Protein AF-0000000074012102 (afdb_homodimer)

Sequence (642 aa):
MKAIRVHEWGGPEVLKLENVPIPIPKDTEVLIKVKASGVNPVDTYIRNGTYARKPNLPYIPGSDAAGIVEAVGEKVTKFKKGDRAYSVRSVSGAYSEYAVSDALFTGHLGDKLTFSQGAAVGVPYYTAYRSLVHTAKVKPAETVLIHGASGAVGLASVQIAKAMGLRVLGTAGTPEGLQLVKDNGAVEAFNHREEGYTEKILEATEGQGPDVILEMLSNVNLQRDLEIIKQKGRVVVIGCRGTIEINPRLTMAKESQILGMMLPGATEPEWQEMHAYVEAGMEIGWLQPHVGKEYPLEQAAQAQIDVINNSGTLGKLVLTFMKAIRVHEWGGPEVLKLENVPIPIPKDTEVLIKVKASGVNPVDTYIRNGTYARKPNLPYIPGSDAAGIVEAVGEKVTKFKKGDRAYSVRSVSGAYSEYAVSDALFTGHLGDKLTFSQGAAVGVPYYTAYRSLVHTAKVKPAETVLIHGASGAVGLASVQIAKAMGLRVLGTAGTPEGLQLVKDNGAVEAFNHREEGYTEKILEATEGQGPDVILEMLSNVNLQRDLEIIKQKGRVVVIGCRGTIEINPRLTMAKESQILGMMLPGATEPEWQEMHAYVEAGMEIGWLQPHVGKEYPLEQAAQAQIDVINNSGTLGKLVLTF

Structure (mmCIF, N/CA/C/O backbone):
data_AF-0000000074012102-model_v1
#
loop_
_entity.id
_entity.type
_entity.pdbx_description
1 polymer 'Enoyl reductase (ER) domain-containing protein'
#
loop_
_atom_site.group_PDB
_atom_site.id
_atom_site.type_symbol
_atom_site.label_atom_id
_atom_site.label_alt_id
_atom_site.label_comp_id
_atom_site.label_asym_id
_atom_site.label_entity_id
_atom_site.label_seq_id
_atom_site.pdbx_PDB_ins_code
_atom_site.Cartn_x
_atom_site.Cartn_y
_atom_site.Cartn_z
_atom_site.occupancy
_atom_site.B_iso_or_equiv
_atom_site.auth_seq_id
_atom_site.auth_comp_id
_atom_site.auth_asym_id
_atom_site.auth_atom_id
_atom_site.pdbx_PDB_model_num
ATOM 1 N N . MET A 1 1 ? -13.414 -41.25 -16.906 1 97.69 1 MET A N 1
ATOM 2 C CA . MET A 1 1 ? -12.031 -40.812 -16.75 1 97.69 1 MET A CA 1
ATOM 3 C C . MET A 1 1 ? -11.602 -40.906 -15.281 1 97.69 1 MET A C 1
ATOM 5 O O . MET A 1 1 ? -12.438 -40.812 -14.383 1 97.69 1 MET A O 1
ATOM 9 N N . LYS A 1 2 ? -10.32 -41.094 -15.117 1 98.44 2 LYS A N 1
ATOM 10 C CA . LYS A 1 2 ? -9.773 -41.031 -13.766 1 98.44 2 LYS A CA 1
ATOM 11 C C . LYS A 1 2 ? -9.664 -39.562 -13.289 1 98.44 2 LYS A C 1
ATOM 13 O O . LYS A 1 2 ? -9.273 -38.688 -14.047 1 98.44 2 LYS A O 1
ATOM 18 N N . ALA A 1 3 ? -10.07 -39.344 -12.016 1 98.75 3 ALA A N 1
ATOM 19 C CA . ALA A 1 3 ? -9.977 -38 -11.406 1 98.75 3 ALA A CA 1
ATOM 20 C C . ALA A 1 3 ? -9.891 -38.125 -9.883 1 98.75 3 ALA A C 1
ATOM 22 O O . ALA A 1 3 ? -10.305 -39.125 -9.297 1 98.75 3 ALA A O 1
ATOM 23 N N . ILE A 1 4 ? -9.281 -37.188 -9.297 1 98.88 4 ILE A N 1
ATOM 24 C CA . ILE A 1 4 ? -9.352 -37.031 -7.848 1 98.88 4 ILE A CA 1
ATOM 25 C C . ILE A 1 4 ? -10.648 -36.312 -7.469 1 98.88 4 ILE A C 1
ATOM 27 O O . ILE A 1 4 ? -10.969 -35.25 -8.023 1 98.88 4 ILE A O 1
ATOM 31 N N . ARG A 1 5 ? -11.398 -36.844 -6.586 1 98.44 5 ARG A N 1
ATOM 32 C CA . ARG A 1 5 ? -12.656 -36.25 -6.129 1 98.44 5 ARG A CA 1
ATOM 33 C C . ARG A 1 5 ? -12.609 -35.969 -4.637 1 98.44 5 ARG A C 1
ATOM 35 O O . ARG A 1 5 ? -12.039 -36.719 -3.859 1 98.44 5 ARG A O 1
ATOM 42 N N . VAL A 1 6 ? -13.062 -34.812 -4.273 1 98.38 6 VAL A N 1
ATOM 4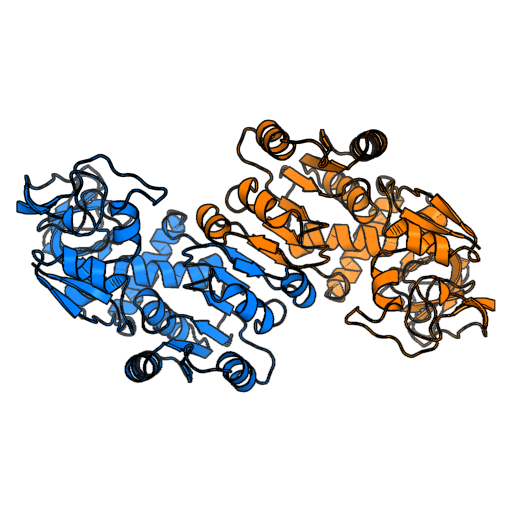3 C CA . VAL A 1 6 ? -13.234 -34.406 -2.885 1 98.38 6 VAL A CA 1
ATOM 44 C C . VAL A 1 6 ? -14.719 -34.344 -2.545 1 98.38 6 VAL A C 1
ATOM 46 O O . VAL A 1 6 ? -15.453 -33.5 -3.105 1 98.38 6 VAL A O 1
ATOM 49 N N . HIS A 1 7 ? -15.195 -35.156 -1.621 1 98.25 7 HIS A N 1
ATOM 50 C CA . HIS A 1 7 ? -16.609 -35.25 -1.282 1 98.25 7 HIS A CA 1
ATOM 51 C C . HIS A 1 7 ? -16.922 -34.469 -0.01 1 98.25 7 HIS A C 1
ATOM 53 O O . HIS A 1 7 ? -18.094 -34.156 0.275 1 98.25 7 HIS A O 1
ATOM 59 N N . GLU A 1 8 ? -15.93 -34.219 0.758 1 97.81 8 GLU A N 1
ATOM 60 C CA . GLU A 1 8 ? -16.047 -33.469 2.004 1 97.81 8 GLU A CA 1
ATOM 61 C C . GLU A 1 8 ? -14.766 -32.688 2.311 1 97.81 8 GLU A C 1
ATOM 63 O O . GLU A 1 8 ? -13.68 -33.094 1.863 1 97.81 8 GLU A O 1
ATOM 68 N N . TRP A 1 9 ? -14.977 -31.641 3.012 1 97.44 9 TRP A N 1
ATOM 69 C CA . TRP A 1 9 ? -13.812 -30.859 3.402 1 97.44 9 TRP A CA 1
ATOM 70 C C . TRP A 1 9 ? -12.922 -31.641 4.363 1 97.44 9 TRP A C 1
ATOM 72 O O . TRP A 1 9 ? -13.422 -32.438 5.168 1 97.44 9 TRP A O 1
ATOM 82 N N . GLY A 1 10 ? -11.625 -31.406 4.332 1 96.88 10 GLY A N 1
ATOM 83 C CA . GLY A 1 10 ? -10.727 -32.094 5.242 1 96.88 10 GLY A CA 1
ATOM 84 C C . GLY A 1 10 ? -9.281 -32.094 4.777 1 96.88 10 GLY A C 1
ATOM 85 O O . GLY A 1 10 ? -8.898 -31.281 3.936 1 96.88 10 GLY A O 1
ATOM 86 N N . GLY A 1 11 ? -8.477 -32.938 5.441 1 97.19 11 GLY A N 1
ATOM 87 C CA . GLY A 1 11 ? -7.074 -33.062 5.086 1 97.19 11 GLY A CA 1
ATOM 88 C C . GLY A 1 11 ? -6.852 -33.844 3.801 1 97.19 11 GLY A C 1
ATOM 89 O O . GLY A 1 11 ? -7.793 -34.062 3.035 1 97.19 11 GLY A O 1
ATOM 90 N N . PRO A 1 12 ? -5.59 -34.156 3.504 1 97.62 12 PRO A N 1
ATOM 91 C CA . PRO A 1 12 ? -5.262 -34.844 2.25 1 97.62 12 PRO A CA 1
ATOM 92 C C . PRO A 1 12 ? -6.004 -36.156 2.088 1 97.62 12 PRO A C 1
ATOM 94 O O . PRO A 1 12 ? -6.156 -36.656 0.967 1 97.62 12 PRO A O 1
ATOM 97 N N . GLU A 1 13 ? -6.492 -36.75 3.145 1 97.44 13 GLU A N 1
ATOM 98 C CA . GLU A 1 13 ? -7.152 -38.062 3.127 1 97.44 13 GLU A CA 1
ATOM 99 C C . GLU A 1 13 ? -8.469 -38 2.359 1 97.44 13 GLU A C 1
ATOM 101 O O . GLU A 1 13 ? -9.008 -39.031 1.963 1 97.44 13 GLU A O 1
ATOM 106 N N . VAL A 1 14 ? -8.984 -36.812 2.143 1 98.31 14 VAL A N 1
ATOM 107 C CA . VAL A 1 14 ? -10.289 -36.719 1.496 1 98.31 14 VAL A CA 1
ATOM 108 C C . VAL A 1 14 ? -10.125 -36.812 -0.019 1 98.31 14 VAL A C 1
ATOM 110 O O . VAL A 1 14 ? -11.109 -36.875 -0.753 1 98.31 14 VAL A O 1
ATOM 113 N N . LEU A 1 15 ? -8.906 -36.75 -0.525 1 98.69 15 LEU A N 1
ATOM 114 C CA . LEU A 1 15 ? -8.641 -36.906 -1.949 1 98.69 15 LEU A CA 1
ATOM 115 C C . LEU A 1 15 ? -8.797 -38.375 -2.365 1 98.69 15 LEU A C 1
ATOM 117 O O . LEU A 1 15 ? -8.023 -39.219 -1.938 1 98.69 15 LEU A O 1
ATOM 121 N N . LYS A 1 16 ? -9.773 -38.594 -3.236 1 98.44 16 LYS A N 1
ATOM 122 C CA . LYS A 1 16 ? -10.078 -39.969 -3.645 1 98.44 16 LYS A CA 1
ATOM 123 C C . LYS A 1 16 ? -9.992 -40.125 -5.16 1 98.44 16 LYS A C 1
ATOM 125 O O . LYS A 1 16 ? -10.57 -39.312 -5.902 1 98.44 16 LYS A O 1
ATOM 130 N N . LEU A 1 17 ? -9.289 -41.156 -5.605 1 98.5 17 LEU A N 1
ATOM 131 C CA . LEU A 1 17 ? -9.258 -41.469 -7.027 1 98.5 17 LEU A CA 1
ATOM 132 C C . LEU A 1 17 ? -10.547 -42.156 -7.453 1 98.5 17 LEU A C 1
ATOM 134 O O . LEU A 1 17 ? -10.922 -43.188 -6.883 1 98.5 17 LEU A O 1
ATOM 138 N N . GLU A 1 18 ? -11.203 -41.562 -8.406 1 98.5 18 GLU A N 1
ATOM 139 C CA . GLU A 1 18 ? -12.461 -42.125 -8.883 1 98.5 18 GLU A CA 1
ATOM 140 C C . GLU A 1 18 ? -12.547 -42.062 -10.406 1 98.5 18 GLU A C 1
ATOM 142 O O . GLU A 1 18 ? -11.773 -41.344 -11.047 1 98.5 18 GLU A O 1
ATOM 147 N N . ASN A 1 19 ? -13.43 -42.938 -10.906 1 98.44 19 ASN A N 1
ATOM 148 C CA . ASN A 1 19 ? -13.844 -42.781 -12.297 1 98.44 19 ASN A CA 1
ATOM 149 C C . ASN A 1 19 ? -15.07 -41.875 -12.422 1 98.44 19 ASN A C 1
ATOM 151 O O . ASN A 1 19 ? -16.094 -42.125 -11.781 1 98.44 19 ASN A O 1
ATOM 155 N N . VAL A 1 20 ? -14.945 -40.812 -13.18 1 98.19 20 VAL A N 1
ATOM 156 C CA . VAL A 1 20 ? -16.031 -39.844 -13.375 1 98.19 20 VAL A CA 1
ATOM 157 C C . VAL A 1 20 ? -16.234 -39.594 -14.859 1 98.19 20 VAL A C 1
ATOM 159 O O . VAL A 1 20 ? -15.359 -39.906 -15.68 1 98.19 20 VAL A O 1
ATOM 162 N N . PRO A 1 21 ? -17.375 -39.094 -15.258 1 98.19 21 PRO A N 1
ATOM 163 C CA . PRO A 1 21 ? -17.578 -38.781 -16.672 1 98.19 21 PRO A CA 1
ATOM 164 C C . PRO A 1 21 ? -16.641 -37.688 -17.188 1 98.19 21 PRO A C 1
ATOM 166 O O . PRO A 1 21 ? -16.25 -36.812 -16.422 1 98.19 21 PRO A O 1
ATOM 169 N N . ILE A 1 22 ? -16.281 -37.781 -18.406 1 98.56 22 ILE A N 1
ATOM 170 C CA . ILE A 1 22 ? -15.547 -36.719 -19.062 1 98.56 22 ILE A CA 1
ATOM 171 C C . ILE A 1 22 ? -16.438 -35.5 -19.219 1 98.56 22 ILE A C 1
ATOM 173 O O . ILE A 1 22 ? -17.562 -35.594 -19.719 1 98.56 22 ILE A O 1
ATOM 177 N N . PRO A 1 23 ? -16 -34.344 -18.766 1 98.12 23 PRO A N 1
ATOM 178 C CA . PRO A 1 23 ? -16.844 -33.156 -18.906 1 98.12 23 PRO A CA 1
ATOM 179 C C . PRO A 1 23 ? -16.953 -32.688 -20.359 1 98.12 23 PRO A C 1
ATOM 181 O O . PRO A 1 23 ? -16.047 -32.938 -21.156 1 98.12 23 PRO A O 1
ATOM 184 N N . ILE A 1 24 ? -18.047 -32.031 -20.672 1 97.69 24 ILE A N 1
ATOM 185 C CA . ILE A 1 24 ? -18.297 -31.453 -21.984 1 97.69 24 ILE A CA 1
ATOM 186 C C . ILE A 1 24 ? -18.094 -29.938 -21.938 1 97.69 24 ILE A C 1
ATOM 188 O O . ILE A 1 24 ? -18.719 -29.266 -21.125 1 97.69 24 ILE A O 1
ATOM 192 N N . PRO A 1 25 ? -17.188 -29.438 -22.75 1 98.44 25 PRO A N 1
ATOM 193 C CA . PRO A 1 25 ? -16.953 -28 -22.703 1 98.44 25 PRO A CA 1
ATOM 194 C C . PRO A 1 25 ? -18.156 -27.188 -23.188 1 98.44 25 PRO A C 1
ATOM 196 O O . PRO A 1 25 ? -18.844 -27.594 -24.141 1 98.44 25 PRO A O 1
ATOM 199 N N . LYS A 1 26 ? -18.469 -26.062 -22.484 1 98.38 26 LYS A N 1
ATOM 200 C CA . LYS A 1 26 ? -19.484 -25.109 -22.922 1 98.38 26 LYS A CA 1
ATOM 201 C C . LYS A 1 26 ? -18.938 -24.203 -24.031 1 98.38 26 LYS A C 1
ATOM 203 O O . LYS A 1 26 ? -17.844 -24.422 -24.547 1 98.38 26 LYS A O 1
ATOM 208 N N . ASP A 1 27 ? -19.688 -23.188 -24.438 1 98.06 27 ASP A N 1
ATOM 209 C CA . ASP A 1 27 ? -19.5 -22.406 -25.656 1 98.06 27 ASP A CA 1
ATOM 210 C C . ASP A 1 27 ? -18.125 -21.766 -25.703 1 98.06 27 ASP A C 1
ATOM 212 O O . ASP A 1 27 ? -17.484 -21.719 -26.766 1 98.06 27 ASP A O 1
ATOM 216 N N . THR A 1 28 ? -17.625 -21.312 -24.562 1 98.62 28 THR A N 1
ATOM 217 C CA . THR A 1 28 ? -16.375 -20.562 -24.562 1 98.62 28 THR A CA 1
ATOM 218 C C . THR A 1 28 ? -15.25 -21.391 -23.938 1 98.62 28 THR A C 1
ATOM 220 O O . THR A 1 28 ? -14.203 -20.844 -23.578 1 98.62 28 THR A O 1
ATOM 223 N N . GLU A 1 29 ? -15.43 -22.672 -23.812 1 98.81 29 GLU A N 1
ATOM 224 C CA . GLU A 1 29 ? -14.539 -23.516 -23.016 1 98.81 29 GLU A CA 1
ATOM 225 C C . GLU A 1 29 ? -13.75 -24.469 -23.891 1 98.81 29 GLU A C 1
ATOM 227 O O . GLU A 1 29 ? -14.109 -24.719 -25.047 1 98.81 29 GLU A O 1
ATOM 232 N N . VAL A 1 30 ? -12.633 -24.953 -23.391 1 98.88 30 VAL A N 1
ATOM 233 C CA . VAL A 1 30 ? -11.711 -25.875 -24.031 1 98.88 30 VAL A CA 1
ATOM 234 C C . VAL A 1 30 ? -11.562 -27.141 -23.172 1 98.88 30 VAL A C 1
ATOM 236 O O . VAL A 1 30 ? -11.375 -27.047 -21.953 1 98.88 30 VAL A O 1
ATOM 239 N N . LEU A 1 31 ? -11.75 -28.234 -23.766 1 98.94 31 LEU A N 1
ATOM 240 C CA . LEU A 1 31 ? -11.453 -29.5 -23.109 1 98.94 31 LEU A CA 1
ATOM 241 C C . LEU A 1 31 ? -10.016 -29.938 -23.391 1 98.94 31 LEU A C 1
ATOM 243 O O . LEU A 1 31 ? -9.617 -30.094 -24.547 1 98.94 31 LEU A O 1
ATOM 247 N N . ILE A 1 32 ? -9.281 -30.109 -22.375 1 98.94 32 ILE A N 1
ATOM 248 C CA . ILE A 1 32 ? -7.879 -30.484 -22.469 1 98.94 32 ILE A CA 1
ATOM 249 C C . ILE A 1 32 ? -7.703 -31.938 -22.016 1 98.94 32 ILE A C 1
ATOM 251 O O . ILE A 1 32 ? -8.156 -32.312 -20.938 1 98.94 32 ILE A O 1
ATOM 255 N N . LYS A 1 33 ? -7.184 -32.781 -22.859 1 98.94 33 LYS A N 1
ATOM 256 C CA . LYS A 1 33 ? -6.648 -34.031 -22.391 1 98.94 33 LYS A CA 1
ATOM 257 C C . LYS A 1 33 ? -5.363 -33.844 -21.594 1 98.94 33 LYS A C 1
ATOM 259 O O . LYS A 1 33 ? -4.301 -33.594 -22.172 1 98.94 33 LYS A O 1
ATOM 264 N N . VAL A 1 34 ? -5.469 -34 -20.312 1 98.88 34 VAL A N 1
ATOM 265 C CA . VAL A 1 34 ? -4.434 -33.531 -19.406 1 98.88 34 VAL A CA 1
ATOM 266 C C . VAL A 1 34 ? -3.275 -34.531 -19.375 1 98.88 34 VAL A C 1
ATOM 268 O O . VAL A 1 34 ? -3.484 -35.719 -19.234 1 98.88 34 VAL A O 1
ATOM 271 N N . LYS A 1 35 ? -2.084 -34 -19.594 1 98.88 35 LYS A N 1
ATOM 272 C CA . LYS A 1 35 ? -0.872 -34.781 -19.469 1 98.88 35 LYS A CA 1
ATOM 273 C C . LYS A 1 35 ? -0.177 -34.531 -18.141 1 98.88 35 LY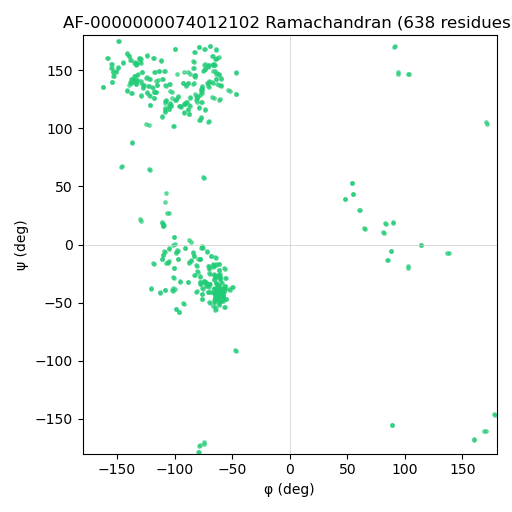S A C 1
ATOM 275 O O . LYS A 1 35 ? 0.526 -35.406 -17.609 1 98.88 35 LYS A O 1
ATOM 280 N N . ALA A 1 36 ? -0.348 -33.375 -17.609 1 98.88 36 ALA A N 1
ATOM 281 C CA . ALA A 1 36 ? 0.2 -33 -16.312 1 98.88 36 ALA A CA 1
ATOM 282 C C . ALA A 1 36 ? -0.644 -31.922 -15.656 1 98.88 36 ALA A C 1
ATOM 284 O O . ALA A 1 36 ? -1.26 -31.094 -16.344 1 98.88 36 ALA A O 1
ATOM 285 N N . SER A 1 37 ? -0.722 -31.891 -14.328 1 98.88 37 SER A N 1
ATOM 286 C CA . SER A 1 37 ? -1.396 -30.875 -13.539 1 98.88 37 SER A CA 1
ATOM 287 C C . SER A 1 37 ? -0.474 -30.312 -12.469 1 98.88 37 SER A C 1
ATOM 289 O O . SER A 1 37 ? 0.277 -31.047 -11.828 1 98.88 37 SER A O 1
ATOM 291 N N . GLY A 1 38 ? -0.464 -29 -12.328 1 98.81 38 GLY A N 1
ATOM 292 C CA . GLY A 1 38 ? 0.323 -28.375 -11.281 1 98.81 38 GLY A CA 1
ATOM 293 C C . GLY A 1 38 ? -0.375 -28.375 -9.93 1 98.81 38 GLY A C 1
ATOM 294 O O . GLY A 1 38 ? -1.598 -28.234 -9.859 1 98.81 38 GLY A O 1
ATOM 295 N N . VAL A 1 39 ? 0.385 -28.531 -8.875 1 98.5 39 VAL A N 1
ATOM 296 C CA . VAL A 1 39 ? -0.135 -28.5 -7.516 1 98.5 39 VAL A CA 1
ATOM 297 C C . VAL A 1 39 ? 0.194 -27.156 -6.875 1 98.5 39 VAL A C 1
ATOM 299 O O . VAL A 1 39 ? 1.363 -26.766 -6.785 1 98.5 39 VAL A O 1
ATOM 302 N N . ASN A 1 40 ? -0.808 -26.422 -6.488 1 97.06 40 ASN A N 1
ATOM 303 C CA . ASN A 1 40 ? -0.642 -25.125 -5.836 1 97.06 40 ASN A CA 1
ATOM 304 C C . ASN A 1 40 ? -1.01 -25.188 -4.355 1 97.06 40 ASN A C 1
ATOM 306 O O . ASN A 1 40 ? -1.913 -25.938 -3.969 1 97.06 40 ASN A O 1
ATOM 310 N N . PRO A 1 41 ? -0.349 -24.359 -3.535 1 94.5 41 PRO A N 1
ATOM 311 C CA . PRO A 1 41 ? -0.76 -24.281 -2.131 1 94.5 41 PRO A CA 1
ATOM 312 C C . PRO A 1 41 ? -2.254 -24.016 -1.967 1 94.5 41 PRO A C 1
ATOM 314 O O . PRO A 1 41 ? -2.896 -24.594 -1.09 1 94.5 41 PRO A O 1
ATOM 317 N N . VAL A 1 42 ? -2.828 -23.188 -2.783 1 94.69 42 VAL A N 1
ATOM 318 C CA . VAL A 1 42 ? -4.223 -22.766 -2.676 1 94.69 42 VAL A CA 1
ATOM 319 C C . VAL A 1 42 ? -5.137 -23.984 -2.803 1 94.69 42 VAL A C 1
ATOM 321 O O . VAL A 1 42 ? -6.227 -24.016 -2.23 1 94.69 42 VAL A O 1
ATOM 324 N N . ASP A 1 43 ? -4.711 -25.047 -3.521 1 96.5 43 ASP A N 1
ATOM 325 C CA . ASP A 1 43 ? -5.488 -26.266 -3.645 1 96.5 43 ASP A CA 1
ATOM 326 C C . ASP A 1 43 ? -5.746 -26.906 -2.275 1 96.5 43 ASP A C 1
ATOM 328 O O . ASP A 1 43 ? -6.801 -27.5 -2.049 1 96.5 43 ASP A O 1
ATOM 332 N N . THR A 1 44 ? -4.766 -26.719 -1.398 1 95.81 44 THR A N 1
ATOM 333 C CA . THR A 1 44 ? -4.883 -27.297 -0.064 1 95.81 44 THR A CA 1
ATOM 334 C C . THR A 1 44 ? -5.863 -26.5 0.788 1 95.81 44 THR A C 1
ATOM 336 O O . THR A 1 44 ? -6.629 -27.062 1.565 1 95.81 44 THR A O 1
ATOM 339 N N . TYR A 1 45 ? -5.809 -25.125 0.603 1 94.38 45 TYR A N 1
ATOM 340 C CA . TYR A 1 45 ? -6.723 -24.281 1.358 1 94.38 45 TYR A CA 1
ATOM 341 C C . TYR A 1 45 ? -8.172 -24.547 0.958 1 94.38 45 TYR A C 1
ATOM 343 O O . TYR A 1 45 ? -9.055 -24.609 1.813 1 94.38 45 TYR A O 1
ATOM 351 N N . ILE A 1 46 ? -8.383 -24.703 -0.306 1 95.06 46 ILE A N 1
ATOM 352 C CA . ILE A 1 46 ? -9.711 -24.969 -0.84 1 95.06 46 ILE A CA 1
ATOM 353 C C . ILE A 1 46 ? -10.211 -26.328 -0.332 1 95.06 46 ILE A C 1
ATOM 355 O O . ILE A 1 46 ? -11.336 -26.438 0.153 1 95.06 46 ILE A O 1
ATOM 359 N N . ARG A 1 47 ? -9.391 -27.219 -0.39 1 96.56 47 ARG A N 1
ATOM 360 C CA . ARG A 1 47 ? -9.742 -28.578 0.025 1 96.56 47 ARG A CA 1
ATOM 361 C C . ARG A 1 47 ? -10.117 -28.609 1.503 1 96.56 47 ARG A C 1
ATOM 363 O O . ARG A 1 47 ? -11.031 -29.344 1.898 1 96.56 47 ARG A O 1
ATOM 370 N N . ASN A 1 48 ? -9.453 -27.828 2.287 1 95.19 48 ASN A N 1
ATOM 371 C CA . ASN A 1 48 ? -9.695 -27.781 3.727 1 95.19 48 ASN A CA 1
ATOM 372 C C . ASN A 1 48 ? -10.945 -26.984 4.07 1 95.19 48 ASN A C 1
ATOM 374 O O . ASN A 1 48 ? -11.398 -27 5.215 1 95.19 48 ASN A O 1
ATOM 378 N N . GLY A 1 49 ? -11.492 -26.25 3.152 1 91.94 49 GLY A N 1
ATOM 379 C CA . GLY A 1 49 ? -12.695 -25.469 3.369 1 91.94 49 GLY A CA 1
ATOM 380 C C . GLY A 1 49 ? -12.422 -24.125 4.027 1 91.94 49 GLY A C 1
ATOM 381 O O . GLY A 1 49 ? -13.336 -23.5 4.582 1 91.94 49 GLY A O 1
ATOM 382 N N . THR A 1 50 ? -11.203 -23.656 3.992 1 84.38 50 THR A 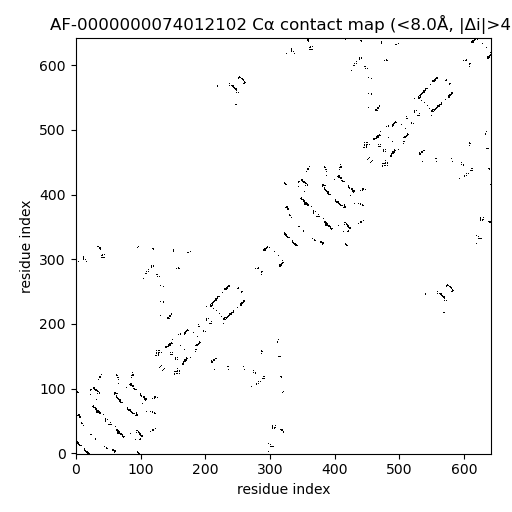N 1
ATOM 383 C CA . THR A 1 50 ? -10.844 -22.438 4.715 1 84.38 50 THR A CA 1
ATOM 384 C C . THR A 1 50 ? -10.586 -21.297 3.748 1 84.38 50 THR A C 1
ATOM 386 O O . THR A 1 50 ? -10.328 -20.172 4.172 1 84.38 50 THR A O 1
ATOM 389 N N . TYR A 1 51 ? -10.617 -21.625 2.549 1 86.88 51 TYR A N 1
ATOM 390 C CA . TYR A 1 51 ? -10.414 -20.594 1.535 1 86.88 51 TYR A CA 1
ATOM 391 C C . TYR A 1 51 ? -11.719 -19.859 1.243 1 86.88 51 TYR A C 1
ATOM 393 O O . TYR A 1 51 ? -12.805 -20.391 1.5 1 86.88 51 TYR A O 1
ATOM 401 N N . ALA A 1 52 ? -11.656 -18.688 0.732 1 80.06 52 ALA A N 1
ATOM 402 C CA . ALA A 1 52 ? -12.828 -17.875 0.435 1 80.06 52 ALA A CA 1
ATOM 403 C C . ALA A 1 52 ? -13.695 -18.531 -0.641 1 80.06 52 ALA A C 1
ATOM 405 O O . ALA A 1 52 ? -14.922 -18.484 -0.566 1 80.06 52 ALA A O 1
ATOM 406 N N . ARG A 1 53 ? -13.078 -19.047 -1.605 1 81.06 53 ARG A N 1
ATOM 407 C CA . ARG A 1 53 ? -13.781 -19.797 -2.648 1 81.06 53 ARG A CA 1
ATOM 408 C C . ARG A 1 53 ? -14.086 -21.219 -2.195 1 81.06 53 ARG A C 1
ATOM 410 O O . ARG A 1 53 ? -13.18 -21.984 -1.872 1 81.06 53 ARG A O 1
ATOM 417 N N . LYS A 1 54 ? -15.445 -21.672 -2.197 1 86.12 54 LYS A N 1
ATOM 418 C CA . LYS A 1 54 ? -15.883 -23.016 -1.854 1 86.12 54 LYS A CA 1
ATOM 419 C C . LYS A 1 54 ? -16.672 -23.656 -3.004 1 86.12 54 LYS A C 1
ATOM 421 O O . LYS A 1 54 ? -17.828 -23.297 -3.25 1 86.12 54 LYS A O 1
ATOM 426 N N . PRO A 1 55 ? -15.914 -24.5 -3.627 1 93.31 55 PRO A N 1
ATOM 427 C CA . PRO A 1 55 ? -16.625 -25.188 -4.703 1 93.31 55 PRO A CA 1
ATOM 428 C C . PRO A 1 55 ? -17.766 -26.062 -4.184 1 93.31 55 PRO A C 1
ATOM 430 O O . PRO A 1 55 ? -17.781 -26.422 -3 1 93.31 55 PRO A O 1
ATOM 433 N N . ASN A 1 56 ? -18.719 -26.391 -5.09 1 95.06 56 ASN A N 1
ATOM 434 C CA . ASN A 1 56 ? -19.734 -27.375 -4.746 1 95.06 56 ASN A CA 1
ATOM 435 C C . ASN A 1 56 ? -19.141 -28.781 -4.668 1 95.06 56 ASN A C 1
ATOM 437 O O . ASN A 1 56 ? -18.453 -29.219 -5.582 1 95.06 56 ASN A O 1
ATOM 441 N N . LEU A 1 57 ? -19.531 -29.484 -3.648 1 96 57 LEU A N 1
ATOM 442 C CA . LEU A 1 57 ? -19.078 -30.859 -3.469 1 96 57 LEU A CA 1
ATOM 443 C C . LEU A 1 57 ? -20 -31.828 -4.188 1 96 57 LEU A C 1
ATOM 445 O O . LEU A 1 57 ? -21.203 -31.625 -4.246 1 96 57 LEU A O 1
ATOM 449 N N . PRO A 1 58 ? -19.547 -32.906 -4.676 1 97.5 58 PRO A N 1
ATOM 450 C CA . PRO A 1 58 ? -18.125 -33.188 -4.816 1 97.5 58 PRO A CA 1
ATOM 451 C C . PRO A 1 58 ? -17.469 -32.406 -5.938 1 97.5 58 PRO A C 1
ATOM 453 O O . PRO A 1 58 ? -18.141 -31.938 -6.863 1 97.5 58 PRO A O 1
ATOM 456 N N . TYR A 1 59 ? -16.172 -32.188 -5.859 1 97.81 59 TYR A N 1
ATOM 457 C CA . TYR A 1 59 ? -15.469 -31.453 -6.91 1 97.81 59 TYR A CA 1
ATOM 458 C C . TYR A 1 59 ? -14.102 -32.062 -7.18 1 97.81 59 TYR A C 1
ATOM 460 O O . TYR A 1 59 ? -13.656 -32.969 -6.445 1 97.81 59 TYR A O 1
ATOM 468 N N . ILE A 1 60 ? -13.484 -31.719 -8.289 1 98.62 60 ILE A N 1
ATOM 469 C CA . ILE A 1 60 ? -12.117 -32.094 -8.648 1 98.62 60 ILE A CA 1
ATOM 470 C C . ILE A 1 60 ? -11.188 -30.891 -8.406 1 98.62 60 ILE A C 1
ATOM 472 O O . ILE A 1 60 ? -11.43 -29.797 -8.906 1 98.62 60 ILE A O 1
ATOM 476 N N . PRO A 1 61 ? -10.078 -31.078 -7.598 1 98.38 61 PRO A N 1
ATOM 477 C CA . PRO A 1 61 ? -9.156 -29.969 -7.312 1 98.38 61 PRO A CA 1
ATOM 478 C C . PRO A 1 61 ? -8.266 -29.625 -8.5 1 98.38 61 PRO A C 1
ATOM 480 O O . PRO A 1 61 ? -8.195 -30.375 -9.469 1 98.38 61 PRO A O 1
ATOM 483 N N . GLY A 1 62 ? -7.633 -28.484 -8.328 1 98.25 62 GLY A N 1
ATOM 484 C CA . GLY A 1 62 ? -6.57 -28.094 -9.25 1 98.25 62 GLY A CA 1
ATOM 485 C C . GLY A 1 62 ? -7 -27.062 -10.258 1 98.25 62 GLY A C 1
ATOM 486 O O . GLY A 1 62 ? -8.133 -27.078 -10.742 1 98.25 62 GLY A O 1
ATOM 487 N N . SER A 1 63 ? -6.047 -26.188 -10.641 1 98.12 63 SER A N 1
ATOM 488 C CA . SER A 1 63 ? -6.273 -25.109 -11.617 1 98.12 63 SER A CA 1
ATOM 489 C C . SER A 1 63 ? -5.344 -25.25 -12.82 1 98.12 63 SER A C 1
ATOM 491 O O . SER A 1 63 ? -5.762 -25.062 -13.961 1 98.12 63 SER A O 1
ATOM 493 N N . ASP A 1 64 ? -4.129 -25.656 -12.586 1 98.75 64 ASP A N 1
ATOM 494 C CA . ASP A 1 64 ? -3.096 -25.75 -13.617 1 98.75 64 ASP A CA 1
ATOM 495 C C . ASP A 1 64 ? -3.143 -27.109 -14.312 1 98.75 64 ASP A C 1
ATOM 497 O O . ASP A 1 64 ? -2.971 -28.156 -13.672 1 98.75 64 ASP A O 1
ATOM 501 N N . ALA A 1 65 ? -3.352 -27.078 -15.547 1 98.69 65 ALA A N 1
ATOM 502 C CA . ALA A 1 65 ? -3.305 -28.266 -16.391 1 98.69 65 ALA A CA 1
ATOM 503 C C . ALA A 1 65 ? -2.533 -28 -17.672 1 98.69 65 ALA A C 1
ATOM 505 O O . ALA A 1 65 ? -2.525 -26.875 -18.188 1 98.69 65 ALA A O 1
ATOM 506 N N . ALA A 1 66 ? -1.827 -28.969 -18.156 1 98.88 66 ALA A N 1
ATOM 507 C CA . ALA A 1 66 ? -1.198 -28.938 -19.469 1 98.88 66 ALA A CA 1
ATOM 508 C C . ALA A 1 66 ? -1.444 -30.234 -20.25 1 98.88 66 ALA A C 1
ATOM 510 O O . ALA A 1 66 ? -1.402 -31.312 -19.672 1 98.88 66 ALA A O 1
ATOM 511 N N . GLY A 1 67 ? -1.72 -30.062 -21.469 1 98.88 67 GLY A N 1
ATOM 512 C CA . GLY A 1 67 ? -1.993 -31.219 -22.312 1 98.88 67 GLY A CA 1
ATOM 513 C C . GLY A 1 67 ? -2.355 -30.844 -23.734 1 98.88 67 GLY A C 1
ATOM 514 O O . GLY A 1 67 ? -1.772 -29.922 -24.312 1 98.88 67 GLY A O 1
ATOM 515 N N . ILE A 1 68 ? -3.242 -31.703 -24.25 1 98.88 68 ILE A N 1
ATOM 516 C CA . ILE A 1 68 ? -3.65 -31.547 -25.656 1 98.88 68 ILE A CA 1
ATOM 517 C C . ILE A 1 68 ? -5.137 -31.219 -25.719 1 98.88 68 ILE A C 1
ATOM 519 O O . ILE A 1 68 ? -5.957 -31.875 -25.062 1 98.88 68 ILE A O 1
ATOM 523 N N . VAL A 1 69 ? -5.43 -30.172 -26.516 1 98.94 69 VAL A N 1
ATOM 524 C CA . VAL A 1 69 ? -6.836 -29.828 -26.703 1 98.94 69 VAL A CA 1
ATOM 525 C C . VAL A 1 69 ? -7.574 -30.984 -27.344 1 98.94 69 VAL A C 1
ATOM 527 O O . VAL A 1 69 ? -7.168 -31.484 -28.406 1 98.94 69 VAL A O 1
ATOM 530 N N . GLU A 1 70 ? -8.602 -31.422 -26.719 1 98.88 70 GLU A N 1
ATOM 531 C CA . GLU A 1 70 ? -9.398 -32.531 -27.203 1 98.88 70 GLU A CA 1
ATOM 532 C C . GLU A 1 70 ? -10.664 -32.062 -27.906 1 98.88 70 GLU A C 1
ATOM 534 O O . GLU A 1 70 ? -11.109 -32.688 -28.875 1 98.88 70 GLU A O 1
ATOM 539 N N . ALA A 1 71 ? -11.289 -31.031 -27.406 1 98.75 71 ALA A N 1
ATOM 540 C CA . ALA A 1 71 ? -12.508 -30.422 -27.953 1 98.75 71 ALA A CA 1
ATOM 541 C C . ALA A 1 71 ? -12.609 -28.953 -27.562 1 98.75 71 ALA A C 1
ATOM 543 O O . ALA A 1 71 ? -11.992 -28.516 -26.578 1 98.75 71 ALA A O 1
ATOM 544 N N . VAL A 1 72 ? -13.32 -28.188 -28.344 1 98.69 72 VAL A N 1
ATOM 545 C CA . VAL A 1 72 ? -13.539 -26.781 -28.047 1 98.69 72 VAL A CA 1
ATOM 546 C C . VAL A 1 72 ? -15.023 -26.438 -28.203 1 98.69 72 VAL A C 1
ATOM 548 O O . VAL A 1 72 ? -15.727 -27.062 -29 1 98.69 72 VAL A O 1
ATOM 551 N N . GLY A 1 73 ? -15.469 -25.5 -27.344 1 98.5 73 GLY A N 1
ATOM 552 C CA . GLY A 1 73 ? -16.812 -24.984 -27.516 1 98.5 73 GLY A CA 1
ATOM 553 C C . GLY A 1 73 ? -17.016 -24.234 -28.812 1 98.5 73 GLY A C 1
ATOM 554 O O . GLY A 1 73 ? -16.047 -23.844 -29.469 1 98.5 73 GLY A O 1
ATOM 555 N N . GLU A 1 74 ? -18.266 -23.969 -29.125 1 98.06 74 GLU A N 1
ATOM 556 C CA . GLU A 1 74 ? -18.656 -23.438 -30.422 1 98.06 74 GLU A CA 1
ATOM 557 C C . GLU A 1 74 ? -18.109 -22.031 -30.625 1 98.06 74 GLU A C 1
ATOM 559 O O . GLU A 1 74 ? -17.844 -21.625 -31.766 1 98.06 74 GLU A O 1
ATOM 564 N N . LYS A 1 75 ? -17.875 -21.312 -29.562 1 98.31 75 LYS A N 1
ATOM 565 C CA . LYS A 1 75 ? -17.484 -19.906 -29.703 1 98.31 75 LYS A CA 1
ATOM 566 C C . LYS A 1 75 ? -15.969 -19.75 -29.547 1 98.31 75 LYS A C 1
ATOM 568 O O . LYS A 1 75 ? -15.453 -18.625 -29.578 1 98.31 75 LYS A O 1
ATOM 573 N N . VAL A 1 76 ? -15.281 -20.859 -29.328 1 98.56 76 VAL A N 1
ATOM 574 C CA . VAL A 1 76 ? -13.836 -20.812 -29.172 1 98.56 76 VAL A CA 1
ATOM 575 C C . VAL A 1 76 ? -13.164 -20.734 -30.531 1 98.56 76 VAL A C 1
ATOM 577 O O . VAL A 1 76 ? -13.398 -21.594 -31.391 1 98.56 76 VAL A O 1
ATOM 580 N N . THR A 1 77 ? -12.297 -19.734 -30.766 1 97.56 77 THR A N 1
ATOM 581 C CA . THR A 1 77 ? -11.609 -19.578 -32.031 1 97.56 77 THR A CA 1
ATOM 582 C C . THR A 1 77 ? -10.094 -19.688 -31.844 1 97.56 77 THR A C 1
ATOM 584 O O . THR A 1 77 ? -9.359 -19.938 -32.812 1 97.56 77 THR A O 1
ATOM 587 N N . LYS A 1 78 ? -9.633 -19.562 -30.641 1 96.88 78 LYS A N 1
ATOM 588 C CA . LYS A 1 78 ? -8.203 -19.469 -30.344 1 96.88 78 LYS A CA 1
ATOM 589 C C . LYS A 1 78 ? -7.547 -20.844 -30.344 1 96.88 78 LYS A C 1
ATOM 591 O O . LYS A 1 78 ? -6.328 -20.953 -30.484 1 96.88 78 LYS A O 1
ATOM 596 N N . PHE A 1 79 ? -8.383 -21.859 -30.219 1 98.5 79 PHE A N 1
ATOM 597 C CA . PHE A 1 79 ? -7.844 -23.203 -30.062 1 98.5 79 PHE A CA 1
ATOM 598 C C . PHE A 1 79 ? -8.562 -24.188 -30.984 1 98.5 79 PHE A C 1
ATOM 600 O O . PHE A 1 79 ? -9.711 -23.953 -31.359 1 98.5 79 PHE A O 1
ATOM 607 N N . LYS A 1 80 ? -7.859 -25.281 -31.328 1 98.38 80 LYS A N 1
ATOM 608 C CA . LYS A 1 80 ? -8.438 -26.422 -32.031 1 98.38 80 LYS A CA 1
ATOM 609 C C . LYS A 1 80 ? -7.906 -27.75 -31.484 1 98.38 80 LYS A C 1
ATOM 611 O O . LYS A 1 80 ? -6.875 -27.766 -30.812 1 98.38 80 LYS A O 1
ATOM 616 N N . LYS A 1 81 ? -8.68 -28.766 -31.828 1 98.56 81 LYS A N 1
ATOM 617 C CA . LYS A 1 81 ? -8.242 -30.094 -31.406 1 98.56 81 LYS A CA 1
ATOM 618 C C . LYS A 1 81 ? -6.805 -30.359 -31.859 1 98.56 81 LYS A C 1
ATOM 620 O O . LYS A 1 81 ? -6.438 -30.078 -33 1 98.56 81 LYS A O 1
ATOM 625 N N . GLY A 1 82 ? -5.996 -30.859 -30.938 1 98.69 82 GLY A N 1
ATOM 626 C CA . GLY A 1 82 ? -4.617 -31.188 -31.266 1 98.69 82 GLY A CA 1
ATOM 627 C C . GLY A 1 82 ? -3.621 -30.156 -30.766 1 98.69 82 GLY A C 1
ATOM 628 O O . GLY A 1 82 ? -2.424 -30.438 -30.656 1 98.69 82 GLY A O 1
ATOM 629 N N . ASP A 1 83 ? -4.062 -28.953 -30.484 1 98.69 83 ASP A N 1
ATOM 630 C CA . ASP A 1 83 ? -3.182 -27.922 -29.969 1 98.69 83 ASP A CA 1
ATOM 631 C C . ASP A 1 83 ? -2.617 -28.297 -28.594 1 98.69 83 ASP A C 1
ATOM 633 O O . ASP A 1 83 ? -3.32 -28.891 -27.766 1 98.69 83 ASP A O 1
ATOM 637 N N . ARG A 1 84 ? -1.354 -27.969 -28.328 1 98.75 84 ARG A N 1
ATOM 638 C CA . ARG A 1 84 ? -0.82 -28 -26.984 1 98.75 84 ARG A CA 1
ATOM 639 C C . ARG A 1 84 ? -1.291 -26.797 -26.172 1 98.75 84 ARG A C 1
ATOM 641 O O . ARG A 1 84 ? -1.211 -25.656 -26.641 1 98.75 84 ARG A O 1
ATOM 648 N N . ALA A 1 85 ? -1.795 -27.016 -24.984 1 98.88 85 ALA A N 1
ATOM 649 C CA . ALA A 1 85 ? -2.373 -25.922 -24.219 1 98.88 85 ALA A CA 1
ATOM 650 C C . ALA A 1 85 ? -2.098 -26.109 -22.719 1 98.88 85 ALA A C 1
ATOM 652 O O . ALA A 1 85 ? -1.752 -27.203 -22.281 1 98.88 85 ALA A O 1
ATOM 653 N N . TYR A 1 86 ? -2.123 -25.125 -21.984 1 98.88 86 TYR A N 1
ATOM 654 C CA . TYR A 1 86 ? -2.133 -25.125 -20.531 1 98.88 86 TYR A CA 1
ATOM 655 C C . TYR A 1 86 ? -3.246 -24.234 -20 1 98.88 86 TYR A C 1
ATOM 657 O O . TYR A 1 86 ? -3.729 -23.328 -20.688 1 98.88 86 TYR A O 1
ATOM 665 N N . SER A 1 87 ? -3.705 -24.469 -18.766 1 98.81 87 SER A N 1
ATOM 666 C CA . SER A 1 87 ? -4.715 -23.641 -18.125 1 98.81 87 SER A CA 1
ATOM 667 C C . SER A 1 87 ? -4.129 -22.906 -16.922 1 98.81 87 SER A C 1
ATOM 669 O O . SER A 1 87 ? -3.199 -23.391 -16.281 1 98.81 87 SER A O 1
ATOM 671 N N . VAL A 1 88 ? -4.594 -21.766 -16.609 1 98.62 88 VAL A N 1
ATOM 672 C CA . VAL A 1 88 ? -4.305 -21.016 -15.391 1 98.62 88 VAL A CA 1
ATOM 673 C C . VAL A 1 88 ? -5.395 -21.281 -14.352 1 98.62 88 VAL A C 1
ATOM 675 O O . VAL A 1 88 ? -5.141 -21.219 -13.148 1 98.62 88 VAL A O 1
ATOM 678 N N . ARG A 1 89 ? -6.586 -21.5 -14.812 1 97.44 89 ARG A N 1
ATOM 679 C CA . ARG A 1 89 ? -7.793 -21.812 -14.047 1 97.44 89 ARG A CA 1
ATOM 680 C C . ARG A 1 89 ? -8.617 -22.875 -14.75 1 97.44 89 ARG A C 1
ATOM 682 O O . ARG A 1 89 ? -8.758 -22.859 -15.977 1 97.44 89 ARG A O 1
ATOM 689 N N . SER A 1 90 ? -9.078 -23.766 -13.953 1 97.38 90 SER A N 1
ATOM 690 C CA . SER A 1 90 ? -9.93 -24.828 -14.5 1 97.38 90 SER A CA 1
ATOM 691 C C . SER A 1 90 ? -11.352 -24.719 -13.953 1 97.38 90 SER A C 1
ATOM 693 O O . SER A 1 90 ? -11.555 -24.422 -12.781 1 97.38 90 SER A O 1
ATOM 695 N N . VAL A 1 91 ? -12.266 -24.984 -14.812 1 97.06 91 VAL A N 1
ATOM 696 C CA . VAL A 1 91 ? -13.672 -25 -14.438 1 97.06 91 VAL A CA 1
ATOM 697 C C . VAL A 1 91 ? -14.016 -26.344 -13.781 1 97.06 91 VAL A C 1
ATOM 699 O O . VAL A 1 91 ? -14.734 -26.375 -12.781 1 97.06 91 VAL A O 1
ATOM 702 N N . SER A 1 92 ? -13.5 -27.406 -14.305 1 97.81 92 SER A N 1
ATOM 703 C CA . SER A 1 92 ? -13.883 -28.75 -13.883 1 97.81 92 SER A CA 1
ATOM 704 C C . SER A 1 92 ? -12.883 -29.328 -12.898 1 97.81 92 SER A C 1
ATOM 706 O O . SER A 1 92 ? -13.125 -30.391 -12.305 1 97.81 92 SER A O 1
ATOM 708 N N . GLY A 1 93 ? -11.789 -28.656 -12.656 1 98.19 93 GLY A N 1
ATOM 709 C CA . GLY A 1 93 ? -10.688 -29.219 -11.898 1 98.19 93 GLY A CA 1
ATOM 710 C C . GLY A 1 93 ? -9.625 -29.859 -12.766 1 98.19 93 GLY A C 1
ATOM 711 O O . GLY A 1 93 ? -9.93 -30.422 -13.82 1 98.19 93 GLY A O 1
ATOM 712 N N . ALA A 1 94 ? -8.391 -29.812 -12.305 1 98.62 94 ALA A N 1
ATOM 713 C CA . ALA A 1 94 ? -7.27 -30.203 -13.156 1 98.62 94 ALA A CA 1
ATOM 714 C C . ALA A 1 94 ? -6.688 -31.531 -12.719 1 98.62 94 ALA A C 1
ATOM 716 O O . ALA A 1 94 ? -5.902 -32.156 -13.453 1 98.62 94 ALA A O 1
ATOM 717 N N . TYR A 1 95 ? -7.027 -31.953 -11.484 1 98.81 95 TYR A N 1
ATOM 718 C CA . TYR A 1 95 ? -6.559 -33.25 -11.031 1 98.81 95 TYR A CA 1
ATOM 719 C C . TYR A 1 95 ? -7.348 -34.375 -11.695 1 98.81 95 TYR A C 1
ATOM 721 O O . TYR A 1 95 ? -7.934 -35.219 -11.016 1 98.81 95 TYR A O 1
ATOM 729 N N . SER A 1 96 ? -7.352 -34.438 -13 1 98.75 96 SER A N 1
ATOM 730 C CA . SER A 1 96 ? -8.148 -35.375 -13.773 1 98.75 96 SER A CA 1
ATOM 731 C C . SER A 1 96 ? -7.559 -35.594 -15.172 1 98.75 96 SER A C 1
ATOM 733 O O . SER A 1 96 ? -6.785 -34.75 -15.648 1 98.75 96 SER A O 1
ATOM 735 N N . GLU A 1 97 ? -7.93 -36.688 -15.812 1 98.81 97 GLU A N 1
ATOM 736 C CA . GLU A 1 97 ? -7.41 -37.031 -17.141 1 98.81 97 GLU A CA 1
ATOM 737 C C . GLU A 1 97 ? -7.887 -36 -18.188 1 98.81 97 GLU A C 1
ATOM 739 O O . GLU A 1 97 ? -7.246 -35.844 -19.234 1 98.81 97 GLU A O 1
ATOM 744 N N . TYR A 1 98 ? -9.047 -35.438 -17.953 1 98.81 98 TYR A N 1
ATOM 745 C CA . TYR A 1 98 ? -9.586 -34.344 -18.781 1 98.81 98 TYR A CA 1
ATOM 746 C C . TYR A 1 98 ? -10.031 -33.188 -17.922 1 98.81 98 TYR A C 1
ATOM 748 O O . TYR A 1 98 ? -10.602 -33.375 -16.844 1 98.81 98 TYR A O 1
ATOM 756 N N . ALA A 1 99 ? -9.773 -32.031 -18.375 1 98.81 99 ALA A N 1
ATOM 757 C CA . ALA A 1 99 ? -10.156 -30.812 -17.641 1 98.81 99 ALA A CA 1
ATOM 758 C C . ALA A 1 99 ? -10.719 -29.766 -18.594 1 98.81 99 ALA A C 1
ATOM 760 O O . ALA A 1 99 ? -10.219 -29.594 -19.719 1 98.81 99 ALA A O 1
ATOM 761 N N . VAL A 1 100 ? -11.711 -29.062 -18.125 1 98.88 100 VAL A N 1
ATOM 762 C CA . VAL A 1 100 ? -12.305 -27.969 -18.891 1 98.88 100 VAL A CA 1
ATOM 763 C C . VAL A 1 100 ? -11.828 -26.641 -18.328 1 98.88 100 VAL A C 1
ATOM 765 O O . VAL A 1 100 ? -11.781 -26.453 -17.109 1 98.88 100 VAL A O 1
ATOM 768 N N . SER A 1 101 ? -11.398 -25.781 -19.188 1 98.75 101 SER A N 1
ATOM 769 C CA . SER A 1 101 ? -11.039 -24.406 -18.859 1 98.75 101 SER A CA 1
ATOM 770 C C . SER A 1 101 ? -11.648 -23.422 -19.844 1 98.75 101 SER A C 1
ATOM 772 O O . SER A 1 101 ? -11.773 -23.719 -21.031 1 98.75 101 SER A O 1
ATOM 774 N N . ASP A 1 102 ? -12.102 -22.234 -19.281 1 98.62 102 ASP A N 1
ATOM 775 C CA . ASP A 1 102 ? -12.492 -21.172 -20.203 1 98.62 102 ASP A CA 1
ATOM 776 C C . ASP A 1 102 ? -11.312 -20.75 -21.094 1 98.62 102 ASP A C 1
ATOM 778 O O . ASP A 1 102 ? -10.172 -20.688 -20.625 1 98.62 102 ASP A O 1
ATOM 782 N N . ALA A 1 103 ? -11.594 -20.438 -22.359 1 98.56 103 ALA A N 1
ATOM 783 C CA . ALA A 1 103 ? -10.555 -20.016 -23.297 1 98.56 103 ALA A CA 1
ATOM 784 C C . ALA A 1 103 ? -9.789 -18.812 -22.766 1 98.56 103 ALA A C 1
ATOM 786 O O . ALA A 1 103 ? -8.594 -18.656 -23.031 1 98.56 103 ALA A O 1
ATOM 787 N N . LEU A 1 104 ? -10.43 -17.969 -21.953 1 98.12 104 LEU A N 1
ATOM 788 C CA . LEU A 1 104 ? -9.812 -16.781 -21.375 1 98.12 104 LEU A CA 1
ATOM 789 C C . LEU A 1 104 ? -8.68 -17.172 -20.422 1 98.12 104 LEU A C 1
ATOM 791 O O . LEU A 1 104 ? -7.695 -16.453 -20.297 1 98.12 104 LEU A O 1
ATOM 795 N N . PHE A 1 105 ? -8.789 -18.344 -19.844 1 98.56 105 PHE A N 1
ATOM 796 C CA . PHE A 1 105 ? -7.809 -18.766 -18.844 1 98.56 105 PHE A CA 1
ATOM 797 C C . PHE A 1 105 ? -6.93 -19.891 -19.375 1 98.56 105 PHE A C 1
ATOM 799 O O . PHE A 1 105 ? -6.352 -20.656 -18.609 1 98.56 105 PHE A O 1
ATOM 806 N N . THR A 1 106 ? -6.93 -20.094 -20.641 1 98.75 106 THR A N 1
ATOM 807 C CA . THR A 1 106 ? -6.141 -21.109 -21.328 1 98.75 106 THR A CA 1
ATOM 808 C C . THR A 1 106 ? -5.117 -20.469 -22.25 1 98.75 106 THR A C 1
ATOM 810 O O . THR A 1 106 ? -5.414 -19.469 -22.922 1 98.75 106 THR A O 1
ATOM 813 N N . GLY A 1 107 ? -3.916 -20.953 -22.281 1 98.69 107 GLY A N 1
ATOM 814 C CA . GLY A 1 107 ? -2.877 -20.484 -23.188 1 98.69 107 GLY A CA 1
ATOM 815 C C . GLY A 1 107 ? -2.299 -21.594 -24.047 1 98.69 107 GLY A C 1
ATOM 816 O O . GLY A 1 107 ? -2.531 -22.766 -23.781 1 98.69 107 GLY A O 1
ATOM 817 N N . HIS A 1 108 ? -1.622 -21.141 -25.109 1 98.5 108 HIS A N 1
ATOM 818 C CA . HIS A 1 108 ? -0.899 -22.094 -25.938 1 98.5 108 HIS A CA 1
ATOM 819 C C . HIS A 1 108 ? 0.405 -22.516 -25.281 1 98.5 108 HIS A C 1
ATOM 821 O O . HIS A 1 108 ? 1.129 -21.688 -24.719 1 98.5 108 HIS A O 1
ATOM 827 N N . LEU A 1 109 ? 0.604 -23.75 -25.297 1 98.56 109 LEU A N 1
ATOM 828 C CA . LEU A 1 109 ? 1.865 -24.281 -24.797 1 98.56 109 LEU A CA 1
ATOM 829 C C . LEU A 1 109 ? 2.871 -24.469 -25.922 1 98.56 109 LEU A C 1
ATOM 831 O O . LEU A 1 109 ? 2.623 -25.234 -26.859 1 98.56 109 LEU A O 1
ATOM 835 N N . GLY A 1 110 ? 4.008 -23.75 -25.844 1 95.25 110 GLY A N 1
ATOM 836 C CA . GLY A 1 110 ? 5.043 -23.859 -26.859 1 95.25 110 GLY A CA 1
ATOM 837 C C . GLY A 1 110 ? 5.637 -25.25 -26.969 1 95.25 110 GLY A C 1
ATOM 838 O O . GLY A 1 110 ? 5.59 -26.031 -26.016 1 95.25 110 GLY A O 1
ATOM 839 N N . ASP A 1 111 ? 6.27 -25.562 -28.031 1 93.88 111 ASP A N 1
ATOM 840 C CA . ASP A 1 111 ? 6.781 -26.906 -28.344 1 93.88 111 ASP A CA 1
ATOM 841 C C . ASP A 1 111 ? 8.062 -27.188 -27.578 1 93.88 111 ASP A C 1
ATOM 843 O O . ASP A 1 111 ? 8.492 -28.344 -27.469 1 93.88 111 ASP A O 1
ATOM 847 N N . LYS A 1 112 ? 8.609 -26.125 -27 1 95.44 112 LYS A N 1
ATOM 848 C CA . LYS A 1 112 ? 9.898 -26.281 -26.328 1 95.44 112 LYS A CA 1
ATOM 849 C C . LYS A 1 112 ? 9.711 -26.766 -24.891 1 95.44 112 LYS A C 1
ATOM 851 O O . LYS A 1 112 ? 10.68 -27.172 -24.234 1 95.44 112 LYS A O 1
ATOM 856 N N . LEU A 1 113 ? 8.5 -26.703 -24.422 1 98.19 113 LEU A N 1
ATOM 857 C CA . LEU A 1 113 ? 8.25 -27.062 -23.031 1 98.19 113 LEU A CA 1
ATOM 858 C C . LEU A 1 113 ? 7.582 -28.438 -22.938 1 98.19 113 LEU A C 1
ATOM 860 O O . LEU A 1 113 ? 6.727 -28.766 -23.766 1 98.19 113 LEU A O 1
ATOM 864 N N . THR A 1 114 ? 8.055 -29.234 -21.938 1 98.5 114 THR A N 1
ATOM 865 C CA . THR A 1 114 ? 7.34 -30.469 -21.625 1 98.5 114 THR A CA 1
ATOM 866 C C . THR A 1 114 ? 5.969 -30.156 -21.031 1 98.5 114 THR A C 1
ATOM 868 O O . THR A 1 114 ? 5.691 -29.031 -20.641 1 98.5 114 THR A O 1
ATOM 871 N N . PHE A 1 115 ? 5.078 -31.125 -21.031 1 98.81 115 PHE A N 1
ATOM 872 C CA . PHE A 1 115 ? 3.768 -30.922 -20.422 1 98.81 115 PHE A CA 1
ATOM 873 C C . PHE A 1 115 ? 3.896 -30.672 -18.922 1 98.81 115 PHE A C 1
ATOM 875 O O . PHE A 1 115 ? 3.109 -29.906 -18.359 1 98.81 115 PHE A O 1
ATOM 882 N N . SER A 1 116 ? 4.902 -31.328 -18.25 1 98.81 116 SER A N 1
ATOM 883 C CA . SER A 1 116 ? 5.148 -31.031 -16.844 1 98.81 116 SER A CA 1
ATOM 884 C C . SER A 1 116 ? 5.543 -29.578 -16.641 1 98.81 116 SER A C 1
ATOM 886 O O . SER A 1 116 ? 5.051 -28.922 -15.727 1 98.81 116 SER A O 1
ATOM 888 N N . GLN A 1 117 ? 6.406 -29.094 -17.469 1 98.69 117 GLN A N 1
ATOM 889 C CA . GLN A 1 117 ? 6.738 -27.672 -17.422 1 98.69 117 GLN A CA 1
ATOM 890 C C . GLN A 1 117 ? 5.512 -26.812 -17.703 1 98.69 117 GLN A C 1
ATOM 892 O O . GLN A 1 117 ? 5.32 -25.766 -17.078 1 98.69 117 GLN A O 1
ATOM 897 N N . GLY A 1 118 ? 4.703 -27.25 -18.656 1 98.75 118 GLY A N 1
ATOM 898 C CA . GLY A 1 118 ? 3.477 -26.531 -18.984 1 98.75 118 GLY A CA 1
ATOM 899 C C . GLY A 1 118 ? 2.535 -26.406 -17.797 1 98.75 118 GLY A C 1
ATOM 900 O O . GLY A 1 118 ? 1.904 -25.359 -17.609 1 98.75 118 GLY A O 1
ATOM 901 N N . ALA A 1 119 ? 2.434 -27.484 -17 1 98.75 119 ALA A N 1
ATOM 902 C CA . ALA A 1 119 ? 1.571 -27.484 -15.828 1 98.75 119 ALA A CA 1
ATOM 903 C C . ALA A 1 119 ? 2.107 -26.547 -14.75 1 98.75 119 ALA A C 1
ATOM 905 O O . ALA A 1 119 ? 1.42 -26.266 -13.766 1 98.75 119 ALA A O 1
ATOM 906 N N . ALA A 1 120 ? 3.332 -26.078 -14.977 1 98.62 120 ALA A N 1
ATOM 907 C CA . ALA A 1 120 ? 3.975 -25.172 -14.023 1 98.62 120 ALA A CA 1
ATOM 908 C C . ALA A 1 120 ? 3.883 -23.719 -14.5 1 98.62 120 ALA A C 1
ATOM 910 O O . ALA A 1 120 ? 4.438 -22.812 -13.867 1 98.62 120 ALA A O 1
ATOM 911 N N . VAL A 1 121 ? 3.164 -23.406 -15.578 1 98.75 121 VAL A N 1
ATOM 912 C CA . VAL A 1 121 ? 3.139 -22.078 -16.172 1 98.75 121 VAL A CA 1
ATOM 913 C C . VAL A 1 121 ? 1.987 -21.266 -15.586 1 98.75 121 VAL A C 1
ATOM 915 O O . VAL A 1 121 ? 2.188 -20.141 -15.109 1 98.75 121 VAL A O 1
ATOM 918 N N . GLY A 1 122 ? 0.742 -21.766 -15.531 1 98.5 122 GLY A N 1
ATOM 919 C CA . GLY A 1 122 ? -0.483 -21.031 -15.234 1 98.5 122 GLY A CA 1
ATOM 920 C C . GLY A 1 122 ? -0.361 -20.141 -14.016 1 98.5 122 GLY A C 1
ATOM 921 O O . GLY A 1 122 ? 0.099 -19 -14.117 1 98.5 122 GLY A O 1
ATOM 922 N N . VAL A 1 123 ? -0.654 -20.594 -12.922 1 98.62 123 VAL A N 1
ATOM 923 C CA . VAL A 1 123 ? -0.748 -19.797 -11.711 1 98.62 123 VAL A CA 1
ATOM 924 C C . VAL A 1 123 ? 0.602 -19.141 -11.414 1 98.62 123 VAL A C 1
ATOM 926 O O . VAL A 1 123 ? 0.681 -17.938 -11.195 1 98.62 123 VAL A O 1
ATOM 929 N N . PRO A 1 124 ? 1.73 -19.844 -11.516 1 98.75 124 PRO A N 1
ATOM 930 C CA . PRO A 1 124 ? 2.998 -19.25 -11.102 1 98.75 124 PRO A CA 1
ATOM 931 C C . PRO A 1 124 ? 3.404 -18.062 -11.969 1 98.75 124 PRO A C 1
ATOM 933 O O . PRO A 1 124 ? 3.631 -16.953 -11.445 1 98.75 124 PRO A O 1
ATOM 936 N N . TYR A 1 125 ? 3.391 -18.156 -13.266 1 98.88 125 TYR A N 1
ATOM 937 C CA . TYR A 1 125 ? 3.916 -17.109 -14.125 1 98.88 125 TYR A CA 1
ATOM 938 C C . TYR A 1 125 ? 2.928 -15.945 -14.242 1 98.88 125 TYR A C 1
ATOM 940 O O . TYR A 1 125 ? 3.332 -14.789 -14.383 1 98.88 125 TYR A O 1
ATOM 948 N N . TYR A 1 126 ? 1.664 -16.266 -14.188 1 98.88 126 TYR A N 1
ATOM 949 C CA . TYR A 1 126 ? 0.659 -15.211 -14.242 1 98.88 126 TYR A CA 1
ATOM 950 C C . TYR A 1 126 ? 0.641 -14.398 -12.953 1 98.88 126 TYR A C 1
ATOM 952 O O . TYR A 1 126 ? 0.536 -13.172 -12.984 1 98.88 126 TYR A O 1
ATOM 960 N N . THR A 1 127 ? 0.767 -15.117 -11.836 1 98.75 127 THR A N 1
ATOM 961 C CA . THR A 1 127 ? 0.9 -14.43 -10.555 1 98.75 127 THR A CA 1
ATOM 962 C C . THR A 1 127 ? 2.141 -13.539 -10.547 1 98.75 127 THR A C 1
ATOM 964 O O . THR A 1 127 ? 2.074 -12.383 -10.125 1 98.75 127 THR A O 1
ATOM 967 N N . ALA A 1 128 ? 3.232 -14.07 -11 1 98.88 128 ALA A N 1
ATOM 968 C CA . ALA A 1 128 ? 4.492 -13.328 -11.031 1 98.88 128 ALA A CA 1
ATOM 969 C C . ALA A 1 128 ? 4.375 -12.078 -11.898 1 98.88 128 ALA A C 1
ATOM 971 O O . ALA A 1 128 ? 4.738 -10.984 -11.469 1 98.88 128 ALA A O 1
ATOM 972 N N . TYR A 1 129 ? 3.844 -12.258 -13.117 1 98.94 129 TYR A N 1
ATOM 973 C CA . TYR A 1 129 ? 3.719 -11.125 -14.039 1 98.94 129 TYR A CA 1
ATOM 974 C C . TYR A 1 129 ? 2.814 -10.047 -13.453 1 98.94 129 TYR A C 1
ATOM 976 O O . TYR A 1 129 ? 3.176 -8.867 -13.438 1 98.94 129 TYR A O 1
ATOM 984 N N . ARG A 1 130 ? 1.643 -10.445 -13.031 1 98.81 130 ARG A N 1
ATOM 985 C CA . ARG A 1 130 ? 0.687 -9.492 -12.484 1 98.81 130 ARG A CA 1
ATOM 986 C C . ARG A 1 130 ? 1.281 -8.734 -11.297 1 98.81 130 ARG A C 1
ATOM 988 O O . ARG A 1 130 ? 1.087 -7.527 -11.164 1 98.81 130 ARG A O 1
ATOM 995 N N . SER A 1 131 ? 2.031 -9.438 -10.414 1 98.88 131 SER A N 1
ATOM 996 C CA . SER A 1 131 ? 2.662 -8.82 -9.25 1 98.88 131 SER A CA 1
ATOM 997 C C . SER A 1 131 ? 3.686 -7.773 -9.664 1 98.88 131 SER A C 1
ATOM 999 O O . SER A 1 131 ? 3.693 -6.66 -9.141 1 98.88 131 SER A O 1
ATOM 1001 N N . LEU A 1 132 ? 4.52 -8.102 -10.641 1 98.94 132 LEU A N 1
ATOM 1002 C CA . LEU A 1 132 ? 5.625 -7.238 -11.055 1 98.94 132 LEU A CA 1
ATOM 1003 C C . LEU A 1 132 ? 5.117 -6.07 -11.891 1 98.94 132 LEU A C 1
ATOM 1005 O O . LEU A 1 132 ? 5.512 -4.922 -11.672 1 98.94 132 LEU A O 1
ATOM 1009 N N . VAL A 1 133 ? 4.188 -6.352 -12.805 1 98.81 133 VAL A N 1
ATOM 1010 C CA . VAL A 1 133 ? 3.869 -5.371 -13.836 1 98.81 133 VAL A CA 1
ATOM 1011 C C . VAL A 1 133 ? 2.605 -4.605 -13.445 1 98.81 133 VAL A C 1
ATOM 1013 O O . VAL A 1 133 ? 2.621 -3.375 -13.367 1 98.81 133 VAL A O 1
ATOM 1016 N N . HIS A 1 134 ? 1.533 -5.305 -13.195 1 98.69 134 HIS A N 1
ATOM 1017 C CA . HIS A 1 134 ? 0.262 -4.629 -12.961 1 98.69 134 HIS A CA 1
ATOM 1018 C C . HIS A 1 134 ? 0.205 -4.027 -11.562 1 98.69 134 HIS A C 1
ATOM 1020 O O . HIS A 1 134 ? -0.392 -2.965 -11.367 1 98.69 134 HIS A O 1
ATOM 1026 N N . THR A 1 135 ? 0.846 -4.699 -10.578 1 98.75 135 THR A N 1
ATOM 1027 C CA . THR A 1 135 ? 0.709 -4.27 -9.188 1 98.75 135 THR A CA 1
ATOM 1028 C C . THR A 1 135 ? 1.882 -3.383 -8.781 1 98.75 135 THR A C 1
ATOM 1030 O O . THR A 1 135 ? 1.694 -2.213 -8.445 1 98.75 135 THR A O 1
ATOM 1033 N N . ALA A 1 136 ? 3.102 -3.871 -8.875 1 98.81 136 ALA A N 1
ATOM 1034 C CA . ALA A 1 136 ? 4.281 -3.127 -8.438 1 98.81 136 ALA A CA 1
ATOM 1035 C C . ALA A 1 136 ? 4.703 -2.104 -9.484 1 98.81 136 ALA A C 1
ATOM 1037 O O . ALA A 1 136 ? 5.434 -1.157 -9.18 1 98.81 136 ALA A O 1
ATOM 1038 N N . LYS A 1 137 ? 4.328 -2.299 -10.812 1 98.69 137 LYS A N 1
ATOM 1039 C CA . LYS A 1 137 ? 4.672 -1.419 -11.922 1 98.69 137 LYS A CA 1
ATOM 1040 C C . LYS A 1 137 ? 6.18 -1.197 -12 1 98.69 137 LYS A C 1
ATOM 1042 O O . LYS A 1 137 ? 6.645 -0.057 -12.07 1 98.69 137 LYS A O 1
ATOM 1047 N N . VAL A 1 138 ? 6.918 -2.246 -12.023 1 98.81 138 VAL A N 1
ATOM 1048 C CA . VAL A 1 138 ? 8.375 -2.211 -11.977 1 98.81 138 VAL A CA 1
ATOM 1049 C C . VAL A 1 138 ? 8.922 -1.56 -13.242 1 98.81 138 VAL A C 1
ATOM 1051 O O . VAL A 1 138 ? 8.25 -1.537 -14.281 1 98.81 138 VAL A O 1
ATOM 1054 N N . LYS A 1 139 ? 10.125 -1.017 -13.125 1 98.56 139 LYS A N 1
ATOM 1055 C CA . LYS A 1 139 ? 10.914 -0.471 -14.227 1 98.56 139 LYS A CA 1
ATOM 1056 C C . LYS A 1 139 ? 12.289 -1.129 -14.297 1 98.56 139 LYS A C 1
ATOM 1058 O O . LYS A 1 139 ? 12.859 -1.498 -13.273 1 98.56 139 LYS A O 1
ATOM 1063 N N . PRO A 1 140 ? 12.75 -1.315 -15.578 1 98.44 140 PRO A N 1
ATOM 1064 C CA . PRO A 1 140 ? 14.109 -1.839 -15.68 1 98.44 140 PRO A CA 1
ATOM 1065 C C . PRO A 1 140 ? 15.094 -1.109 -14.766 1 98.44 140 PRO A C 1
ATOM 1067 O O . PRO A 1 140 ? 14.922 0.082 -14.492 1 98.44 140 PRO A O 1
ATOM 1070 N N . ALA A 1 141 ? 16.109 -1.794 -14.25 1 98.44 141 ALA A N 1
ATOM 1071 C CA . ALA A 1 141 ? 17.219 -1.285 -13.438 1 98.44 141 ALA A CA 1
ATOM 1072 C C . ALA A 1 141 ? 16.828 -1.224 -11.961 1 98.44 141 ALA A C 1
ATOM 1074 O O . ALA A 1 141 ? 17.688 -1.081 -11.094 1 98.44 141 ALA A O 1
ATOM 1075 N N . GLU A 1 142 ? 15.508 -1.35 -11.609 1 98.81 142 GLU A N 1
ATOM 1076 C CA . GLU A 1 142 ? 15.125 -1.46 -10.203 1 98.81 142 GLU A CA 1
ATOM 1077 C C . GLU A 1 142 ? 15.625 -2.77 -9.602 1 98.81 142 GLU A C 1
ATOM 1079 O O . GLU A 1 142 ? 15.844 -3.748 -10.32 1 98.81 142 GLU A O 1
ATOM 1084 N N . THR A 1 143 ? 15.805 -2.756 -8.305 1 98.94 143 THR A N 1
ATOM 1085 C CA . THR A 1 143 ? 16.141 -3.963 -7.566 1 98.94 143 THR A CA 1
ATOM 1086 C C . THR A 1 143 ? 14.906 -4.586 -6.941 1 98.94 143 THR A C 1
ATOM 1088 O O . THR A 1 143 ? 14.141 -3.906 -6.25 1 98.94 143 THR A O 1
ATOM 1091 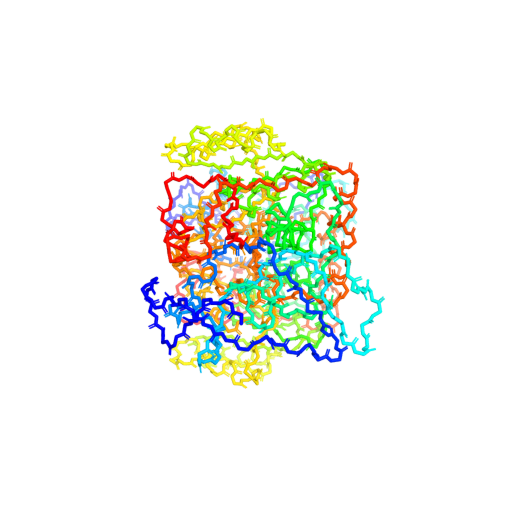N N . VAL A 1 144 ? 14.703 -5.875 -7.203 1 98.94 144 VAL A N 1
ATOM 1092 C CA . VAL A 1 144 ? 13.562 -6.586 -6.633 1 98.94 144 VAL A CA 1
ATOM 1093 C C . VAL A 1 144 ? 14.055 -7.715 -5.73 1 98.94 144 VAL A C 1
ATOM 1095 O O . VAL A 1 144 ? 15.016 -8.414 -6.07 1 98.94 144 VAL A O 1
ATOM 1098 N N . LEU A 1 145 ? 13.508 -7.793 -4.531 1 99 145 LEU A N 1
ATOM 1099 C CA . LEU A 1 145 ? 13.688 -8.938 -3.646 1 99 145 LEU A CA 1
ATOM 1100 C C . LEU A 1 145 ? 12.492 -9.883 -3.73 1 99 145 LEU A C 1
ATOM 1102 O O . LEU A 1 145 ? 11.352 -9.461 -3.512 1 99 145 LEU A O 1
ATOM 1106 N N . ILE A 1 146 ? 12.75 -11.102 -4.027 1 98.94 146 ILE A N 1
ATOM 1107 C CA . ILE A 1 146 ? 11.711 -12.125 -4.113 1 98.94 146 ILE A CA 1
ATOM 1108 C C . ILE A 1 146 ? 11.867 -13.117 -2.961 1 98.94 146 ILE A C 1
ATOM 1110 O O . ILE A 1 146 ? 12.82 -13.891 -2.93 1 98.94 146 ILE A O 1
ATOM 1114 N N . HIS A 1 147 ? 10.93 -13.062 -2.039 1 98.44 147 HIS A N 1
ATOM 1115 C CA . HIS A 1 147 ? 10.938 -14.062 -0.974 1 98.44 147 HIS A CA 1
ATOM 1116 C C . HIS A 1 147 ? 10.484 -15.422 -1.492 1 98.44 147 HIS A C 1
ATOM 1118 O O . HIS A 1 147 ? 9.625 -15.5 -2.375 1 98.44 147 HIS A O 1
ATOM 1124 N N . GLY A 1 148 ? 11.008 -16.516 -0.834 1 97.12 148 GLY A N 1
ATOM 1125 C CA . GLY A 1 148 ? 10.633 -17.844 -1.315 1 97.12 148 GLY A CA 1
ATOM 1126 C C . GLY A 1 148 ? 10.914 -18.047 -2.793 1 97.12 148 GLY A C 1
ATOM 1127 O O . GLY A 1 148 ? 10.094 -18.609 -3.518 1 97.12 148 GLY A O 1
ATOM 1128 N N . ALA A 1 149 ? 12.055 -17.609 -3.209 1 98.5 149 ALA A N 1
ATOM 1129 C CA . ALA A 1 149 ? 12.359 -17.484 -4.633 1 98.5 149 ALA A CA 1
ATOM 1130 C C . ALA A 1 149 ? 12.516 -18.859 -5.277 1 98.5 149 ALA A C 1
ATOM 1132 O O . ALA A 1 149 ? 12.438 -19 -6.5 1 98.5 149 ALA A O 1
ATOM 1133 N N . SER A 1 150 ? 12.734 -19.828 -4.473 1 98.25 150 SER A N 1
ATOM 1134 C CA . SER A 1 150 ? 12.961 -21.172 -5.027 1 98.25 150 SER A CA 1
ATOM 1135 C C . SER A 1 150 ? 11.641 -21.891 -5.305 1 98.25 150 SER A C 1
ATOM 1137 O O . SER A 1 150 ? 11.633 -22.969 -5.891 1 98.25 150 SER A O 1
ATOM 1139 N N . GLY A 1 151 ? 10.539 -21.281 -4.883 1 97.38 151 GLY A N 1
ATOM 1140 C CA . GLY A 1 151 ? 9.234 -21.859 -5.164 1 97.38 151 GLY A CA 1
ATOM 1141 C C . GLY A 1 151 ? 8.75 -21.594 -6.578 1 97.38 151 GLY A C 1
ATOM 1142 O O . GLY A 1 151 ? 9.453 -20.953 -7.367 1 97.38 151 GLY A O 1
ATOM 1143 N N . ALA A 1 152 ? 7.555 -22.062 -6.879 1 97.81 152 ALA A N 1
ATOM 1144 C CA . ALA A 1 152 ? 7.027 -21.969 -8.234 1 97.81 152 ALA A CA 1
ATOM 1145 C C . ALA A 1 152 ? 6.82 -20.516 -8.641 1 97.81 152 ALA A C 1
ATOM 1147 O O . ALA A 1 152 ? 7.375 -20.062 -9.648 1 97.81 152 ALA A O 1
ATOM 1148 N N . VAL A 1 153 ? 6.047 -19.781 -7.852 1 98.38 153 VAL A N 1
ATOM 1149 C CA . VAL A 1 153 ? 5.836 -18.359 -8.148 1 98.38 153 VAL A CA 1
ATOM 1150 C C . VAL A 1 153 ? 7.156 -17.609 -8.016 1 98.38 153 VAL A C 1
ATOM 1152 O O . VAL A 1 153 ? 7.43 -16.688 -8.781 1 98.38 153 VAL A O 1
ATOM 1155 N N . GLY A 1 154 ? 7.953 -17.984 -7.027 1 98.56 154 GLY A N 1
ATOM 1156 C CA . GLY A 1 154 ? 9.258 -17.375 -6.832 1 98.56 154 GLY A CA 1
ATOM 1157 C C . GLY A 1 154 ? 10.148 -17.469 -8.055 1 98.56 154 GLY A C 1
ATOM 1158 O O . GLY A 1 154 ? 10.641 -16.453 -8.547 1 98.56 154 GLY A O 1
ATOM 1159 N N . LEU A 1 155 ? 10.352 -18.656 -8.578 1 98.81 155 LEU A N 1
ATOM 1160 C CA . LEU A 1 155 ? 11.219 -18.844 -9.734 1 98.81 155 LEU A CA 1
ATOM 1161 C C . LEU A 1 155 ? 10.641 -18.156 -10.969 1 98.81 155 LEU A C 1
ATOM 1163 O O . LEU A 1 155 ? 11.383 -17.609 -11.789 1 98.81 155 LEU A O 1
ATOM 1167 N N . ALA A 1 156 ? 9.305 -18.219 -11.109 1 98.81 156 ALA A N 1
ATOM 1168 C CA . ALA A 1 156 ? 8.656 -17.484 -12.188 1 98.81 156 ALA A CA 1
ATOM 1169 C C . ALA A 1 156 ? 8.977 -15.984 -12.078 1 98.81 156 ALA A C 1
ATOM 1171 O O . ALA A 1 156 ? 9.297 -15.344 -13.086 1 98.81 156 ALA A O 1
ATOM 1172 N N . SER A 1 157 ? 8.906 -15.469 -10.875 1 98.94 157 SER A N 1
ATOM 1173 C CA . SER A 1 157 ? 9.203 -14.062 -10.625 1 98.94 157 SER A CA 1
ATOM 1174 C C . SER A 1 157 ? 10.656 -13.734 -10.961 1 98.94 157 SER A C 1
ATOM 1176 O O . SER A 1 157 ? 10.938 -12.688 -11.547 1 98.94 157 SER A O 1
ATOM 1178 N N . VAL A 1 158 ? 11.578 -14.633 -10.602 1 98.94 158 VAL A N 1
ATOM 1179 C CA . VAL A 1 158 ? 12.992 -14.438 -10.891 1 98.94 158 VAL A CA 1
ATOM 1180 C C . VAL A 1 158 ? 13.203 -14.336 -12.398 1 98.94 158 VAL A C 1
ATOM 1182 O O . VAL A 1 158 ? 13.844 -13.398 -12.883 1 98.94 158 VAL A O 1
ATOM 1185 N N . GLN A 1 159 ? 12.641 -15.227 -13.125 1 98.88 159 GLN A N 1
ATOM 1186 C CA . GLN A 1 159 ? 12.828 -15.266 -14.57 1 98.88 159 GLN A CA 1
ATOM 1187 C C . GLN A 1 159 ? 12.227 -14.031 -15.242 1 98.88 159 GLN A C 1
ATOM 1189 O O . GLN A 1 159 ? 12.859 -13.406 -16.094 1 98.88 159 GLN A O 1
ATOM 1194 N N . ILE A 1 160 ? 11 -13.68 -14.875 1 98.88 160 ILE A N 1
ATOM 1195 C CA . ILE A 1 160 ? 10.328 -12.531 -15.477 1 98.88 160 ILE A CA 1
ATOM 1196 C C . ILE A 1 160 ? 11.086 -11.25 -15.133 1 98.88 160 ILE A C 1
ATOM 1198 O O . ILE A 1 160 ? 11.328 -10.414 -16 1 98.88 160 ILE A O 1
ATOM 1202 N N . ALA A 1 161 ? 11.461 -11.102 -13.844 1 98.94 161 ALA A N 1
ATOM 1203 C CA . ALA A 1 161 ? 12.188 -9.906 -13.422 1 98.94 161 ALA A CA 1
ATOM 1204 C C . ALA A 1 161 ? 13.5 -9.758 -14.18 1 98.94 161 ALA A C 1
ATOM 1206 O O . ALA A 1 161 ? 13.844 -8.664 -14.633 1 98.94 161 ALA A O 1
ATOM 1207 N N . LYS A 1 162 ? 14.211 -10.875 -14.297 1 98.75 162 LYS A N 1
ATOM 1208 C CA . LYS A 1 162 ? 15.453 -10.852 -15.062 1 98.75 162 LYS A CA 1
ATOM 1209 C C . LYS A 1 162 ? 15.195 -10.43 -16.516 1 98.75 162 LYS A C 1
ATOM 1211 O O . LYS A 1 162 ? 15.906 -9.578 -17.047 1 98.75 162 LYS A O 1
ATOM 1216 N N . ALA A 1 163 ? 14.219 -11.023 -17.109 1 98.5 163 ALA A N 1
ATOM 1217 C CA . ALA A 1 163 ? 13.891 -10.727 -18.516 1 98.5 163 ALA A CA 1
ATOM 1218 C C . ALA A 1 163 ? 13.508 -9.266 -18.688 1 98.5 163 ALA A C 1
ATOM 1220 O O . ALA A 1 163 ? 13.68 -8.695 -19.766 1 98.5 163 ALA A O 1
ATOM 1221 N N . MET A 1 164 ? 13.023 -8.617 -17.625 1 98.44 164 MET A N 1
ATOM 1222 C CA . MET A 1 164 ? 12.562 -7.23 -17.703 1 98.44 164 MET A CA 1
ATOM 1223 C C . MET A 1 164 ? 13.703 -6.27 -17.391 1 98.44 164 MET A C 1
ATOM 1225 O O . MET A 1 164 ? 13.516 -5.051 -17.406 1 98.44 164 MET A O 1
ATOM 1229 N N . GLY A 1 165 ? 14.898 -6.777 -17.047 1 98.62 165 GLY A N 1
ATOM 1230 C CA . GLY A 1 165 ? 16.062 -5.934 -16.812 1 98.62 165 GLY A CA 1
ATOM 1231 C C . GLY A 1 165 ? 16.188 -5.473 -15.367 1 98.62 165 GLY A C 1
ATOM 1232 O O . GLY A 1 165 ? 16.859 -4.48 -15.086 1 98.62 165 GLY A O 1
ATOM 1233 N N . LEU A 1 166 ? 15.523 -6.148 -14.461 1 98.81 166 LEU A N 1
ATOM 1234 C CA . LEU A 1 166 ? 15.656 -5.816 -13.047 1 98.81 166 LEU A CA 1
ATOM 1235 C C . LEU A 1 166 ? 16.891 -6.477 -12.445 1 98.81 166 LEU A C 1
ATOM 1237 O O . LEU A 1 166 ? 17.375 -7.48 -12.969 1 98.81 166 LEU A O 1
ATOM 1241 N N . ARG A 1 167 ? 17.469 -5.875 -11.414 1 98.81 167 ARG A N 1
ATOM 1242 C CA . ARG A 1 167 ? 18.406 -6.562 -10.539 1 98.81 167 ARG A CA 1
ATOM 1243 C C . ARG A 1 167 ? 17.672 -7.445 -9.531 1 98.81 167 ARG A C 1
ATOM 1245 O O . ARG A 1 167 ? 16.938 -6.945 -8.68 1 98.81 167 ARG A O 1
ATOM 1252 N N . VAL A 1 168 ? 17.891 -8.789 -9.57 1 98.94 168 VAL A N 1
ATOM 1253 C CA . VAL A 1 168 ? 17.031 -9.719 -8.852 1 98.94 168 VAL A CA 1
ATOM 1254 C C . VAL A 1 168 ? 17.781 -10.281 -7.641 1 98.94 168 VAL A C 1
ATOM 1256 O O . VAL A 1 168 ? 18.891 -10.805 -7.77 1 98.94 168 VAL A O 1
ATOM 1259 N N . LEU A 1 169 ? 17.219 -10.125 -6.477 1 98.94 169 LEU A N 1
ATOM 1260 C CA . LEU A 1 169 ? 17.609 -10.797 -5.238 1 98.94 169 LEU A CA 1
ATOM 1261 C C . LEU A 1 169 ? 16.547 -11.797 -4.809 1 98.94 169 LEU A C 1
ATOM 1263 O O . LEU A 1 169 ? 15.352 -11.578 -5.023 1 98.94 169 LEU A O 1
ATOM 1267 N N . GLY A 1 170 ? 16.984 -12.938 -4.273 1 98.81 170 GLY A N 1
ATOM 1268 C CA . GLY A 1 170 ? 16.016 -13.93 -3.826 1 98.81 170 GLY A CA 1
ATOM 1269 C C . GLY A 1 170 ? 16.344 -14.508 -2.461 1 98.81 170 GLY A C 1
ATOM 1270 O O . GLY A 1 170 ? 17.469 -14.367 -1.979 1 98.81 170 GLY A O 1
ATOM 1271 N N . THR A 1 171 ? 15.344 -15.016 -1.806 1 98.56 171 THR A N 1
ATOM 1272 C CA . THR A 1 171 ? 15.594 -15.789 -0.598 1 98.56 171 THR A CA 1
ATOM 1273 C C . THR A 1 171 ? 15.117 -17.234 -0.778 1 98.56 171 THR A C 1
ATOM 1275 O O . THR A 1 171 ? 14.18 -17.5 -1.534 1 98.56 171 THR A O 1
ATOM 1278 N N . ALA A 1 172 ? 15.773 -18.141 -0.156 1 97.94 172 ALA A N 1
ATOM 1279 C CA . ALA A 1 172 ? 15.414 -19.547 -0.039 1 97.94 172 ALA A CA 1
ATOM 1280 C C . ALA A 1 172 ? 15.891 -20.125 1.286 1 97.94 172 ALA A C 1
ATOM 1282 O O . ALA A 1 172 ? 16.547 -19.438 2.074 1 97.94 172 ALA A O 1
ATOM 1283 N N . GLY A 1 173 ? 15.523 -21.391 1.532 1 96.31 173 GLY A N 1
ATOM 1284 C CA . GLY A 1 173 ? 15.805 -21.938 2.852 1 96.31 173 GLY A CA 1
ATOM 1285 C C . GLY A 1 173 ? 16.891 -23 2.842 1 96.31 173 GLY A C 1
ATOM 1286 O O . GLY A 1 173 ? 17.297 -23.484 3.898 1 96.31 173 GLY A O 1
ATOM 1287 N N . THR A 1 174 ? 17.344 -23.453 1.63 1 96.69 174 THR A N 1
ATOM 1288 C CA . THR A 1 174 ? 18.359 -24.5 1.507 1 96.69 174 THR A CA 1
ATOM 1289 C C . THR A 1 174 ? 19.422 -24.094 0.493 1 96.69 174 THR A C 1
ATOM 1291 O O . THR A 1 174 ? 19.188 -23.266 -0.379 1 96.69 174 THR A O 1
ATOM 1294 N N . PRO A 1 175 ? 20.609 -24.703 0.655 1 96.94 175 PRO A N 1
ATOM 1295 C CA . PRO A 1 175 ? 21.656 -24.438 -0.34 1 96.94 175 PRO A CA 1
ATOM 1296 C C . PRO A 1 175 ? 21.203 -24.766 -1.763 1 96.94 175 PRO A C 1
ATOM 1298 O O . PRO A 1 175 ? 21.531 -24.031 -2.701 1 96.94 175 PRO A O 1
ATOM 1301 N N . GLU A 1 176 ? 20.484 -25.812 -1.896 1 97.19 176 GLU A N 1
ATOM 1302 C CA . GLU A 1 176 ? 19.969 -26.203 -3.207 1 97.19 176 GLU A CA 1
ATOM 1303 C C . GLU A 1 176 ? 19.016 -25.156 -3.762 1 97.19 176 GLU A C 1
ATOM 1305 O O . GLU A 1 176 ? 19.062 -24.828 -4.949 1 97.19 176 GLU A O 1
ATOM 1310 N N . GLY A 1 177 ? 18.188 -24.688 -2.852 1 97.94 177 GLY A N 1
ATOM 1311 C CA . GLY A 1 177 ? 17.281 -23.625 -3.26 1 97.94 177 GLY A CA 1
ATOM 1312 C C . GLY A 1 177 ? 18 -22.359 -3.672 1 97.94 177 GLY A C 1
ATOM 1313 O O . GLY A 1 177 ? 17.609 -21.719 -4.652 1 97.94 177 GLY A O 1
ATOM 1314 N N . LEU A 1 178 ? 19.016 -22 -2.922 1 98.38 178 LEU A N 1
ATOM 1315 C CA . LEU A 1 178 ? 19.781 -20.797 -3.236 1 98.38 178 LEU A CA 1
ATOM 1316 C C . LEU A 1 178 ? 20.438 -20.922 -4.609 1 98.38 178 LEU A C 1
ATOM 1318 O O . LEU A 1 178 ? 20.406 -19.984 -5.402 1 98.38 178 LEU A O 1
ATOM 1322 N N . GLN A 1 179 ? 20.969 -22.031 -4.887 1 98.5 179 GLN A N 1
ATOM 1323 C CA . GLN A 1 179 ? 21.625 -22.266 -6.176 1 98.5 179 GLN A CA 1
ATOM 1324 C C . GLN A 1 179 ? 20.609 -22.219 -7.312 1 98.5 179 GLN A C 1
ATOM 1326 O O . GLN A 1 179 ? 20.875 -21.641 -8.367 1 98.5 179 GLN A O 1
ATOM 1331 N N . LEU A 1 180 ? 19.453 -22.828 -7.039 1 98.5 180 LEU A N 1
ATOM 1332 C CA . LEU A 1 180 ? 18.391 -22.828 -8.039 1 98.5 180 LEU A CA 1
ATOM 1333 C C . LEU A 1 180 ? 17.953 -21.406 -8.367 1 98.5 180 LEU A C 1
ATOM 1335 O O . LEU A 1 180 ? 17.75 -21.078 -9.539 1 98.5 180 LEU A O 1
ATOM 1339 N N . VAL A 1 181 ? 17.797 -20.578 -7.367 1 98.75 181 VAL A N 1
ATOM 1340 C CA . VAL A 1 181 ? 17.406 -19.188 -7.527 1 98.75 181 VAL A CA 1
ATOM 1341 C C . VAL A 1 181 ? 18.438 -18.453 -8.383 1 98.75 181 VAL A C 1
ATOM 1343 O O . VAL A 1 181 ? 18.078 -17.734 -9.32 1 98.75 181 VAL A O 1
ATOM 1346 N N . LYS A 1 182 ? 19.688 -18.672 -8.164 1 98.75 182 LYS A N 1
ATOM 1347 C CA . LYS A 1 182 ? 20.766 -18.031 -8.93 1 98.75 182 LYS A CA 1
ATOM 1348 C C . LYS A 1 182 ? 20.797 -18.562 -10.359 1 98.75 182 LYS A C 1
ATOM 1350 O O . LYS A 1 182 ? 20.969 -17.781 -11.305 1 98.75 182 LYS A O 1
ATOM 1355 N N . ASP A 1 183 ? 20.609 -19.859 -10.484 1 98.44 183 ASP A N 1
ATOM 1356 C CA . ASP A 1 183 ? 20.609 -20.484 -11.805 1 98.44 183 ASP A CA 1
ATOM 1357 C C . ASP A 1 183 ? 19.484 -19.922 -12.672 1 98.44 183 ASP A C 1
ATOM 1359 O O . ASP A 1 183 ? 19.547 -20 -13.906 1 98.44 183 ASP A O 1
ATOM 1363 N N . ASN A 1 184 ? 18.484 -19.375 -12.008 1 98.31 184 ASN A N 1
ATOM 1364 C CA . ASN A 1 184 ? 17.344 -18.875 -12.758 1 98.31 184 ASN A CA 1
ATOM 1365 C C . ASN A 1 184 ? 17.438 -17.375 -13 1 98.31 184 ASN A C 1
ATOM 1367 O O . ASN A 1 184 ? 16.547 -16.781 -13.625 1 98.31 184 ASN A O 1
ATOM 1371 N N . GLY A 1 185 ? 18.422 -16.688 -12.438 1 98.31 185 GLY A N 1
ATOM 1372 C CA . GLY A 1 185 ? 18.609 -15.32 -12.906 1 98.31 185 GLY A CA 1
ATOM 1373 C C . GLY A 1 185 ? 18.891 -14.344 -11.773 1 98.31 185 GLY A C 1
ATOM 1374 O O . GLY A 1 185 ? 19.219 -13.18 -12.023 1 98.31 185 GLY A O 1
ATOM 1375 N N . ALA A 1 186 ? 18.797 -14.758 -10.531 1 98.81 186 ALA A N 1
ATOM 1376 C CA . ALA A 1 186 ? 19.078 -13.852 -9.422 1 98.81 186 ALA A CA 1
ATOM 1377 C C . ALA A 1 186 ? 20.578 -13.555 -9.328 1 98.81 186 ALA A C 1
ATOM 1379 O O . ALA A 1 186 ? 21.406 -14.453 -9.5 1 98.81 186 ALA A O 1
ATOM 1380 N N . VAL A 1 187 ? 20.938 -12.352 -9.07 1 98.69 187 VAL A N 1
ATOM 1381 C CA . VAL A 1 187 ? 22.328 -11.984 -8.938 1 98.69 187 VAL A CA 1
ATOM 1382 C C . VAL A 1 187 ? 22.859 -12.414 -7.566 1 98.69 187 VAL A C 1
ATOM 1384 O O . VAL A 1 187 ? 24.062 -12.641 -7.395 1 98.69 187 VAL A O 1
ATOM 1387 N N . GLU A 1 188 ? 21.938 -12.477 -6.609 1 98.56 188 GLU A N 1
ATOM 1388 C CA . GLU A 1 188 ? 22.281 -12.938 -5.266 1 98.56 188 GLU A CA 1
ATOM 1389 C C . GLU A 1 188 ? 21.078 -13.602 -4.594 1 98.56 188 GLU A C 1
ATOM 1391 O O . GLU A 1 188 ? 19.922 -13.266 -4.902 1 98.56 188 GLU A O 1
ATOM 1396 N N . ALA A 1 189 ? 21.328 -14.555 -3.748 1 98.69 189 ALA A N 1
ATOM 1397 C CA . ALA A 1 189 ? 20.297 -15.258 -2.975 1 98.69 189 ALA A CA 1
ATOM 1398 C C . ALA A 1 189 ? 20.734 -15.414 -1.519 1 98.69 189 ALA A C 1
ATOM 1400 O O . ALA A 1 189 ? 21.906 -15.664 -1.231 1 98.69 189 ALA A O 1
ATOM 1401 N N . PHE A 1 190 ? 19.797 -15.273 -0.599 1 98.75 190 PHE A N 1
ATOM 1402 C CA . PHE A 1 190 ? 20.062 -15.266 0.834 1 98.75 190 PHE A CA 1
ATOM 1403 C C . PHE A 1 190 ? 19.25 -16.344 1.542 1 98.75 190 PHE A C 1
ATOM 1405 O O . PHE A 1 190 ? 18.078 -16.562 1.225 1 98.75 190 PHE A O 1
ATOM 1412 N N . ASN A 1 191 ? 19.875 -17.062 2.461 1 98.06 191 ASN A N 1
ATOM 1413 C CA . ASN A 1 191 ? 19.188 -18.062 3.264 1 98.06 191 ASN A CA 1
ATOM 1414 C C . ASN A 1 191 ? 18.359 -17.422 4.379 1 98.06 191 ASN A C 1
ATOM 1416 O O . ASN A 1 191 ? 18.922 -16.922 5.359 1 98.06 191 ASN A O 1
ATOM 1420 N N . HIS A 1 192 ? 17.047 -17.469 4.262 1 96.19 192 HIS A N 1
ATOM 1421 C CA . HIS A 1 192 ? 16.203 -16.734 5.203 1 96.19 192 HIS A CA 1
ATOM 1422 C C . HIS A 1 192 ? 16.125 -17.469 6.539 1 96.19 192 HIS A C 1
ATOM 1424 O O . HIS A 1 192 ? 15.445 -17 7.461 1 96.19 192 HIS A O 1
ATOM 1430 N N . ARG A 1 193 ? 16.734 -18.609 6.625 1 95.44 193 ARG A N 1
ATOM 1431 C CA . ARG A 1 193 ? 16.828 -19.328 7.891 1 95.44 193 ARG A CA 1
ATOM 1432 C C . ARG A 1 193 ? 18.047 -18.875 8.688 1 95.44 193 ARG A C 1
ATOM 1434 O O . ARG A 1 193 ? 18.172 -19.188 9.875 1 95.44 193 ARG A O 1
ATOM 1441 N N . GLU A 1 194 ? 18.922 -18.219 8.031 1 95.38 194 GLU A N 1
ATOM 1442 C CA . GLU A 1 194 ? 20.125 -17.719 8.695 1 95.38 194 GLU A CA 1
ATOM 1443 C C . GLU A 1 194 ? 19.844 -16.391 9.398 1 95.38 194 GLU A C 1
ATOM 1445 O O . GLU A 1 194 ? 19.172 -15.516 8.844 1 95.38 194 GLU A O 1
ATOM 1450 N N . GLU A 1 195 ? 20.391 -16.266 10.555 1 94.94 195 GLU A N 1
ATOM 1451 C CA . GLU A 1 195 ? 20.281 -15 11.273 1 94.94 195 GLU A CA 1
ATOM 1452 C C . GLU A 1 195 ? 20.969 -13.875 10.508 1 94.94 195 GLU A C 1
ATOM 1454 O O . GLU A 1 195 ? 22.047 -14.062 9.961 1 94.94 195 GLU A O 1
ATOM 1459 N N . GLY A 1 196 ? 20.359 -12.781 10.477 1 96.12 196 GLY A N 1
ATOM 1460 C CA . GLY A 1 196 ? 20.969 -11.594 9.898 1 96.12 196 GLY A CA 1
ATOM 1461 C C . GLY A 1 196 ? 20.859 -11.539 8.391 1 96.12 196 GLY A C 1
ATOM 1462 O O . GLY A 1 196 ? 21.516 -10.734 7.738 1 96.12 196 GLY A O 1
ATOM 1463 N N . TYR A 1 197 ? 20.078 -12.43 7.789 1 97 197 TYR A N 1
ATOM 1464 C CA . TYR A 1 197 ? 20.016 -12.469 6.332 1 97 197 TYR A CA 1
ATOM 1465 C C . TYR A 1 197 ? 19.484 -11.148 5.77 1 97 197 TYR A C 1
ATOM 1467 O O . TYR A 1 197 ? 19.828 -10.766 4.652 1 97 197 TYR A O 1
ATOM 1475 N N . THR A 1 198 ? 18.641 -10.383 6.543 1 97.88 198 THR A N 1
ATOM 1476 C CA . THR A 1 198 ? 18.125 -9.109 6.051 1 97.88 198 THR A CA 1
ATOM 1477 C C . THR A 1 198 ? 19.234 -8.055 6.02 1 97.88 198 THR A C 1
ATOM 1479 O O . THR A 1 198 ? 19.234 -7.176 5.152 1 97.88 198 THR A O 1
ATOM 1482 N N . GLU A 1 199 ? 20.141 -8.078 6.977 1 98.06 199 GLU A N 1
ATOM 1483 C CA . GLU A 1 199 ? 21.297 -7.195 6.949 1 98.06 199 GLU A CA 1
ATOM 1484 C C . GLU A 1 199 ? 22.156 -7.43 5.699 1 98.06 199 GLU A C 1
ATOM 1486 O O . GLU A 1 199 ? 22.688 -6.484 5.121 1 98.06 199 GLU A O 1
ATOM 1491 N N . LYS A 1 200 ? 22.297 -8.695 5.328 1 98.25 200 LYS A N 1
ATOM 1492 C CA . LYS A 1 200 ? 23.031 -9.039 4.113 1 98.25 200 LYS A CA 1
ATOM 1493 C C . LYS A 1 200 ? 22.344 -8.469 2.877 1 98.25 200 LYS A C 1
ATOM 1495 O O . LYS A 1 200 ? 23.016 -8.055 1.927 1 98.25 200 LYS A O 1
ATOM 1500 N N . ILE A 1 201 ? 21.031 -8.453 2.867 1 98.69 201 ILE A N 1
ATOM 1501 C CA . ILE A 1 201 ? 20.266 -7.859 1.769 1 98.69 201 ILE A CA 1
ATOM 1502 C C . ILE A 1 201 ? 20.531 -6.359 1.702 1 98.69 201 ILE A C 1
ATOM 1504 O O . ILE A 1 201 ? 20.75 -5.809 0.621 1 98.69 201 ILE A O 1
ATOM 1508 N N . LEU A 1 202 ? 20.5 -5.684 2.859 1 98.62 202 LEU A N 1
ATOM 1509 C CA . LEU A 1 202 ? 20.781 -4.254 2.914 1 98.62 202 LEU A CA 1
ATOM 1510 C C . LEU A 1 202 ? 22.188 -3.957 2.414 1 98.62 202 LEU A C 1
ATOM 1512 O O . LEU A 1 202 ? 22.406 -3.004 1.66 1 98.62 202 LEU A O 1
ATOM 1516 N N . GLU A 1 203 ? 23.109 -4.816 2.834 1 98.25 203 GLU A N 1
ATOM 1517 C CA . GLU A 1 203 ? 24.484 -4.656 2.365 1 98.25 203 GLU A CA 1
ATOM 1518 C C . GLU A 1 203 ? 24.578 -4.801 0.849 1 98.25 203 GLU A C 1
ATOM 1520 O O . GLU A 1 203 ? 25.234 -4.008 0.183 1 98.25 203 GLU A O 1
ATOM 1525 N N . ALA A 1 204 ? 23.859 -5.762 0.335 1 98.31 204 ALA A N 1
ATOM 1526 C CA . ALA A 1 204 ? 23.875 -6.031 -1.1 1 98.31 204 ALA A CA 1
ATOM 1527 C C . ALA A 1 204 ? 23.25 -4.883 -1.882 1 98.31 204 ALA A C 1
ATOM 1529 O O . ALA A 1 204 ? 23.406 -4.793 -3.102 1 98.31 204 ALA A O 1
ATOM 1530 N N . THR A 1 205 ? 22.469 -4.047 -1.229 1 98.31 205 THR A N 1
ATOM 1531 C CA . THR A 1 205 ? 21.812 -2.918 -1.866 1 98.31 205 THR A CA 1
ATOM 1532 C C . THR A 1 205 ? 22.406 -1.598 -1.391 1 98.31 205 THR A C 1
ATOM 1534 O O . THR A 1 205 ? 21.734 -0.565 -1.401 1 98.31 205 THR A O 1
ATOM 1537 N N . GLU A 1 206 ? 23.609 -1.646 -0.838 1 97.81 206 GLU A N 1
ATOM 1538 C CA . GLU A 1 206 ? 24.375 -0.48 -0.407 1 97.81 206 GLU A CA 1
ATOM 1539 C C . GLU A 1 206 ? 23.625 0.312 0.658 1 97.81 206 GLU A C 1
ATOM 1541 O O . GLU A 1 206 ? 23.641 1.544 0.656 1 97.81 206 GLU A O 1
ATOM 1546 N N . GLY A 1 207 ? 22.875 -0.406 1.372 1 97.81 207 GLY A N 1
ATOM 1547 C CA . GLY A 1 207 ? 22.203 0.189 2.516 1 97.81 207 GLY A CA 1
ATOM 1548 C C . GLY A 1 207 ? 20.859 0.806 2.164 1 97.81 207 GLY A C 1
ATOM 1549 O O . GLY A 1 207 ? 20.094 1.205 3.051 1 97.81 207 GLY A O 1
ATOM 1550 N N . GLN A 1 208 ? 20.438 0.881 0.925 1 97.81 208 GLN A N 1
ATOM 1551 C CA . GLN A 1 208 ? 19.219 1.568 0.494 1 97.81 208 GLN A CA 1
ATOM 1552 C C . GLN A 1 208 ? 18.016 0.639 0.552 1 97.81 208 GLN A C 1
ATOM 1554 O O . GLN A 1 208 ? 16.891 1.093 0.743 1 97.81 208 GLN A O 1
ATOM 1559 N N . GLY A 1 209 ? 18.25 -0.702 0.296 1 98.69 209 GLY A N 1
ATOM 1560 C CA . GLY A 1 209 ? 17.188 -1.684 0.241 1 98.69 209 GLY A CA 1
ATOM 1561 C C . GLY A 1 209 ? 16.625 -1.875 -1.153 1 98.69 209 GLY A C 1
ATOM 1562 O O . GLY A 1 209 ? 16.984 -1.154 -2.082 1 98.69 209 GLY A O 1
ATOM 1563 N N . PRO A 1 210 ? 15.805 -2.875 -1.269 1 98.94 210 PRO A N 1
ATOM 1564 C CA . PRO A 1 210 ? 15.195 -3.131 -2.574 1 98.94 210 PRO A CA 1
ATOM 1565 C C . PRO A 1 210 ? 14.078 -2.146 -2.904 1 98.94 210 PRO A C 1
ATOM 1567 O O . PRO A 1 210 ? 13.375 -1.682 -2.004 1 98.94 210 PRO A O 1
ATOM 1570 N N . ASP A 1 211 ? 13.867 -1.843 -4.238 1 98.94 211 ASP A N 1
ATOM 1571 C CA . ASP A 1 211 ? 12.766 -1.001 -4.703 1 98.94 211 ASP A CA 1
ATOM 1572 C C . ASP A 1 211 ? 11.43 -1.713 -4.551 1 98.94 211 ASP A C 1
ATOM 1574 O O . ASP A 1 211 ? 10.398 -1.069 -4.336 1 98.94 211 ASP A O 1
ATOM 1578 N N . VAL A 1 212 ? 11.492 -3.014 -4.734 1 98.94 212 VAL A N 1
ATOM 1579 C CA . VAL A 1 212 ? 10.281 -3.832 -4.715 1 98.94 212 VAL A CA 1
ATOM 1580 C C . VAL A 1 212 ? 10.547 -5.125 -3.945 1 98.94 212 VAL A C 1
ATOM 1582 O O . VAL A 1 212 ? 11.625 -5.711 -4.059 1 98.94 212 VAL A O 1
ATOM 1585 N N . ILE A 1 213 ? 9.625 -5.539 -3.156 1 99 213 ILE A N 1
ATOM 1586 C CA . ILE A 1 213 ? 9.648 -6.844 -2.502 1 99 213 ILE A CA 1
ATOM 1587 C C . ILE A 1 213 ? 8.406 -7.641 -2.893 1 99 213 ILE A C 1
ATOM 1589 O O . ILE A 1 213 ? 7.277 -7.164 -2.732 1 99 213 ILE A O 1
ATOM 1593 N N . LEU A 1 214 ? 8.57 -8.773 -3.49 1 98.94 214 LEU A N 1
ATOM 1594 C CA . LEU A 1 214 ? 7.488 -9.742 -3.643 1 98.94 214 LEU A CA 1
ATOM 1595 C C . LEU A 1 214 ? 7.426 -10.68 -2.443 1 98.94 214 LEU A C 1
ATOM 1597 O O . LEU A 1 214 ? 8.352 -11.461 -2.211 1 98.94 214 LEU A O 1
ATOM 1601 N N . GLU A 1 215 ? 6.348 -10.609 -1.739 1 98.75 215 GLU A N 1
ATOM 1602 C CA . GLU A 1 215 ? 6.242 -11.234 -0.426 1 98.75 215 GLU A CA 1
ATOM 1603 C C . GLU A 1 215 ? 5.324 -12.453 -0.47 1 98.75 215 GLU A C 1
ATOM 1605 O O . GLU A 1 215 ? 4.113 -12.32 -0.669 1 98.75 215 GLU A O 1
ATOM 1610 N N . MET A 1 216 ? 5.926 -13.672 -0.225 1 97.25 216 MET A N 1
ATOM 1611 C CA . MET A 1 216 ? 5.207 -14.938 -0.347 1 97.25 216 MET A CA 1
ATOM 1612 C C . MET A 1 216 ? 4.711 -15.414 1.014 1 97.25 216 MET A C 1
ATOM 1614 O O . MET A 1 216 ? 3.945 -16.375 1.097 1 97.25 216 MET A O 1
ATOM 1618 N N . LEU A 1 217 ? 5.152 -14.844 2.031 1 97 217 LEU A N 1
ATOM 1619 C CA . LEU A 1 217 ? 4.816 -15.25 3.393 1 97 217 LEU A CA 1
ATOM 1620 C C . LEU A 1 217 ? 4.77 -14.039 4.32 1 97 217 LEU A C 1
ATOM 1622 O O . LEU A 1 217 ? 5.551 -13.953 5.27 1 97 217 LEU A O 1
ATOM 1626 N N . SER A 1 218 ? 3.824 -13.195 4.102 1 98.5 218 SER A N 1
ATOM 1627 C CA . SER A 1 218 ? 3.773 -11.867 4.703 1 98.5 218 SER A CA 1
ATOM 1628 C C . SER A 1 218 ? 3.506 -11.945 6.203 1 98.5 218 SER A C 1
ATOM 1630 O O . SER A 1 218 ? 3.896 -11.055 6.957 1 98.5 218 SER A O 1
ATOM 1632 N N . ASN A 1 219 ? 2.877 -13 6.691 1 98.25 219 ASN A N 1
ATOM 1633 C CA . ASN A 1 219 ? 2.602 -13.141 8.117 1 98.25 219 ASN A CA 1
ATOM 1634 C C . ASN A 1 219 ? 3.873 -13.43 8.906 1 98.25 219 ASN A C 1
ATOM 1636 O O . ASN A 1 219 ? 3.854 -13.438 10.141 1 98.25 219 ASN A O 1
ATOM 1640 N N . VAL A 1 220 ? 4.934 -13.617 8.18 1 97.69 220 VAL A N 1
ATOM 1641 C CA . VAL A 1 220 ? 6.223 -13.852 8.82 1 97.69 220 VAL A CA 1
ATOM 1642 C C . VAL A 1 220 ? 7.156 -12.672 8.547 1 97.69 220 VAL A C 1
ATOM 1644 O O . VAL A 1 220 ? 7.848 -12.195 9.453 1 97.69 220 VAL A O 1
ATOM 1647 N N . ASN A 1 221 ? 7.145 -12.164 7.328 1 98.38 221 ASN A N 1
ATOM 1648 C CA . ASN A 1 221 ? 8.258 -11.344 6.863 1 98.38 221 ASN A CA 1
ATOM 1649 C C . ASN A 1 221 ? 7.891 -9.867 6.832 1 98.38 221 ASN A C 1
ATOM 1651 O O . ASN A 1 221 ? 8.766 -9.008 6.719 1 98.38 221 ASN A O 1
ATOM 1655 N N . LEU A 1 222 ? 6.66 -9.469 6.914 1 98.81 222 LEU A N 1
ATOM 1656 C CA . LEU A 1 222 ? 6.219 -8.141 6.492 1 98.81 222 LEU A CA 1
ATOM 1657 C C . LEU A 1 222 ? 6.887 -7.055 7.324 1 98.81 222 LEU A C 1
ATOM 1659 O O . LEU A 1 222 ? 7.273 -6.008 6.797 1 98.81 222 LEU A O 1
ATOM 1663 N N . GLN A 1 223 ? 7.004 -7.254 8.672 1 98.69 223 GLN A N 1
ATOM 1664 C CA . GLN A 1 223 ? 7.68 -6.273 9.516 1 98.69 223 GLN A CA 1
ATOM 1665 C C . GLN A 1 223 ? 9.117 -6.055 9.055 1 98.69 223 GLN A C 1
ATOM 1667 O O . GLN A 1 223 ? 9.57 -4.914 8.914 1 98.69 223 GLN A O 1
ATOM 1672 N N . ARG A 1 224 ? 9.859 -7.121 8.789 1 98.31 224 ARG A N 1
ATOM 1673 C CA . ARG A 1 224 ? 11.234 -7.027 8.32 1 98.31 224 ARG A CA 1
ATOM 1674 C C . ARG A 1 224 ? 11.305 -6.371 6.941 1 98.31 224 ARG A C 1
ATOM 1676 O O . ARG A 1 224 ? 12.242 -5.633 6.645 1 98.31 224 ARG A O 1
ATOM 1683 N N . ASP A 1 225 ? 10.32 -6.699 6.082 1 98.81 225 ASP A N 1
ATOM 1684 C CA . ASP A 1 225 ? 10.25 -6.062 4.77 1 98.81 225 ASP A CA 1
ATOM 1685 C C . ASP A 1 225 ? 10.203 -4.543 4.898 1 98.81 225 ASP A C 1
ATOM 1687 O O . ASP A 1 225 ? 10.914 -3.83 4.188 1 98.81 225 ASP A O 1
ATOM 1691 N N . LEU A 1 226 ? 9.352 -4.051 5.793 1 98.69 226 LEU A N 1
ATOM 1692 C CA . LEU A 1 226 ? 9.172 -2.617 5.977 1 98.69 226 LEU A CA 1
ATOM 1693 C C . LEU A 1 226 ? 10.453 -1.974 6.512 1 98.69 226 LEU A C 1
ATOM 1695 O O . LEU A 1 226 ? 10.711 -0.797 6.25 1 98.69 226 LEU A O 1
ATOM 1699 N N . GLU A 1 227 ? 11.234 -2.711 7.195 1 98.5 227 GLU A N 1
ATOM 1700 C CA . GLU A 1 227 ? 12.508 -2.219 7.73 1 98.5 227 GLU A CA 1
ATOM 1701 C C . GLU A 1 227 ? 13.555 -2.078 6.633 1 98.5 227 GLU A C 1
ATOM 1703 O O . GLU A 1 227 ? 14.398 -1.183 6.684 1 98.5 227 GLU A O 1
ATOM 1708 N N . ILE A 1 228 ? 13.5 -2.924 5.598 1 98.69 228 ILE A N 1
ATOM 1709 C CA . ILE A 1 228 ? 14.625 -2.969 4.68 1 98.69 228 ILE A CA 1
ATOM 1710 C C . ILE A 1 228 ? 14.219 -2.395 3.326 1 98.69 228 ILE A C 1
ATOM 1712 O O . ILE A 1 228 ? 15.07 -2.139 2.469 1 98.69 228 ILE A O 1
ATOM 1716 N N . ILE A 1 229 ? 12.891 -2.186 3.084 1 98.81 229 ILE A N 1
ATOM 1717 C CA . ILE A 1 229 ? 12.422 -1.669 1.803 1 98.81 229 ILE A CA 1
ATOM 1718 C C . ILE A 1 229 ? 13 -0.276 1.563 1 98.81 229 ILE A C 1
ATOM 1720 O O . ILE A 1 229 ? 13.195 0.492 2.508 1 98.81 229 ILE A O 1
ATOM 1724 N N . LYS A 1 230 ? 13.281 0.053 0.328 1 98.69 230 LYS A N 1
ATOM 1725 C CA . LYS A 1 230 ? 13.828 1.349 -0.069 1 98.69 230 LYS A CA 1
ATOM 1726 C C . LYS A 1 230 ? 12.781 2.453 0.084 1 98.69 230 LYS A C 1
ATOM 1728 O O . LYS A 1 230 ? 11.578 2.18 0.107 1 98.69 230 LYS A O 1
ATOM 1733 N N . GLN A 1 231 ? 13.242 3.713 0.271 1 98 231 GLN A N 1
ATOM 1734 C CA . GLN A 1 231 ? 12.352 4.863 0.217 1 98 231 GLN A CA 1
ATOM 1735 C C . GLN A 1 231 ? 11.438 4.789 -1.004 1 98 231 GLN A C 1
ATOM 1737 O O . GLN A 1 231 ? 11.898 4.543 -2.119 1 98 231 GLN A O 1
ATOM 1742 N N . LYS A 1 232 ? 10.125 4.969 -0.76 1 98.12 232 LYS A N 1
ATOM 1743 C CA . LYS A 1 232 ? 9.094 4.941 -1.793 1 98.12 232 LYS A CA 1
ATOM 1744 C C . LYS A 1 232 ? 8.984 3.561 -2.428 1 98.12 232 LYS A C 1
ATOM 1746 O O . LYS A 1 232 ? 8.438 3.414 -3.523 1 98.12 232 LYS A O 1
ATOM 1751 N N . GLY A 1 233 ? 9.617 2.521 -1.74 1 98.75 233 GLY A N 1
ATOM 1752 C CA . GLY A 1 233 ? 9.539 1.156 -2.236 1 98.75 233 GLY A CA 1
ATOM 1753 C C . GLY A 1 233 ? 8.148 0.559 -2.105 1 98.75 233 GLY A C 1
ATOM 1754 O O . GLY A 1 233 ? 7.277 1.137 -1.452 1 98.75 233 GLY A O 1
ATOM 1755 N N . ARG A 1 234 ? 7.945 -0.623 -2.707 1 98.81 234 ARG A N 1
ATOM 1756 C CA . ARG A 1 234 ? 6.656 -1.306 -2.738 1 98.81 234 ARG A CA 1
ATOM 1757 C C . ARG A 1 234 ? 6.797 -2.758 -2.293 1 98.81 234 ARG A C 1
ATOM 1759 O O . ARG A 1 234 ? 7.645 -3.492 -2.805 1 98.81 234 ARG A O 1
ATOM 1766 N N . VAL A 1 235 ? 6.004 -3.168 -1.37 1 98.94 235 VAL A N 1
ATOM 1767 C CA . VAL A 1 235 ? 5.895 -4.566 -0.966 1 98.94 235 VAL A CA 1
ATOM 1768 C C . VAL A 1 235 ? 4.598 -5.16 -1.51 1 98.94 235 VAL A C 1
ATOM 1770 O O . VAL A 1 235 ? 3.504 -4.715 -1.152 1 98.94 235 VAL A O 1
ATOM 1773 N N . VAL A 1 236 ? 4.684 -6.113 -2.352 1 98.94 236 VAL A N 1
ATOM 1774 C CA . VAL A 1 236 ? 3.51 -6.785 -2.9 1 98.94 236 VAL A CA 1
ATOM 1775 C C . VAL A 1 236 ? 3.217 -8.055 -2.1 1 98.94 236 VAL A C 1
ATOM 1777 O O . VAL A 1 236 ? 4.027 -8.977 -2.076 1 98.94 236 VAL A O 1
ATOM 1780 N N . VAL A 1 237 ? 2.072 -8.125 -1.497 1 98.94 237 VAL A N 1
ATOM 1781 C CA . VAL A 1 237 ? 1.664 -9.281 -0.711 1 98.94 237 VAL A CA 1
ATOM 1782 C C . VAL A 1 237 ? 0.996 -10.312 -1.619 1 98.94 237 VAL A C 1
ATOM 1784 O O . VAL A 1 237 ? -0.129 -10.102 -2.08 1 98.94 237 VAL A O 1
ATOM 1787 N N . ILE A 1 238 ? 1.656 -11.406 -1.768 1 98.38 238 ILE A N 1
ATOM 1788 C CA . ILE A 1 238 ? 1.186 -12.477 -2.643 1 98.38 238 ILE A CA 1
ATOM 1789 C C . ILE A 1 238 ? 0.703 -13.656 -1.803 1 98.38 238 ILE A C 1
ATOM 1791 O O . ILE A 1 238 ? -0.255 -14.336 -2.172 1 98.38 238 ILE A O 1
ATOM 1795 N N . GLY A 1 239 ? 1.426 -13.922 -0.73 1 96.75 239 GLY A N 1
ATOM 1796 C CA . GLY A 1 239 ? 1.06 -15.016 0.153 1 96.75 239 GLY A CA 1
ATOM 1797 C C . GLY A 1 239 ? 0.975 -14.609 1.61 1 96.75 239 GLY A C 1
ATOM 1798 O O . GLY A 1 239 ? 1.74 -13.75 2.066 1 96.75 239 GLY A O 1
ATOM 1799 N N . CYS A 1 240 ? 0.116 -15.25 2.277 1 96.75 240 CYS A N 1
ATOM 1800 C CA . CYS A 1 240 ? -0.109 -14.984 3.691 1 96.75 240 CYS A CA 1
ATOM 1801 C C . CYS A 1 240 ? -0.845 -16.141 4.355 1 96.75 240 CYS A C 1
ATOM 1803 O O . CYS A 1 240 ? -1.831 -16.641 3.818 1 96.75 240 CYS A O 1
ATOM 1805 N N . ARG A 1 241 ? -0.397 -16.531 5.531 1 93.69 241 ARG A N 1
ATOM 1806 C CA . ARG A 1 241 ? -1.019 -17.672 6.207 1 93.69 241 ARG A CA 1
ATOM 1807 C C . ARG A 1 241 ? -1.359 -17.328 7.652 1 93.69 241 ARG A C 1
ATOM 1809 O O . ARG A 1 241 ? -1.382 -18.203 8.516 1 93.69 241 ARG A O 1
ATOM 1816 N N . GLY A 1 242 ? -1.501 -16.031 7.969 1 96.06 242 GLY A N 1
ATOM 1817 C CA . GLY A 1 242 ? -1.845 -15.625 9.32 1 96.06 242 GLY A CA 1
ATOM 1818 C C . GLY A 1 242 ? -1.705 -14.133 9.547 1 96.06 242 GLY A C 1
ATOM 1819 O O . GLY A 1 242 ? -1.812 -13.344 8.609 1 96.06 242 GLY A O 1
ATOM 1820 N N . THR A 1 243 ? -1.599 -13.773 10.867 1 98.5 243 THR A N 1
ATOM 1821 C CA . THR A 1 243 ? -1.474 -12.367 11.258 1 98.5 243 THR A CA 1
ATOM 1822 C C . THR A 1 243 ? -0.017 -12.016 11.539 1 98.5 243 THR A C 1
ATOM 1824 O O . THR A 1 243 ? 0.832 -12.898 11.664 1 98.5 243 THR A O 1
ATOM 1827 N N . ILE A 1 244 ? 0.239 -10.797 11.656 1 98.81 244 ILE A N 1
ATOM 1828 C CA . ILE A 1 244 ? 1.577 -10.32 11.992 1 98.81 244 ILE A CA 1
ATOM 1829 C C . ILE A 1 244 ? 1.484 -8.969 12.703 1 98.81 244 ILE A C 1
ATOM 1831 O O . ILE A 1 244 ? 0.599 -8.172 12.398 1 98.81 244 ILE A O 1
ATOM 1835 N N . GLU A 1 245 ? 2.344 -8.75 13.617 1 98.81 245 GLU A N 1
ATOM 1836 C CA . GLU A 1 245 ? 2.508 -7.43 14.211 1 98.81 245 GLU A CA 1
ATOM 1837 C C . GLU A 1 245 ? 3.469 -6.57 13.398 1 98.81 245 GLU A C 1
ATOM 1839 O O . GLU A 1 245 ? 4.582 -7 13.086 1 98.81 245 GLU A O 1
ATOM 1844 N N . ILE A 1 246 ? 3.049 -5.383 13.008 1 98.81 246 ILE A N 1
ATOM 1845 C CA . ILE A 1 246 ? 3.92 -4.453 12.297 1 98.81 246 ILE A CA 1
ATOM 1846 C C . ILE A 1 246 ? 3.861 -3.078 12.961 1 98.81 246 ILE A C 1
ATOM 1848 O O . ILE A 1 246 ? 2.963 -2.807 13.758 1 98.81 246 ILE A O 1
ATOM 1852 N N . ASN A 1 247 ? 4.844 -2.238 12.719 1 98.56 247 ASN A N 1
ATOM 1853 C CA . ASN A 1 247 ? 4.836 -0.815 13.039 1 98.56 247 ASN A CA 1
ATOM 1854 C C . ASN A 1 247 ? 4.531 0.036 11.805 1 98.56 247 ASN A C 1
ATOM 1856 O O . ASN A 1 247 ? 5.422 0.301 11 1 98.56 247 ASN A O 1
ATOM 1860 N N . PRO A 1 248 ? 3.307 0.533 11.664 1 98.44 248 PRO A N 1
ATOM 1861 C CA . PRO A 1 248 ? 2.932 1.272 10.461 1 98.44 248 PRO A CA 1
ATOM 1862 C C . PRO A 1 248 ? 3.771 2.531 10.258 1 98.44 248 PRO A C 1
ATOM 1864 O O . PRO A 1 248 ? 3.799 3.088 9.156 1 98.44 248 PRO A O 1
ATOM 1867 N N . ARG A 1 249 ? 4.453 3.006 11.25 1 96.81 249 ARG A N 1
ATOM 1868 C CA . ARG A 1 249 ? 5.309 4.184 11.141 1 96.81 249 ARG A CA 1
ATOM 1869 C C . ARG A 1 249 ? 6.41 3.967 10.109 1 96.81 249 ARG A C 1
ATOM 1871 O O . ARG A 1 249 ? 6.875 4.918 9.477 1 96.81 249 ARG A O 1
ATOM 1878 N N . LEU A 1 250 ? 6.809 2.68 9.961 1 97.56 250 LEU A N 1
ATOM 1879 C CA . LEU A 1 250 ? 7.859 2.352 9 1 97.56 250 LEU A CA 1
ATOM 1880 C C . LEU A 1 250 ? 7.41 2.658 7.578 1 97.56 250 LEU A C 1
ATOM 1882 O O . LEU A 1 250 ? 8.219 3.047 6.734 1 97.56 250 LEU A O 1
ATOM 1886 N N . THR A 1 251 ? 6.094 2.51 7.262 1 98.25 251 THR A N 1
ATOM 1887 C CA . THR A 1 251 ? 5.566 2.852 5.945 1 98.25 251 THR A CA 1
ATOM 1888 C C . THR A 1 251 ? 5.559 4.363 5.742 1 98.25 251 THR A C 1
ATOM 1890 O O . THR A 1 251 ? 5.801 4.848 4.633 1 98.25 251 THR A O 1
ATOM 1893 N N . MET A 1 252 ? 5.309 5.125 6.781 1 97.44 252 MET A N 1
ATOM 1894 C CA . MET A 1 252 ? 5.281 6.582 6.711 1 97.44 252 MET A CA 1
ATOM 1895 C C . MET A 1 252 ? 6.668 7.141 6.414 1 97.44 252 MET A C 1
ATOM 1897 O O . MET A 1 252 ? 6.852 7.867 5.434 1 97.44 252 MET A O 1
ATOM 1901 N N . ALA A 1 253 ? 7.656 6.711 7.254 1 94.62 253 ALA A N 1
ATOM 1902 C CA . ALA A 1 253 ? 9.008 7.266 7.219 1 94.62 253 ALA A CA 1
ATOM 1903 C C . ALA A 1 253 ? 9.609 7.145 5.824 1 94.62 253 ALA A C 1
ATOM 1905 O O . ALA A 1 253 ? 10.312 8.055 5.363 1 94.62 253 ALA A O 1
ATOM 1906 N N . LYS A 1 254 ? 9.273 6.043 5.141 1 96.5 254 LYS A N 1
ATOM 1907 C CA . LYS A 1 254 ? 9.859 5.781 3.828 1 96.5 254 LYS A CA 1
ATOM 1908 C C . LYS A 1 254 ? 8.859 6.059 2.713 1 96.5 254 LYS A C 1
ATOM 1910 O O . LYS A 1 254 ? 9.188 5.922 1.531 1 96.5 254 LYS A O 1
ATOM 1915 N N . GLU A 1 255 ? 7.668 6.395 3.141 1 98.38 255 GLU A N 1
ATOM 1916 C CA . GLU A 1 255 ? 6.559 6.504 2.195 1 98.38 255 GLU A CA 1
ATOM 1917 C C . GLU A 1 255 ? 6.492 5.285 1.282 1 98.38 255 GLU A C 1
ATOM 1919 O O . GLU A 1 255 ? 6.352 5.422 0.065 1 98.38 255 GLU A O 1
ATOM 1924 N N . SER A 1 256 ? 6.742 4.152 1.88 1 98.69 256 SER A N 1
ATOM 1925 C CA . SER A 1 256 ? 6.617 2.887 1.163 1 98.69 256 SER A CA 1
ATOM 1926 C C . SER A 1 256 ? 5.16 2.451 1.054 1 98.69 256 SER A C 1
ATOM 1928 O O . SER A 1 256 ? 4.273 3.088 1.625 1 98.69 256 SER A O 1
ATOM 1930 N N . GLN A 1 257 ? 4.918 1.429 0.247 1 98.81 257 GLN A N 1
ATOM 1931 C CA . GLN A 1 257 ? 3.572 0.929 -0.021 1 98.81 257 GLN A CA 1
ATOM 1932 C C . GLN A 1 257 ? 3.48 -0.571 0.241 1 98.81 257 GLN A C 1
ATOM 1934 O O . GLN A 1 257 ? 4.414 -1.318 -0.064 1 98.81 257 GLN A O 1
ATOM 1939 N N . ILE A 1 258 ? 2.432 -0.99 0.855 1 98.94 258 ILE A N 1
ATOM 1940 C CA . ILE A 1 258 ? 2.033 -2.393 0.917 1 98.94 258 ILE A CA 1
ATOM 1941 C C . ILE A 1 258 ? 0.853 -2.635 -0.021 1 98.94 258 ILE A C 1
ATOM 1943 O O . ILE A 1 258 ? -0.213 -2.037 0.143 1 98.94 258 ILE A O 1
ATOM 1947 N N . LEU A 1 259 ? 1.031 -3.494 -0.995 1 98.88 259 LEU A N 1
ATOM 1948 C CA . LEU A 1 259 ? 0.061 -3.719 -2.061 1 98.88 259 LEU A CA 1
ATOM 1949 C C . LEU A 1 259 ? -0.448 -5.156 -2.039 1 98.88 259 LEU A C 1
ATOM 1951 O O . LEU A 1 259 ? 0.344 -6.102 -2.074 1 98.88 259 LEU A O 1
ATOM 1955 N N . GLY A 1 260 ? -1.766 -5.285 -1.993 1 98.81 260 GLY A N 1
ATOM 1956 C CA . GLY A 1 260 ? -2.34 -6.617 -2.109 1 98.81 260 GLY A CA 1
ATOM 1957 C C . GLY A 1 260 ? -2.471 -7.086 -3.547 1 98.81 260 GLY A C 1
ATOM 1958 O O . GLY A 1 260 ? -2.801 -6.297 -4.434 1 98.81 260 GLY A O 1
ATOM 1959 N N . MET A 1 261 ? -2.291 -8.383 -3.705 1 98.38 261 MET A N 1
ATOM 1960 C CA . MET A 1 261 ? -2.406 -8.922 -5.059 1 98.38 261 MET A CA 1
ATOM 1961 C C . MET A 1 261 ? -3.098 -10.281 -5.047 1 98.38 261 MET A C 1
ATOM 1963 O O . MET A 1 261 ? -2.789 -11.133 -4.215 1 98.38 261 MET A O 1
ATOM 1967 N N . MET A 1 262 ? -4.031 -10.414 -5.91 1 96.94 262 MET A N 1
ATOM 1968 C CA . MET A 1 262 ? -4.695 -11.688 -6.184 1 96.94 262 MET A CA 1
ATOM 1969 C C . MET A 1 262 ? -4.879 -11.891 -7.684 1 96.94 262 MET A C 1
ATOM 1971 O O . MET A 1 262 ? -5.418 -11.023 -8.367 1 96.94 262 MET A O 1
ATOM 1975 N N . LEU A 1 263 ? -4.48 -13.016 -8.109 1 97.31 263 LEU A N 1
ATOM 1976 C CA . LEU A 1 263 ? -4.504 -13.297 -9.539 1 97.31 263 LEU A CA 1
ATOM 1977 C C . LEU A 1 263 ? -5.918 -13.18 -10.094 1 97.31 263 LEU A C 1
ATOM 1979 O O . LEU A 1 263 ? -6.121 -12.578 -11.156 1 97.31 263 LEU A O 1
ATOM 1983 N N . PRO A 1 264 ? -6.973 -13.695 -9.414 1 94.81 264 PRO A N 1
ATOM 1984 C CA . PRO A 1 264 ? -8.32 -13.625 -9.984 1 94.81 264 PRO A CA 1
ATOM 1985 C C . PRO A 1 264 ? -8.828 -12.195 -10.141 1 94.81 264 PRO A C 1
ATOM 1987 O O . PRO A 1 264 ? -9.859 -11.961 -10.773 1 94.81 264 PRO A O 1
ATOM 1990 N N . GLY A 1 265 ? -8.141 -11.258 -9.562 1 95.94 265 GLY A N 1
ATOM 1991 C CA . GLY A 1 265 ? -8.531 -9.859 -9.688 1 95.94 265 GLY A CA 1
ATOM 1992 C C . GLY A 1 265 ? -8.18 -9.266 -11.039 1 95.94 265 GLY A C 1
ATOM 1993 O O . GLY A 1 265 ? -8.562 -8.133 -11.336 1 95.94 265 GLY A O 1
ATOM 1994 N N . ALA A 1 266 ? -7.566 -9.984 -11.938 1 97.69 266 ALA A N 1
ATOM 1995 C CA . ALA A 1 266 ? -7.137 -9.492 -13.242 1 97.69 266 ALA A CA 1
ATOM 1996 C C . ALA A 1 266 ? -8.336 -9.219 -14.141 1 97.69 266 ALA A C 1
ATOM 1998 O O . ALA A 1 266 ? -9.297 -9.992 -14.156 1 97.69 266 ALA A O 1
ATOM 1999 N N . THR A 1 267 ? -8.281 -8.156 -14.891 1 97.38 267 THR A N 1
ATOM 2000 C CA . THR A 1 267 ? -9.297 -7.82 -15.891 1 97.38 267 THR A CA 1
ATOM 2001 C C . THR A 1 267 ? -9.039 -8.57 -17.188 1 97.38 267 THR A C 1
ATOM 2003 O O . THR A 1 267 ? -7.961 -9.141 -17.391 1 97.38 267 THR A O 1
ATOM 2006 N N . GLU A 1 268 ? -9.977 -8.594 -18.031 1 97.38 268 GLU A N 1
ATOM 2007 C CA . GLU A 1 268 ? -9.828 -9.297 -19.297 1 97.38 268 GLU A CA 1
ATOM 2008 C C . GLU A 1 268 ? -8.648 -8.758 -20.094 1 97.38 268 GLU A C 1
ATOM 2010 O O . GLU A 1 268 ? -7.836 -9.531 -20.609 1 97.38 268 GLU A O 1
ATOM 2015 N N . PRO A 1 269 ? -8.492 -7.383 -20.172 1 98.06 269 PRO A N 1
ATOM 2016 C CA . PRO A 1 269 ? -7.301 -6.891 -20.875 1 98.06 269 PRO A CA 1
ATOM 2017 C C . PRO A 1 269 ? -6 -7.332 -20.219 1 98.06 269 PRO A C 1
ATOM 2019 O O . PRO A 1 269 ? -5.012 -7.602 -20.906 1 98.06 269 PRO A O 1
ATOM 2022 N N . GLU A 1 270 ? -6.02 -7.391 -18.953 1 98.12 270 GLU A N 1
ATOM 2023 C CA . GLU A 1 270 ? -4.832 -7.859 -18.234 1 98.12 270 GLU A CA 1
ATOM 2024 C C . GLU A 1 270 ? -4.539 -9.32 -18.562 1 98.12 270 GLU A C 1
ATOM 2026 O O . GLU A 1 270 ? -3.377 -9.703 -18.734 1 98.12 270 GLU A O 1
ATOM 2031 N N . TRP A 1 271 ? -5.57 -10.164 -18.625 1 98.31 271 TRP A N 1
ATOM 2032 C CA . TRP A 1 271 ? -5.391 -11.562 -19 1 98.31 271 TRP A CA 1
ATOM 2033 C C . TRP A 1 271 ? -4.766 -11.68 -20.391 1 98.31 271 TRP A C 1
ATOM 2035 O O . TRP A 1 271 ? -3.85 -12.477 -20.594 1 98.31 271 TRP A O 1
ATOM 2045 N N . GLN A 1 272 ? -5.254 -10.891 -21.281 1 98 272 GLN A N 1
ATOM 2046 C CA . GLN A 1 272 ? -4.715 -10.906 -22.641 1 98 272 GLN A CA 1
ATOM 2047 C C . GLN A 1 272 ? -3.24 -10.508 -22.656 1 98 272 GLN A C 1
ATOM 2049 O O . GLN A 1 272 ? -2.428 -11.125 -23.344 1 98 272 GLN A O 1
ATOM 2054 N N . GLU A 1 273 ? -2.971 -9.469 -21.875 1 98.38 273 GLU A N 1
ATOM 2055 C CA . GLU A 1 273 ? -1.591 -9.008 -21.75 1 98.38 273 GLU A CA 1
ATOM 2056 C C . GLU A 1 273 ? -0.693 -10.109 -21.188 1 98.38 273 GLU A C 1
ATOM 2058 O O . GLU A 1 273 ? 0.394 -10.359 -21.719 1 98.38 273 GLU A O 1
ATOM 2063 N N . MET A 1 274 ? -1.189 -10.742 -20.188 1 98.69 274 MET A N 1
ATOM 2064 C CA . MET A 1 274 ? -0.404 -11.797 -19.547 1 98.69 274 MET A CA 1
ATOM 2065 C C . MET A 1 274 ? -0.19 -12.969 -20.5 1 98.69 274 MET A C 1
ATOM 2067 O O . MET A 1 274 ? 0.917 -13.5 -20.594 1 98.69 274 MET A O 1
ATOM 2071 N N . HIS A 1 275 ? -1.215 -13.352 -21.234 1 98.5 275 HIS A N 1
ATOM 2072 C CA . HIS A 1 275 ? -1.063 -14.414 -22.219 1 98.5 275 HIS A CA 1
ATOM 2073 C C . HIS A 1 275 ? 0.013 -14.07 -23.234 1 98.5 275 HIS A C 1
ATOM 2075 O O . HIS A 1 275 ? 0.886 -14.891 -23.531 1 98.5 275 HIS A O 1
ATOM 2081 N N . ALA A 1 276 ? -0.069 -12.852 -23.781 1 98.5 276 ALA A N 1
ATOM 2082 C CA . ALA A 1 276 ? 0.877 -12.43 -24.812 1 98.5 276 ALA A CA 1
ATOM 2083 C C . ALA A 1 276 ? 2.312 -12.484 -24.297 1 98.5 276 ALA A C 1
ATOM 2085 O O . ALA A 1 276 ? 3.205 -12.992 -24.984 1 98.5 276 ALA A O 1
ATOM 2086 N N . TYR A 1 277 ? 2.5 -12.055 -23.141 1 98.69 277 TYR A N 1
ATOM 2087 C CA . TYR A 1 277 ? 3.842 -12 -22.578 1 98.69 277 TYR A CA 1
ATOM 2088 C C . TYR A 1 277 ? 4.383 -13.398 -22.297 1 98.69 277 TYR A C 1
ATOM 2090 O O . TYR A 1 277 ? 5.523 -13.703 -22.656 1 98.69 277 TYR A O 1
ATOM 2098 N N . VAL A 1 278 ? 3.582 -14.188 -21.625 1 98.44 278 VAL A N 1
ATOM 2099 C CA . VAL A 1 278 ? 3.996 -15.523 -21.234 1 98.44 278 VAL A CA 1
ATOM 2100 C C . VAL A 1 278 ? 4.27 -16.375 -22.469 1 98.44 278 VAL A C 1
ATOM 2102 O O . VAL A 1 278 ? 5.293 -17.062 -22.531 1 98.44 278 VAL A O 1
ATOM 2105 N N . GLU A 1 279 ? 3.41 -16.312 -23.438 1 97.5 279 GLU A N 1
ATOM 2106 C CA . GLU A 1 279 ? 3.594 -17.094 -24.656 1 97.5 279 GLU A CA 1
ATOM 2107 C C . GLU A 1 279 ? 4.836 -16.625 -25.422 1 97.5 279 GLU A C 1
ATOM 2109 O O . GLU A 1 279 ? 5.578 -17.453 -25.953 1 97.5 279 GLU A O 1
ATOM 2114 N N . ALA A 1 280 ? 5.086 -15.32 -25.453 1 97.62 280 ALA A N 1
ATOM 2115 C CA . ALA A 1 280 ? 6.301 -14.805 -26.078 1 97.62 280 ALA A CA 1
ATOM 2116 C C . ALA A 1 280 ? 7.547 -15.32 -25.375 1 97.62 280 ALA A C 1
ATOM 2118 O O . ALA A 1 280 ? 8.547 -15.656 -26.016 1 97.62 280 ALA A O 1
ATOM 2119 N N . GLY A 1 281 ? 7.453 -15.32 -24.094 1 97.69 281 GLY A N 1
ATOM 2120 C CA . GLY A 1 281 ? 8.57 -15.828 -23.312 1 97.69 281 GLY A CA 1
ATOM 2121 C C . GLY A 1 281 ? 8.883 -17.281 -23.594 1 97.69 281 GLY A C 1
ATOM 2122 O O . GLY A 1 281 ? 10.047 -17.688 -23.656 1 97.69 281 GLY A O 1
ATOM 2123 N N . MET A 1 282 ? 7.848 -18.047 -23.766 1 96.88 282 MET A N 1
ATOM 2124 C CA . MET A 1 282 ? 8.016 -19.453 -24.125 1 96.88 282 MET A CA 1
ATOM 2125 C C . MET A 1 282 ? 8.664 -19.594 -25.5 1 96.88 282 MET A C 1
ATOM 2127 O O . MET A 1 282 ? 9.578 -20.406 -25.672 1 96.88 282 MET A O 1
ATOM 2131 N N . GLU A 1 283 ? 8.211 -18.844 -26.375 1 95.19 283 GLU A N 1
ATOM 2132 C CA . GLU A 1 283 ? 8.688 -18.906 -27.75 1 95.19 283 GLU A CA 1
ATOM 2133 C C . GLU A 1 283 ? 10.156 -18.516 -27.844 1 95.19 283 GLU A C 1
ATOM 2135 O O . GLU A 1 283 ? 10.945 -19.188 -28.516 1 95.19 283 GLU A O 1
ATOM 2140 N N . ILE A 1 284 ? 10.531 -17.438 -27.188 1 94.88 284 ILE A N 1
ATOM 2141 C CA . ILE A 1 284 ? 11.898 -16.938 -27.234 1 94.88 284 ILE A CA 1
ATOM 2142 C C . ILE A 1 284 ? 12.82 -17.844 -26.422 1 94.88 284 ILE A C 1
ATOM 2144 O O . ILE A 1 284 ? 14.008 -17.953 -26.703 1 94.88 284 ILE A O 1
ATOM 2148 N N . GLY A 1 285 ? 12.258 -18.406 -25.328 1 95.38 285 GLY A N 1
ATOM 2149 C CA . GLY A 1 285 ? 13 -19.453 -24.672 1 95.38 285 GLY A CA 1
ATOM 2150 C C . GLY A 1 285 ? 13.469 -19.078 -23.281 1 95.38 285 GLY A C 1
ATOM 2151 O O . GLY A 1 285 ? 14.047 -19.891 -22.562 1 95.38 285 GLY A O 1
ATOM 2152 N N . TRP A 1 286 ? 13.18 -17.891 -22.812 1 94.88 286 TRP A N 1
ATOM 2153 C CA . TRP A 1 286 ? 13.648 -17.516 -21.484 1 94.88 286 TRP A CA 1
ATOM 2154 C C . TRP A 1 286 ? 12.719 -18.047 -20.391 1 94.88 286 TRP A C 1
ATOM 2156 O O . TRP A 1 286 ? 13.109 -18.141 -19.234 1 94.88 286 TRP A O 1
ATOM 2166 N N . LEU A 1 287 ? 11.445 -18.266 -20.719 1 97.88 287 LEU A N 1
ATOM 2167 C CA . LEU A 1 287 ? 10.484 -18.828 -19.766 1 97.88 287 LEU A CA 1
ATOM 2168 C C . LEU A 1 287 ? 10.664 -20.328 -19.641 1 97.88 287 LEU A C 1
ATOM 2170 O O . LEU A 1 287 ? 10.352 -21.078 -20.578 1 97.88 287 LEU A O 1
ATOM 2174 N N . GLN A 1 288 ? 11.211 -20.781 -18.531 1 97.12 288 GLN A N 1
ATOM 2175 C CA . GLN A 1 288 ? 11.547 -22.188 -18.297 1 97.12 288 GLN A CA 1
ATOM 2176 C C . GLN A 1 288 ? 11.141 -22.609 -16.875 1 97.12 288 GLN A C 1
ATOM 2178 O O . GLN A 1 288 ? 11.961 -22.578 -15.961 1 97.12 288 GLN A O 1
ATOM 2183 N N . PRO A 1 289 ? 9.898 -23.047 -16.75 1 98.38 289 PRO A N 1
ATOM 2184 C CA . PRO A 1 289 ? 9.469 -23.484 -15.422 1 98.38 289 PRO A CA 1
ATOM 2185 C C . PRO A 1 289 ? 10.305 -24.641 -14.883 1 98.38 289 PRO A C 1
ATOM 2187 O O . PRO A 1 289 ? 10.68 -25.547 -15.641 1 98.38 289 PRO A O 1
ATOM 2190 N N . HIS A 1 290 ? 10.648 -24.562 -13.672 1 98.25 290 HIS A N 1
ATOM 2191 C CA . HIS A 1 290 ? 11.359 -25.656 -13.016 1 98.25 290 HIS A CA 1
ATOM 2192 C C . HIS A 1 290 ? 10.391 -26.609 -12.336 1 98.25 290 HIS A C 1
ATOM 2194 O O . HIS A 1 290 ? 9.633 -26.203 -11.453 1 98.25 290 HIS A O 1
ATOM 2200 N N . VAL A 1 291 ? 10.461 -27.828 -12.758 1 98.56 291 VAL A N 1
ATOM 2201 C CA . VAL A 1 291 ? 9.641 -28.875 -12.141 1 98.56 291 VAL A CA 1
ATOM 2202 C C . VAL A 1 291 ? 10.422 -29.547 -11.008 1 98.56 291 VAL A C 1
ATOM 2204 O O . VAL A 1 291 ? 11.445 -30.188 -11.258 1 98.56 291 VAL A O 1
ATOM 2207 N N . GLY A 1 292 ? 9.961 -29.359 -9.844 1 97.38 292 GLY A N 1
ATOM 2208 C CA . GLY A 1 292 ? 10.664 -29.891 -8.688 1 97.38 292 GLY A CA 1
ATOM 2209 C C . GLY A 1 292 ? 10.477 -31.391 -8.508 1 97.38 292 GLY A C 1
ATOM 2210 O O . GLY A 1 292 ? 11.43 -32.094 -8.195 1 97.38 292 GLY A O 1
ATOM 2211 N N . LYS A 1 293 ? 9.25 -31.812 -8.609 1 97.44 293 LYS A N 1
ATOM 2212 C CA . LYS A 1 293 ? 8.898 -33.219 -8.414 1 97.44 293 LYS A CA 1
ATOM 2213 C C . LYS A 1 293 ? 7.621 -33.594 -9.156 1 97.44 293 LYS A C 1
ATOM 2215 O O . LYS A 1 293 ? 6.703 -32.75 -9.258 1 97.44 293 LYS A O 1
ATOM 2220 N N . GLU A 1 294 ? 7.629 -34.781 -9.734 1 98.5 294 GLU A N 1
ATOM 2221 C CA . GLU A 1 294 ? 6.445 -35.312 -10.391 1 98.5 294 GLU A CA 1
ATOM 2222 C C . GLU A 1 294 ? 5.84 -36.469 -9.578 1 98.5 294 GLU A C 1
ATOM 2224 O O . GLU A 1 294 ? 6.566 -37.281 -8.992 1 98.5 294 GLU A O 1
ATOM 2229 N N . TYR A 1 295 ? 4.559 -36.469 -9.477 1 98.56 295 TYR A N 1
ATOM 2230 C CA . TYR A 1 295 ? 3.773 -37.531 -8.836 1 98.56 295 TYR A CA 1
ATOM 2231 C C . TYR A 1 295 ? 2.762 -38.125 -9.805 1 98.56 295 TYR A C 1
ATOM 2233 O O . TYR A 1 295 ? 2.16 -37.406 -10.602 1 98.56 295 TYR A O 1
ATOM 2241 N N . PRO A 1 296 ? 2.551 -39.469 -9.711 1 98.5 296 PRO A N 1
ATOM 2242 C CA . PRO A 1 296 ? 1.351 -39.938 -10.398 1 98.5 296 PRO A CA 1
ATOM 2243 C C . PRO A 1 296 ? 0.062 -39.406 -9.781 1 98.5 296 PRO A C 1
ATOM 2245 O O . PRO A 1 296 ? 0.042 -39.031 -8.602 1 98.5 296 PRO A O 1
ATOM 2248 N N . LEU A 1 297 ? -1.002 -39.312 -10.539 1 98.56 297 LEU A N 1
ATOM 2249 C CA . LEU A 1 297 ? -2.283 -38.781 -10.109 1 98.56 297 LEU A CA 1
ATOM 2250 C C . LEU A 1 297 ? -2.732 -39.406 -8.797 1 98.56 297 LEU A C 1
ATOM 2252 O O . LEU A 1 297 ? -3.277 -38.719 -7.926 1 98.56 297 LEU A O 1
ATOM 2256 N N . GLU A 1 298 ? -2.461 -40.656 -8.617 1 98 298 GLU A N 1
ATOM 2257 C CA . GLU A 1 298 ? -2.885 -41.438 -7.445 1 98 298 GLU A CA 1
ATOM 2258 C C . GLU A 1 298 ? -2.232 -40.906 -6.172 1 98 298 GLU A C 1
ATOM 2260 O O . GLU A 1 298 ? -2.703 -41.156 -5.066 1 98 298 GLU A O 1
ATOM 2265 N N . GLN A 1 299 ? -1.188 -40.125 -6.367 1 98.5 299 GLN A N 1
ATOM 2266 C CA . GLN A 1 299 ? -0.457 -39.625 -5.219 1 98.5 299 GLN A CA 1
ATOM 2267 C C . GLN A 1 299 ? -0.757 -38.125 -5.004 1 98.5 299 GLN A C 1
ATOM 2269 O O . GLN A 1 299 ? 0.075 -37.406 -4.469 1 98.5 299 GLN A O 1
ATOM 2274 N N . ALA A 1 300 ? -1.9 -37.719 -5.438 1 98.69 300 ALA A N 1
ATOM 2275 C CA . ALA A 1 300 ? -2.305 -36.344 -5.285 1 98.69 300 ALA A CA 1
ATOM 2276 C C . ALA A 1 300 ? -2.277 -35.906 -3.818 1 98.69 300 ALA A C 1
ATOM 2278 O O . ALA A 1 300 ? -1.9 -34.781 -3.498 1 98.69 300 ALA A O 1
ATOM 2279 N N . ALA A 1 301 ? -2.641 -36.781 -2.945 1 98.38 301 ALA A N 1
ATOM 2280 C CA . ALA A 1 301 ? -2.633 -36.469 -1.518 1 98.38 301 ALA A CA 1
ATOM 2281 C C . ALA A 1 301 ? -1.221 -36.156 -1.035 1 98.38 301 ALA A C 1
ATOM 2283 O O . ALA A 1 301 ? -1.009 -35.156 -0.333 1 98.38 301 ALA A O 1
ATOM 2284 N N . GLN A 1 302 ? -0.332 -36.969 -1.411 1 97.94 302 GLN A N 1
ATOM 2285 C CA . GLN A 1 302 ? 1.055 -36.75 -1.017 1 97.94 302 GLN A CA 1
ATOM 2286 C C . GLN A 1 302 ? 1.593 -35.469 -1.609 1 97.94 302 GLN A C 1
ATOM 2288 O O . GLN A 1 302 ? 2.328 -34.719 -0.945 1 97.94 302 GLN A O 1
ATOM 2293 N N . ALA A 1 303 ? 1.26 -35.156 -2.84 1 98.12 303 ALA A N 1
A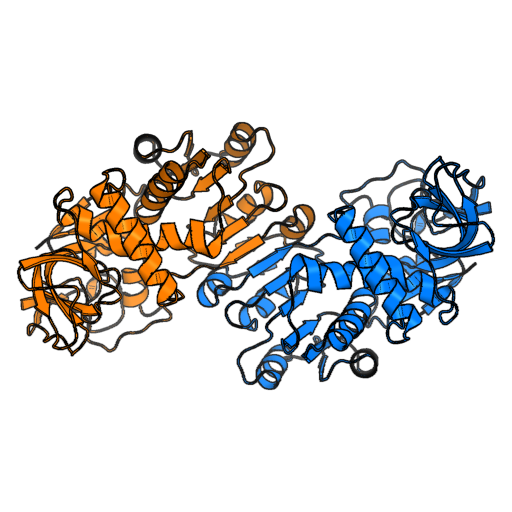TOM 2294 C CA . ALA A 1 303 ? 1.697 -33.938 -3.477 1 98.12 303 ALA A CA 1
ATOM 2295 C C . ALA A 1 303 ? 1.201 -32.719 -2.705 1 98.12 303 ALA A C 1
ATOM 2297 O O . ALA A 1 303 ? 1.939 -31.734 -2.523 1 98.12 303 ALA A O 1
ATOM 2298 N N . GLN A 1 304 ? -0.042 -32.719 -2.225 1 97.88 304 GLN A N 1
ATOM 2299 C CA . GLN A 1 304 ? -0.59 -31.594 -1.468 1 97.88 304 GLN A CA 1
ATOM 2300 C C . GLN A 1 304 ? 0.077 -31.484 -0.1 1 97.88 304 GLN A C 1
ATOM 2302 O O . GLN A 1 304 ? 0.244 -30.375 0.422 1 97.88 304 GLN A O 1
ATOM 2307 N N . ILE A 1 305 ? 0.455 -32.625 0.511 1 97.44 305 ILE A N 1
ATOM 2308 C CA . ILE A 1 305 ? 1.209 -32.562 1.759 1 97.44 305 ILE A CA 1
ATOM 2309 C C . ILE A 1 305 ? 2.549 -31.875 1.529 1 97.44 305 ILE A C 1
ATOM 2311 O O . ILE A 1 305 ? 2.93 -30.984 2.289 1 97.44 305 ILE A O 1
ATOM 2315 N N . ASP A 1 306 ? 3.15 -32.219 0.417 1 96.69 306 ASP A N 1
ATOM 2316 C CA . ASP A 1 306 ? 4.508 -31.75 0.152 1 96.69 306 ASP A CA 1
ATOM 2317 C C . ASP A 1 306 ? 4.516 -30.281 -0.213 1 96.69 306 ASP A C 1
ATOM 2319 O O . ASP A 1 306 ? 5.469 -29.562 0.098 1 96.69 306 ASP A O 1
ATOM 2323 N N . VAL A 1 307 ? 3.471 -29.797 -0.864 1 95.81 307 VAL A N 1
ATOM 2324 C CA . VAL A 1 307 ? 3.488 -28.422 -1.362 1 95.81 307 VAL A CA 1
ATOM 2325 C C . VAL A 1 307 ? 3.414 -27.453 -0.191 1 95.81 307 VAL A C 1
ATOM 2327 O O . VAL A 1 307 ? 3.875 -26.312 -0.295 1 95.81 307 VAL A O 1
ATOM 2330 N N . ILE A 1 308 ? 2.936 -27.891 0.963 1 91.75 308 ILE A N 1
ATOM 2331 C CA . ILE A 1 308 ? 2.766 -27.047 2.143 1 91.75 308 ILE A CA 1
ATOM 2332 C C . ILE A 1 308 ? 3.908 -27.297 3.123 1 91.75 308 ILE A C 1
ATOM 2334 O O . ILE A 1 308 ? 4.41 -26.359 3.752 1 91.75 308 ILE A O 1
ATOM 2338 N N . ASN A 1 309 ? 4.34 -28.531 3.309 1 86.81 309 ASN A N 1
ATOM 2339 C CA . ASN A 1 309 ? 5.242 -28.922 4.383 1 86.81 309 ASN A CA 1
ATOM 2340 C C . ASN A 1 309 ? 6.641 -29.234 3.857 1 86.81 309 ASN A C 1
ATOM 2342 O O . ASN A 1 309 ? 7.336 -30.094 4.391 1 86.81 309 ASN A O 1
ATOM 2346 N N . ASN A 1 310 ? 7.105 -28.469 3.053 1 80.5 310 ASN A N 1
ATOM 2347 C CA . ASN A 1 310 ? 8.43 -28.797 2.535 1 80.5 310 ASN A CA 1
ATOM 2348 C C . ASN A 1 310 ? 9.523 -28.016 3.264 1 80.5 310 ASN A C 1
ATOM 2350 O O . ASN A 1 310 ? 9.242 -27 3.902 1 80.5 310 ASN A O 1
ATOM 2354 N N . SER A 1 311 ? 10.703 -28.625 3.42 1 78.31 311 SER A N 1
ATOM 2355 C CA . SER A 1 311 ? 11.836 -27.984 4.078 1 78.31 311 SER A CA 1
ATOM 2356 C C . SER A 1 311 ? 12.648 -27.141 3.09 1 78.31 311 SER A C 1
ATOM 2358 O O . SER A 1 311 ? 13.68 -26.562 3.451 1 78.31 311 SER A O 1
ATOM 2360 N N . GLY A 1 312 ? 12.18 -27.109 1.875 1 83.06 312 GLY A N 1
ATOM 2361 C CA . GLY A 1 312 ? 12.852 -26.391 0.807 1 83.06 312 GLY A CA 1
ATOM 2362 C C . GLY A 1 312 ? 12.258 -26.656 -0.562 1 83.06 312 GLY A C 1
ATOM 2363 O O . GLY A 1 312 ? 12.492 -27.719 -1.151 1 83.06 312 GLY A O 1
ATOM 2364 N N . THR A 1 313 ? 11.539 -25.672 -0.968 1 88.69 313 THR A N 1
ATOM 2365 C CA . THR A 1 313 ? 10.828 -25.844 -2.23 1 88.69 313 THR A CA 1
ATOM 2366 C C . THR A 1 313 ? 11.781 -25.688 -3.412 1 88.69 313 THR A C 1
ATOM 2368 O O . THR A 1 313 ? 12.664 -24.844 -3.398 1 88.69 313 THR A O 1
ATOM 2371 N N . LEU A 1 314 ? 11.719 -26.609 -4.379 1 95.88 314 LEU A N 1
ATOM 2372 C CA . LEU A 1 314 ? 12.523 -26.562 -5.594 1 95.88 314 LEU A CA 1
ATOM 2373 C C . LEU A 1 314 ? 11.641 -26.531 -6.832 1 95.88 314 LEU A C 1
ATOM 2375 O O . LEU A 1 314 ? 11.695 -27.453 -7.656 1 95.88 314 LEU A O 1
ATOM 2379 N N . GLY A 1 315 ? 10.875 -25.469 -6.984 1 97.31 315 GLY A N 1
ATOM 2380 C CA . GLY A 1 315 ? 10.031 -25.312 -8.156 1 97.31 315 GLY A CA 1
ATOM 2381 C C . GLY A 1 315 ? 8.648 -25.922 -7.98 1 97.31 315 GLY A C 1
ATOM 2382 O O . GLY A 1 315 ? 8.125 -25.953 -6.871 1 97.31 315 GLY A O 1
ATOM 2383 N N . LYS A 1 316 ? 8.031 -26.266 -8.992 1 98.38 316 LYS A N 1
ATOM 2384 C CA . LYS A 1 316 ? 6.625 -26.672 -9.031 1 98.38 316 LYS A CA 1
ATOM 2385 C C . LYS A 1 316 ? 6.484 -28.172 -8.789 1 98.38 316 LYS A C 1
ATOM 2387 O O . LYS A 1 316 ? 7.262 -28.969 -9.328 1 98.38 316 LYS A O 1
ATOM 2392 N N . LEU A 1 317 ? 5.516 -28.562 -8.031 1 98.44 317 LEU A N 1
ATOM 2393 C CA . LEU A 1 317 ? 5.082 -29.953 -7.945 1 98.44 317 LEU A CA 1
ATOM 2394 C C . LEU A 1 317 ? 3.992 -30.25 -8.969 1 98.44 317 LEU A C 1
ATOM 2396 O O . LEU A 1 317 ? 3.084 -29.438 -9.164 1 98.44 317 LEU A O 1
ATOM 2400 N N . VAL A 1 318 ? 4.141 -31.406 -9.617 1 98.75 318 VAL A N 1
ATOM 2401 C CA . VAL A 1 318 ? 3.258 -31.703 -10.742 1 98.75 318 VAL A CA 1
ATOM 2402 C C . VAL A 1 318 ? 2.715 -33.125 -10.617 1 98.75 318 VAL A C 1
ATOM 2404 O O . VAL A 1 318 ? 3.422 -34.031 -10.164 1 98.75 318 VAL A O 1
ATOM 2407 N N . LEU A 1 319 ? 1.436 -33.25 -10.953 1 98.81 319 LEU A N 1
ATOM 2408 C CA . LEU A 1 319 ? 0.826 -34.562 -11.133 1 98.81 319 LEU A CA 1
ATOM 2409 C C . LEU A 1 319 ? 0.902 -35 -12.586 1 98.81 319 LEU A C 1
ATOM 2411 O O . LEU A 1 319 ? 0.694 -34.188 -13.5 1 98.81 319 LEU A O 1
ATOM 2415 N N . THR A 1 320 ? 1.202 -36.25 -12.789 1 98.31 320 THR A N 1
ATOM 2416 C CA . THR A 1 320 ? 1.257 -36.781 -14.148 1 98.31 320 THR A CA 1
ATOM 2417 C C . THR A 1 320 ? 0.232 -37.906 -14.32 1 98.31 320 THR A C 1
ATOM 2419 O O . THR A 1 320 ? -0.307 -38.406 -13.344 1 98.31 320 THR A O 1
ATOM 2422 N N . PHE A 1 321 ? -0.047 -38.125 -15.648 1 94.88 321 PHE A N 1
ATOM 2423 C CA . PHE A 1 321 ? -1.139 -39 -16.016 1 94.88 321 PHE A CA 1
ATOM 2424 C C . PHE A 1 321 ? -0.637 -40.125 -16.906 1 94.88 321 PHE A C 1
ATOM 2426 O O . PHE A 1 321 ? 0.339 -39.969 -17.641 1 94.88 321 PHE A O 1
ATOM 2433 N N . MET B 1 1 ? 13.984 38.656 22.078 1 97.69 1 MET B N 1
ATOM 2434 C CA . MET B 1 1 ? 12.602 38.25 21.875 1 97.69 1 MET B CA 1
ATOM 2435 C C . MET B 1 1 ? 12.227 37.125 22.828 1 97.69 1 MET B C 1
ATOM 2437 O O . MET B 1 1 ? 13.094 36.375 23.281 1 97.69 1 MET B O 1
ATOM 2441 N N . LYS B 1 2 ? 10.938 37.094 23.109 1 98.44 2 LYS B N 1
ATOM 2442 C CA . LYS B 1 2 ? 10.445 35.969 23.891 1 98.44 2 LYS B CA 1
ATOM 2443 C C . LYS B 1 2 ? 10.328 34.688 23.047 1 98.44 2 LYS B C 1
ATOM 2445 O O . LYS B 1 2 ? 9.891 34.75 21.891 1 98.44 2 LYS B O 1
ATOM 2450 N N . ALA B 1 3 ? 10.781 33.562 23.609 1 98.75 3 ALA B N 1
ATOM 2451 C CA . ALA B 1 3 ? 10.68 32.25 22.938 1 98.75 3 ALA B CA 1
ATOM 2452 C C . ALA B 1 3 ? 10.656 31.109 23.953 1 98.75 3 ALA B C 1
ATOM 2454 O O . ALA B 1 3 ? 11.109 31.266 25.078 1 98.75 3 ALA B O 1
ATOM 2455 N N . ILE B 1 4 ? 10.039 30.062 23.562 1 98.88 4 ILE B N 1
ATOM 2456 C CA . ILE B 1 4 ? 10.172 28.828 24.328 1 98.88 4 ILE B CA 1
ATOM 2457 C C . ILE B 1 4 ? 11.461 28.125 23.938 1 98.88 4 ILE B C 1
ATOM 2459 O O . ILE B 1 4 ? 11.75 27.938 22.75 1 98.88 4 ILE B O 1
ATOM 2463 N N . ARG B 1 5 ? 12.258 27.75 24.875 1 98.44 5 ARG B N 1
ATOM 2464 C CA . ARG B 1 5 ? 13.516 27.047 24.641 1 98.44 5 ARG B CA 1
ATOM 2465 C C . ARG B 1 5 ? 13.516 25.672 25.297 1 98.44 5 ARG B C 1
ATOM 2467 O O . ARG B 1 5 ? 12.992 25.516 26.406 1 98.44 5 ARG B O 1
ATOM 2474 N N . VAL B 1 6 ? 13.953 24.703 24.594 1 98.38 6 VAL B N 1
ATOM 2475 C CA . VAL B 1 6 ? 14.172 23.359 25.094 1 98.38 6 VAL B CA 1
ATOM 2476 C C . VAL B 1 6 ? 15.664 23.078 25.203 1 98.38 6 VAL B C 1
ATOM 2478 O O . VAL B 1 6 ? 16.359 23.031 24.188 1 98.38 6 VAL B O 1
ATOM 2481 N N . HIS B 1 7 ? 16.188 22.844 26.406 1 98.25 7 HIS B N 1
ATOM 2482 C CA . HIS B 1 7 ? 17.609 22.656 26.625 1 98.25 7 HIS B CA 1
ATOM 2483 C C . HIS B 1 7 ? 17.969 21.188 26.766 1 98.25 7 HIS B C 1
ATOM 2485 O O . HIS B 1 7 ? 19.141 20.812 26.672 1 98.25 7 HIS B O 1
ATOM 2491 N N . GLU B 1 8 ? 17 20.406 27.078 1 97.81 8 GLU B N 1
ATOM 2492 C CA . GLU B 1 8 ? 17.156 18.953 27.234 1 97.81 8 GL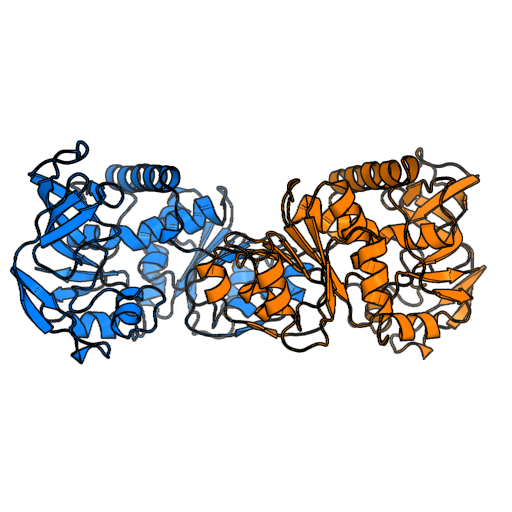U B CA 1
ATOM 2493 C C . GLU B 1 8 ? 15.867 18.219 26.859 1 97.81 8 GLU B C 1
ATOM 2495 O O . GLU B 1 8 ? 14.781 18.797 26.922 1 97.81 8 GLU B O 1
ATOM 2500 N N . TRP B 1 9 ? 16.078 17.031 26.422 1 97.44 9 TRP B N 1
ATOM 2501 C CA . TRP B 1 9 ? 14.914 16.219 26.078 1 97.44 9 TRP B CA 1
ATOM 2502 C C . TRP B 1 9 ? 14.078 15.922 27.328 1 97.44 9 TRP B C 1
ATOM 2504 O O . TRP B 1 9 ? 14.625 15.766 28.422 1 97.44 9 TRP B O 1
ATOM 2514 N N . GLY B 1 10 ? 12.781 15.781 27.156 1 96.81 10 GLY B N 1
ATOM 2515 C CA . GLY B 1 10 ? 11.93 15.477 28.297 1 96.81 10 GLY B CA 1
ATOM 2516 C C . GLY B 1 10 ? 10.469 15.805 28.062 1 96.81 10 GLY B C 1
ATOM 2517 O O . GLY B 1 10 ? 10.047 15.961 26.906 1 96.81 10 GLY B O 1
ATOM 2518 N N . GLY B 1 11 ? 9.703 15.773 29.172 1 97.12 11 GLY B N 1
ATOM 2519 C CA . GLY B 1 11 ? 8.289 16.109 29.094 1 97.12 11 GLY B CA 1
ATOM 2520 C C . GLY B 1 11 ? 8.039 17.594 28.938 1 97.12 11 GLY B C 1
ATOM 2521 O O . GLY B 1 11 ? 8.953 18.359 28.641 1 97.12 11 GLY B O 1
ATOM 2522 N N . PRO B 1 12 ? 6.762 18.016 29.062 1 97.56 12 PRO B N 1
ATOM 2523 C CA . PRO B 1 12 ? 6.402 19.422 28.859 1 97.56 12 PRO B CA 1
ATOM 2524 C C . PRO B 1 12 ? 7.164 20.359 29.781 1 97.56 12 PRO B C 1
ATOM 2526 O O . PRO B 1 12 ? 7.289 21.547 29.484 1 97.56 12 PRO B O 1
ATOM 2529 N N . GLU B 1 13 ? 7.707 19.891 30.875 1 97.38 13 GLU B N 1
ATOM 2530 C CA . GLU B 1 13 ? 8.391 20.703 31.875 1 97.38 13 GLU B CA 1
ATOM 2531 C C . GLU B 1 13 ? 9.68 21.297 31.312 1 97.38 13 GLU B C 1
ATOM 2533 O O . GLU B 1 13 ? 10.219 22.25 31.875 1 97.38 13 GLU B O 1
ATOM 2538 N N . VAL B 1 14 ? 10.164 20.75 30.219 1 98.31 14 VAL B N 1
ATOM 2539 C CA . VAL B 1 14 ? 11.438 21.234 29.703 1 98.31 14 VAL B CA 1
ATOM 2540 C C . VAL B 1 14 ? 11.227 22.484 28.859 1 98.31 14 VAL B C 1
ATOM 2542 O O . VAL B 1 14 ? 12.188 23.141 28.438 1 98.31 14 VAL B O 1
ATOM 2545 N N . LEU B 1 15 ? 9.977 22.828 28.547 1 98.69 15 LEU B N 1
ATOM 2546 C CA . LEU B 1 15 ? 9.664 24.047 27.828 1 98.69 15 LEU B CA 1
ATOM 2547 C C . LEU B 1 15 ? 9.828 25.266 28.734 1 98.69 15 LEU B C 1
ATOM 2549 O O . LEU B 1 15 ? 9.078 25.438 29.688 1 98.69 15 LEU B O 1
ATOM 2553 N N . LYS B 1 16 ? 10.789 26.125 28.359 1 98.44 16 LYS B N 1
ATOM 2554 C CA . LYS B 1 16 ? 11.102 27.281 29.188 1 98.44 16 LYS B CA 1
ATOM 2555 C C . LYS B 1 16 ? 10.969 28.578 28.391 1 98.44 16 LYS B C 1
ATOM 2557 O O . LYS B 1 16 ? 11.5 28.688 27.281 1 98.44 16 LYS B O 1
ATOM 2562 N N . LEU B 1 17 ? 10.258 29.547 28.953 1 98.5 17 LEU B N 1
ATOM 2563 C CA . LEU B 1 17 ? 10.18 30.875 28.344 1 98.5 17 LEU B CA 1
ATOM 2564 C C . LEU B 1 17 ? 11.469 31.656 28.594 1 98.5 17 LEU B C 1
ATOM 2566 O O . LEU B 1 17 ? 11.883 31.828 29.75 1 98.5 17 LEU B O 1
ATOM 2570 N N . GLU B 1 18 ? 12.078 32.062 27.531 1 98.5 18 GLU B N 1
ATOM 2571 C CA . GLU B 1 18 ? 13.336 32.812 27.641 1 98.5 18 GLU B CA 1
ATOM 2572 C C . GLU B 1 18 ? 13.367 33.969 26.656 1 98.5 18 GLU B C 1
ATOM 2574 O O . GLU B 1 18 ? 12.555 34.031 25.734 1 98.5 18 GLU B O 1
ATOM 2579 N N . ASN B 1 19 ? 14.234 34.906 27 1 98.44 19 ASN B N 1
ATOM 2580 C CA . ASN B 1 19 ? 14.594 35.938 26.031 1 98.44 19 ASN B CA 1
ATOM 2581 C C . ASN B 1 19 ? 15.797 35.5 25.188 1 98.44 19 ASN B C 1
ATOM 2583 O O . ASN B 1 19 ? 16.859 35.156 25.734 1 98.44 19 ASN B O 1
ATOM 2587 N N . VAL B 1 20 ? 15.633 35.469 23.906 1 98.19 20 VAL B N 1
ATOM 2588 C CA . VAL B 1 20 ? 16.688 35.062 22.984 1 98.19 20 VAL B CA 1
ATOM 2589 C C . VAL B 1 20 ? 16.828 36.094 21.859 1 98.19 20 VAL B C 1
ATOM 2591 O O . VAL B 1 20 ? 15.938 36.906 21.656 1 98.19 20 VAL B O 1
ATOM 2594 N N . PRO B 1 21 ? 17.953 36.125 21.172 1 98.19 21 PRO B N 1
ATOM 2595 C CA . PRO B 1 21 ? 18.109 37.062 20.062 1 98.19 21 PRO B CA 1
ATOM 2596 C C . PRO B 1 21 ? 17.125 36.781 18.922 1 98.19 21 PRO B C 1
ATOM 2598 O O . PRO B 1 21 ? 16.75 35.625 18.688 1 98.19 21 PRO B O 1
ATOM 2601 N N . ILE B 1 22 ? 16.719 37.812 18.281 1 98.56 22 ILE B N 1
ATOM 2602 C CA . ILE B 1 22 ? 15.938 37.688 17.047 1 98.56 22 ILE B CA 1
ATOM 2603 C C . ILE B 1 22 ? 16.812 37.062 15.953 1 98.56 22 ILE B C 1
ATOM 2605 O O . ILE B 1 22 ? 17.906 37.562 15.695 1 98.56 22 ILE B O 1
ATOM 2609 N N . PRO B 1 23 ? 16.359 36 15.336 1 98.12 23 PRO B N 1
ATOM 2610 C CA . PRO B 1 23 ? 17.188 35.406 14.281 1 98.12 23 PRO B CA 1
ATOM 2611 C C . PRO B 1 23 ? 17.234 36.281 13.016 1 98.12 23 PRO B C 1
ATOM 2613 O O . PRO B 1 23 ? 16.297 37.031 12.75 1 98.12 23 PRO B O 1
ATOM 2616 N N . ILE B 1 24 ? 18.297 36.156 12.281 1 97.75 24 ILE B N 1
ATOM 2617 C CA . ILE B 1 24 ? 18.484 36.844 11.016 1 97.75 24 ILE B CA 1
ATOM 2618 C C . ILE B 1 24 ? 18.266 35.875 9.852 1 97.75 24 ILE B C 1
ATOM 2620 O O . ILE B 1 24 ? 18.922 34.844 9.773 1 97.75 24 ILE B O 1
ATOM 2624 N N . PRO B 1 25 ? 17.312 36.219 8.992 1 98.44 25 PRO B N 1
ATOM 2625 C CA . PRO B 1 25 ? 17.062 35.281 7.875 1 98.44 25 PRO B CA 1
ATOM 2626 C C . PRO B 1 25 ? 18.234 35.219 6.898 1 98.44 25 PRO B C 1
ATOM 2628 O O . PRO B 1 25 ? 18.891 36.219 6.629 1 98.44 25 PRO B O 1
ATOM 2631 N N . LYS B 1 26 ? 18.531 33.969 6.43 1 98.38 26 LYS B N 1
ATOM 2632 C CA . LYS B 1 26 ? 19.516 33.75 5.367 1 98.38 26 LYS B CA 1
ATOM 2633 C C . LYS B 1 26 ? 18.922 34.062 4 1 98.38 26 LYS B C 1
ATOM 2635 O O . LYS B 1 26 ? 17.812 34.594 3.908 1 98.38 26 LYS B O 1
ATOM 2640 N N . ASP B 1 27 ? 19.641 33.781 2.914 1 98.06 27 ASP B N 1
ATOM 2641 C CA . ASP B 1 27 ? 19.406 34.281 1.563 1 98.06 27 ASP B CA 1
ATOM 2642 C C . ASP B 1 27 ? 18 33.906 1.078 1 98.06 27 ASP B C 1
ATOM 2644 O O . ASP B 1 27 ? 17.344 34.719 0.423 1 98.06 27 ASP B O 1
ATOM 2648 N N . THR B 1 28 ? 17.531 32.719 1.425 1 98.62 28 THR B N 1
ATOM 2649 C CA . THR B 1 28 ? 16.266 32.25 0.876 1 98.62 28 THR B CA 1
ATOM 2650 C C . THR B 1 28 ? 15.188 32.219 1.951 1 98.62 28 THR B C 1
ATOM 2652 O O . THR B 1 28 ? 14.141 31.609 1.775 1 98.62 28 THR B O 1
ATOM 2655 N N . GLU B 1 29 ? 15.391 32.906 3.037 1 98.81 29 GLU B N 1
ATOM 2656 C CA . GLU B 1 29 ? 14.547 32.781 4.219 1 98.81 29 GLU B CA 1
ATOM 2657 C C . GLU B 1 29 ? 13.742 34.031 4.48 1 98.81 29 GLU B C 1
ATOM 2659 O O . GLU B 1 29 ? 14.078 35.125 3.965 1 98.81 29 GLU B O 1
ATOM 2664 N N . VAL B 1 30 ? 12.664 33.906 5.211 1 98.88 30 VAL B N 1
ATOM 2665 C CA . VAL B 1 30 ? 11.734 34.969 5.598 1 98.88 30 VAL B CA 1
ATOM 2666 C C . VAL B 1 30 ? 11.641 35.031 7.117 1 98.88 30 VAL B C 1
ATOM 2668 O O . VAL B 1 30 ? 11.492 34.031 7.793 1 98.88 30 VAL B O 1
ATOM 2671 N N . LEU B 1 31 ? 11.828 36.188 7.617 1 98.94 31 LEU B N 1
ATOM 2672 C CA . LEU B 1 31 ? 11.578 36.438 9.031 1 98.94 31 LEU B CA 1
ATOM 2673 C C . LEU B 1 31 ? 10.141 36.906 9.258 1 98.94 31 LEU B C 1
ATOM 2675 O O . LEU B 1 31 ? 9.703 37.906 8.703 1 98.94 31 LEU B O 1
ATOM 2679 N N . ILE B 1 32 ? 9.445 36.156 10.039 1 98.94 32 ILE B N 1
ATOM 2680 C CA . ILE B 1 32 ? 8.047 36.469 10.328 1 98.94 32 ILE B CA 1
ATOM 2681 C C . ILE B 1 32 ? 7.914 36.969 11.766 1 98.94 32 ILE B C 1
ATOM 2683 O O . ILE B 1 32 ? 8.414 36.344 12.703 1 98.94 32 ILE B O 1
ATOM 2687 N N . LYS B 1 33 ? 7.379 38.125 11.93 1 98.94 33 LYS B N 1
ATOM 2688 C CA . LYS B 1 33 ? 6.883 38.531 13.25 1 98.94 33 LYS B CA 1
ATOM 2689 C C . LYS B 1 33 ? 5.621 37.75 13.617 1 98.94 33 LYS B C 1
ATOM 2691 O O . LYS B 1 33 ? 4.535 38.031 13.109 1 98.94 33 LYS B O 1
ATOM 2696 N N . VAL B 1 34 ? 5.781 36.812 14.508 1 98.88 34 VAL B N 1
ATOM 2697 C CA . VAL B 1 34 ? 4.77 35.781 14.734 1 98.88 34 VAL B CA 1
ATOM 2698 C C . VAL B 1 34 ? 3.633 36.375 15.578 1 98.88 34 VAL B C 1
ATOM 2700 O O . VAL B 1 34 ? 3.871 36.969 16.625 1 98.88 34 VAL B O 1
ATOM 2703 N N . LYS B 1 35 ? 2.428 36.188 15.07 1 98.88 35 LYS B N 1
ATOM 2704 C CA . LYS B 1 35 ? 1.235 36.562 15.828 1 98.88 35 LYS B CA 1
ATOM 2705 C C . LYS B 1 35 ? 0.583 35.344 16.453 1 98.88 35 LYS B C 1
ATOM 2707 O O . LYS B 1 35 ? -0.092 35.438 17.484 1 98.88 35 LYS B O 1
ATOM 2712 N N . ALA B 1 36 ? 0.753 34.219 15.844 1 98.88 36 ALA B N 1
ATOM 2713 C CA . ALA B 1 36 ? 0.245 32.938 16.359 1 98.88 36 ALA B CA 1
ATOM 2714 C C . ALA B 1 36 ? 1.093 31.766 15.852 1 98.88 36 ALA B C 1
ATOM 2716 O O . ALA B 1 36 ? 1.671 31.828 14.766 1 98.88 36 ALA B O 1
ATOM 2717 N N . SER B 1 37 ? 1.217 30.703 16.641 1 98.88 37 SER B N 1
ATOM 2718 C CA . SER B 1 37 ? 1.901 29.469 16.281 1 98.88 37 SER B CA 1
ATOM 2719 C C . SER B 1 37 ? 1.009 28.266 16.516 1 98.88 37 SER B C 1
ATOM 2721 O O . SER B 1 37 ? 0.3 28.188 17.531 1 98.88 37 SER B O 1
ATOM 2723 N N . GLY B 1 38 ? 0.981 27.359 15.562 1 98.75 38 GLY B N 1
ATOM 2724 C CA . GLY B 1 38 ? 0.221 26.141 15.734 1 98.75 38 GLY B CA 1
ATOM 2725 C C . GLY B 1 38 ? 0.968 25.078 16.516 1 98.75 38 GLY B C 1
ATOM 2726 O O . GLY B 1 38 ? 2.189 24.953 16.406 1 98.75 38 GLY B O 1
ATOM 2727 N N . VAL B 1 39 ? 0.242 24.312 17.312 1 98.5 39 VAL B N 1
ATOM 2728 C CA . VAL B 1 39 ? 0.811 23.219 18.078 1 98.5 39 VAL B CA 1
ATOM 2729 C C . VAL B 1 39 ? 0.481 21.875 17.406 1 98.5 39 VAL B C 1
ATOM 2731 O O . VAL B 1 39 ? -0.691 21.562 17.203 1 98.5 39 VAL B O 1
ATOM 2734 N N . ASN B 1 40 ? 1.482 21.156 17.031 1 97 40 ASN B N 1
ATOM 2735 C CA . ASN B 1 40 ? 1.315 19.844 16.406 1 97 40 ASN B CA 1
ATOM 2736 C C . ASN B 1 40 ? 1.743 18.719 17.328 1 97 40 ASN B C 1
ATOM 2738 O O . ASN B 1 40 ? 2.674 18.875 18.125 1 97 40 ASN B O 1
ATOM 2742 N N . PRO B 1 41 ? 1.101 17.547 17.188 1 94.5 41 PRO B N 1
ATOM 2743 C CA . PRO B 1 41 ? 1.562 16.406 17.969 1 94.5 41 PRO B CA 1
ATOM 2744 C C . PRO B 1 41 ? 3.057 16.141 17.797 1 94.5 41 PRO B C 1
ATOM 2746 O O . PRO B 1 41 ? 3.74 15.797 18.766 1 94.5 41 PRO B O 1
ATOM 2749 N N . VAL B 1 42 ? 3.582 16.297 16.625 1 94.56 42 VAL B N 1
ATOM 2750 C CA . VAL B 1 42 ? 4.973 15.984 16.312 1 94.56 42 VAL B CA 1
ATOM 2751 C C . VAL B 1 42 ? 5.898 16.844 17.172 1 94.56 42 VAL B C 1
ATOM 2753 O O . VAL B 1 42 ? 7.012 16.422 17.5 1 94.56 42 VAL B O 1
ATOM 2756 N N . ASP B 1 43 ? 5.469 18.047 17.594 1 96.38 43 ASP B N 1
ATOM 2757 C CA . ASP B 1 43 ? 6.258 18.906 18.469 1 96.38 43 ASP B CA 1
ATOM 2758 C C . ASP B 1 43 ? 6.578 18.203 19.781 1 96.38 43 ASP B C 1
ATOM 2760 O O . ASP B 1 43 ? 7.648 18.406 20.359 1 96.38 43 ASP B O 1
ATOM 2764 N N . THR B 1 44 ? 5.633 17.359 20.203 1 95.75 44 THR B N 1
ATOM 2765 C CA . THR B 1 44 ? 5.809 16.656 21.469 1 95.75 44 THR B CA 1
ATOM 2766 C C . THR B 1 44 ? 6.805 15.508 21.312 1 95.75 44 THR B C 1
ATOM 2768 O O . THR B 1 44 ? 7.605 15.25 22.219 1 95.75 44 THR B O 1
ATOM 2771 N N . TYR B 1 45 ? 6.719 14.828 20.109 1 94.31 45 TYR B N 1
ATOM 2772 C CA . TYR B 1 45 ? 7.645 13.727 19.859 1 94.31 45 TYR B CA 1
ATOM 2773 C C . TYR B 1 45 ? 9.078 14.234 19.781 1 94.31 45 TYR B C 1
ATOM 2775 O O . TYR B 1 45 ? 9.992 13.609 20.312 1 94.31 45 TYR B O 1
ATOM 2783 N N . ILE B 1 46 ? 9.25 15.328 19.125 1 95.06 46 ILE B N 1
ATOM 2784 C CA . ILE B 1 46 ? 10.562 15.938 18.969 1 95.06 46 ILE B CA 1
ATOM 2785 C C . ILE B 1 46 ? 11.109 16.359 20.344 1 95.06 46 ILE B C 1
ATOM 2787 O O . ILE B 1 46 ? 12.25 16.062 20.672 1 95.06 46 ILE B O 1
ATOM 2791 N N . ARG B 1 47 ? 10.297 16.953 21.047 1 96.38 47 ARG B N 1
ATOM 2792 C CA . ARG B 1 47 ? 10.695 17.453 22.359 1 96.38 47 ARG B CA 1
ATOM 2793 C C . ARG B 1 47 ? 11.117 16.312 23.281 1 96.38 47 ARG B C 1
ATOM 2795 O O . ARG B 1 47 ? 12.062 16.453 24.062 1 96.38 47 ARG B O 1
ATOM 2802 N N . ASN B 1 48 ? 10.477 15.195 23.156 1 95.12 48 ASN B N 1
ATOM 2803 C CA . ASN B 1 48 ? 10.766 14.039 24 1 95.12 48 ASN B CA 1
ATOM 2804 C C . ASN B 1 48 ? 12.016 13.297 23.516 1 95.12 48 ASN B C 1
ATOM 2806 O O . ASN B 1 48 ? 12.516 12.406 24.203 1 95.12 48 ASN B O 1
ATOM 2810 N N . GLY B 1 49 ? 12.508 13.578 22.359 1 91.81 49 GLY B N 1
ATOM 2811 C CA . GLY B 1 49 ? 13.711 12.953 21.828 1 91.81 49 GLY B CA 1
ATOM 2812 C C . GLY B 1 49 ? 13.438 11.609 21.172 1 91.81 49 GLY B C 1
ATOM 2813 O O . GLY B 1 49 ? 14.352 10.812 20.984 1 91.81 49 GLY B O 1
ATOM 2814 N N . THR B 1 50 ? 12.211 11.32 20.828 1 84.06 50 THR B N 1
ATOM 2815 C CA . THR B 1 50 ? 11.852 10.008 20.312 1 84.06 50 THR B CA 1
ATOM 2816 C C . THR B 1 50 ? 11.547 10.07 18.812 1 84.06 50 THR B C 1
ATOM 2818 O O . THR B 1 50 ? 11.297 9.047 18.188 1 84.06 50 THR B O 1
ATOM 2821 N N . TYR B 1 51 ? 11.531 11.234 18.359 1 86.81 51 TYR B N 1
ATOM 2822 C CA . TYR B 1 51 ? 11.273 11.406 16.938 1 86.81 51 TYR B CA 1
ATOM 2823 C C . TYR B 1 51 ? 12.555 11.219 16.125 1 86.81 51 TYR B C 1
ATOM 2825 O O . TYR B 1 51 ? 13.656 11.359 16.656 1 86.81 51 TYR B O 1
ATOM 2833 N N . ALA B 1 52 ? 12.445 10.898 14.883 1 80.06 52 ALA B N 1
ATOM 2834 C CA . ALA B 1 52 ? 13.594 10.672 14.008 1 80.06 52 ALA B CA 1
ATOM 2835 C C . ALA B 1 52 ? 14.43 11.938 13.852 1 80.06 52 ALA B C 1
ATOM 2837 O O . ALA B 1 52 ? 15.656 11.883 13.82 1 80.06 52 ALA B O 1
ATOM 2838 N N . ARG B 1 53 ? 13.781 13.008 13.719 1 81.06 53 ARG B N 1
ATOM 2839 C CA . ARG B 1 53 ? 14.453 14.297 13.648 1 81.06 53 ARG B CA 1
ATOM 2840 C C . ARG B 1 53 ? 14.812 14.805 15.047 1 81.06 53 ARG B C 1
ATOM 2842 O O . ARG B 1 53 ? 13.93 14.992 15.883 1 81.06 53 ARG B O 1
ATOM 2849 N N . LYS B 1 54 ? 16.156 15.125 15.32 1 86.5 54 LYS B N 1
ATOM 2850 C CA . LYS B 1 54 ? 16.625 15.68 16.594 1 86.5 54 LYS B CA 1
ATOM 2851 C C . LYS B 1 54 ? 17.391 16.984 16.359 1 86.5 54 LYS B C 1
ATOM 2853 O O . LYS B 1 54 ? 18.531 16.969 15.898 1 86.5 54 LYS B O 1
ATOM 2858 N N . PRO B 1 55 ? 16.641 18 16.688 1 92.94 55 PRO B N 1
ATOM 2859 C CA . PRO B 1 55 ? 17.344 19.281 16.562 1 92.94 55 PRO B CA 1
ATOM 2860 C C . PRO B 1 55 ? 18.5 19.422 17.531 1 92.94 55 PRO B C 1
ATOM 2862 O O . PRO B 1 55 ? 18.562 18.703 18.531 1 92.94 55 PRO B O 1
ATOM 2865 N N . ASN B 1 56 ? 19.438 20.344 17.203 1 95 56 ASN B N 1
ATOM 2866 C CA . ASN B 1 56 ? 20.484 20.688 18.172 1 95 56 ASN B CA 1
ATOM 2867 C C . ASN B 1 56 ? 19.922 21.469 19.359 1 95 56 ASN B C 1
ATOM 2869 O O . ASN B 1 56 ? 19.188 22.438 19.172 1 95 56 ASN B O 1
ATOM 2873 N N . LEU B 1 57 ? 20.344 21.078 20.516 1 96 57 LEU B N 1
ATOM 2874 C CA . LEU B 1 57 ? 19.922 21.766 21.734 1 96 57 LEU B CA 1
ATOM 2875 C C . LEU B 1 57 ? 20.828 22.953 22.047 1 96 57 LEU B C 1
ATOM 2877 O O . LEU B 1 57 ? 22.031 22.891 21.812 1 96 57 LEU B O 1
ATOM 2881 N N . PRO B 1 58 ? 20.391 24 22.594 1 97.44 58 PRO B N 1
ATOM 2882 C CA . PRO B 1 58 ? 18.969 24.266 22.797 1 97.44 58 PRO B CA 1
ATOM 2883 C C . PRO B 1 58 ? 18.25 24.656 21.5 1 97.44 58 PRO B C 1
ATOM 2885 O O . PRO B 1 58 ? 18.891 25.125 20.547 1 97.44 58 PRO B O 1
ATOM 2888 N N . TYR B 1 59 ? 16.953 24.422 21.438 1 97.81 59 TYR B N 1
ATOM 2889 C CA . TYR B 1 59 ? 16.203 24.812 20.234 1 97.81 59 TYR B CA 1
ATOM 2890 C C . TYR B 1 59 ? 14.836 25.359 20.609 1 97.81 59 TYR B C 1
ATOM 2892 O O . TYR B 1 59 ? 14.438 25.312 21.781 1 97.81 59 TYR B O 1
ATOM 2900 N N . ILE B 1 60 ? 14.18 26.047 19.688 1 98.62 60 ILE B N 1
ATOM 2901 C CA . ILE B 1 60 ? 12.812 26.516 19.797 1 98.62 60 ILE B CA 1
ATOM 2902 C C . ILE B 1 60 ? 11.867 25.594 19.047 1 98.62 60 ILE B C 1
ATOM 2904 O O . ILE B 1 60 ? 12.07 25.328 17.859 1 98.62 60 ILE B O 1
ATOM 2908 N N . PRO B 1 61 ? 10.797 25.031 19.719 1 98.38 61 PRO B N 1
ATOM 2909 C CA . PRO B 1 61 ? 9.867 24.109 19.047 1 98.38 61 PRO B CA 1
ATOM 2910 C C . PRO B 1 61 ? 8.93 24.828 18.078 1 98.38 61 PRO B C 1
ATOM 2912 O O . PRO B 1 61 ? 8.836 26.062 18.109 1 98.38 61 PRO B O 1
ATOM 2915 N N . GLY B 1 62 ? 8.273 24 17.297 1 98.25 62 GLY B N 1
ATOM 2916 C CA . GLY B 1 62 ? 7.168 24.484 16.484 1 98.25 62 GLY B CA 1
ATOM 2917 C C . GLY B 1 62 ? 7.535 24.656 15.023 1 98.25 62 GLY B C 1
ATOM 2918 O O . GLY B 1 62 ? 8.648 25.094 14.703 1 98.25 62 GLY B O 1
ATOM 2919 N N . SER B 1 63 ? 6.555 24.406 14.133 1 98.12 63 SER B N 1
ATOM 2920 C CA . SER B 1 63 ? 6.727 24.547 12.688 1 98.12 63 SER B CA 1
ATOM 2921 C C . SER B 1 63 ? 5.758 25.562 12.109 1 98.12 63 SER B C 1
ATOM 2923 O O . SER B 1 63 ? 6.133 26.359 11.242 1 98.12 63 SER B O 1
ATOM 2925 N N . ASP B 1 64 ? 4.562 25.594 12.609 1 98.75 64 ASP B N 1
ATOM 2926 C CA . ASP B 1 64 ? 3.496 26.453 12.102 1 98.75 64 ASP B CA 1
ATOM 2927 C C . ASP B 1 64 ? 3.545 27.844 12.75 1 98.75 64 ASP B C 1
ATOM 2929 O O . ASP B 1 64 ? 3.416 27.953 13.977 1 98.75 64 ASP B O 1
ATOM 2933 N N . ALA B 1 65 ? 3.717 28.812 11.977 1 98.69 65 ALA B N 1
ATOM 2934 C CA . ALA B 1 65 ? 3.662 30.203 12.414 1 98.69 65 ALA B CA 1
ATOM 2935 C C . ALA B 1 65 ? 2.836 31.047 11.445 1 98.69 65 ALA B C 1
ATOM 2937 O O . ALA B 1 65 ? 2.781 30.766 10.25 1 98.69 65 ALA B O 1
ATOM 2938 N N . ALA B 1 66 ? 2.133 32 11.953 1 98.88 66 ALA B N 1
ATOM 2939 C CA . ALA B 1 66 ? 1.453 33.031 11.148 1 98.88 66 ALA B CA 1
ATOM 2940 C C . ALA B 1 66 ? 1.693 34.406 11.703 1 98.88 66 ALA B C 1
ATOM 2942 O O . ALA B 1 66 ? 1.693 34.625 12.922 1 98.88 66 ALA B O 1
ATOM 2943 N N . GLY B 1 67 ? 1.926 35.312 10.82 1 98.88 67 GLY B N 1
ATOM 2944 C CA . GLY B 1 67 ? 2.188 36.688 11.227 1 98.88 67 GLY B CA 1
ATOM 2945 C C . GLY B 1 67 ? 2.494 37.594 10.055 1 98.88 67 GLY B C 1
ATOM 2946 O O . GLY B 1 67 ? 1.873 37.469 8.992 1 98.88 67 GLY B O 1
ATOM 2947 N N . ILE B 1 68 ? 3.383 38.531 10.383 1 98.88 68 ILE B N 1
ATOM 2948 C CA . ILE B 1 68 ? 3.738 39.562 9.406 1 98.88 68 ILE B CA 1
ATOM 2949 C C . ILE B 1 68 ? 5.215 39.438 9.047 1 98.88 68 ILE B C 1
ATOM 2951 O O . ILE B 1 68 ? 6.07 39.312 9.922 1 98.88 68 ILE B O 1
ATOM 2955 N N . VAL B 1 69 ? 5.453 39.438 7.711 1 98.94 69 VAL B N 1
ATOM 2956 C CA . VAL B 1 69 ? 6.848 39.406 7.273 1 98.94 69 VAL B CA 1
ATOM 2957 C C . VAL B 1 69 ? 7.578 40.625 7.785 1 98.94 69 VAL B C 1
ATOM 2959 O O . VAL B 1 69 ? 7.145 41.75 7.547 1 98.94 69 VAL B O 1
ATOM 2962 N N . GLU B 1 70 ? 8.641 40.406 8.469 1 98.88 70 GLU B N 1
ATOM 2963 C CA . GLU B 1 70 ? 9.43 41.5 9.039 1 98.88 70 GLU B CA 1
ATOM 2964 C C . GLU B 1 70 ? 10.664 41.781 8.188 1 98.88 70 GLU B C 1
ATOM 2966 O O . GLU B 1 70 ? 11.086 42.938 8.062 1 98.88 70 GLU B O 1
ATOM 2971 N N . ALA B 1 71 ? 11.289 40.781 7.641 1 98.75 71 ALA B N 1
ATOM 2972 C CA . ALA B 1 71 ? 12.469 40.875 6.785 1 98.75 71 ALA B CA 1
ATOM 2973 C C . ALA B 1 71 ? 12.562 39.656 5.855 1 98.75 71 ALA B C 1
ATOM 2975 O O . ALA B 1 71 ? 11.977 38.594 6.125 1 98.75 71 ALA B O 1
ATOM 2976 N N . VAL B 1 72 ? 13.234 39.844 4.738 1 98.69 72 VAL B N 1
ATOM 2977 C CA . VAL B 1 72 ? 13.438 38.75 3.795 1 98.69 72 VAL B CA 1
ATOM 2978 C C . VAL B 1 72 ? 14.906 38.688 3.381 1 98.69 72 VAL B C 1
ATOM 2980 O O . VAL B 1 72 ? 15.594 39.719 3.361 1 98.69 72 VAL B O 1
ATOM 2983 N N . GLY B 1 73 ? 15.367 37.438 3.131 1 98.5 73 GLY B N 1
ATOM 2984 C CA . GLY B 1 73 ? 16.703 37.281 2.574 1 98.5 73 GLY B CA 1
ATOM 2985 C C . GLY B 1 73 ? 16.844 37.875 1.182 1 98.5 73 GLY B C 1
ATOM 2986 O O . GLY B 1 73 ? 15.836 38.125 0.509 1 98.5 73 GLY B O 1
ATOM 2987 N N . GLU B 1 74 ? 18.078 37.969 0.749 1 98.06 74 GLU B N 1
ATOM 2988 C CA . GLU B 1 74 ? 18.422 38.688 -0.478 1 98.06 74 GLU B CA 1
ATOM 2989 C C . GLU B 1 74 ? 17.844 38 -1.704 1 98.06 74 GLU B C 1
ATOM 2991 O O . GLU B 1 74 ? 17.531 38.625 -2.707 1 98.06 74 GLU B O 1
ATOM 2996 N N . LYS B 1 75 ? 17.609 36.719 -1.623 1 98.31 75 LYS B N 1
ATOM 2997 C CA . LYS B 1 75 ? 17.188 35.938 -2.801 1 98.31 75 LYS B CA 1
ATOM 2998 C C . LYS B 1 75 ? 15.688 35.688 -2.781 1 98.31 75 LYS B C 1
ATOM 3000 O O . LYS B 1 75 ? 15.148 35.031 -3.676 1 98.31 75 LYS B O 1
ATOM 3005 N N . VAL B 1 76 ? 15.031 36.188 -1.738 1 98.56 76 VAL B N 1
ATOM 3006 C CA . VAL B 1 76 ? 13.586 36.031 -1.636 1 98.56 76 VAL B CA 1
ATOM 3007 C C . VAL B 1 76 ? 12.875 37.062 -2.498 1 98.56 76 VAL B C 1
ATOM 3009 O O . VAL B 1 76 ? 13.086 38.25 -2.338 1 98.56 76 VAL B O 1
ATOM 3012 N N . THR B 1 77 ? 11.977 36.594 -3.387 1 97.62 77 THR B N 1
ATOM 3013 C CA . THR B 1 77 ? 11.242 37.5 -4.262 1 97.62 77 THR B CA 1
ATOM 3014 C C . THR B 1 77 ? 9.742 37.406 -4.012 1 97.62 77 THR B C 1
ATOM 3016 O O . THR B 1 77 ? 8.984 38.312 -4.379 1 97.62 77 THR B O 1
ATOM 3019 N N . LYS B 1 78 ? 9.32 36.375 -3.357 1 96.88 78 LYS B N 1
ATOM 3020 C CA . LYS B 1 78 ? 7.902 36.062 -3.213 1 96.88 78 LYS B CA 1
ATOM 3021 C C . LYS B 1 78 ? 7.266 36.875 -2.094 1 96.88 78 LYS B C 1
ATOM 3023 O O . LYS B 1 78 ? 6.043 37.031 -2.047 1 96.88 78 LYS B O 1
ATOM 3028 N N . PHE B 1 79 ? 8.125 37.406 -1.247 1 98.5 79 PHE B N 1
ATOM 3029 C CA . PHE B 1 79 ? 7.617 38.094 -0.064 1 98.5 79 PHE B CA 1
ATOM 3030 C C . PHE B 1 79 ? 8.32 39.438 0.128 1 98.5 79 PHE B C 1
ATOM 3032 O O . PHE B 1 79 ? 9.445 39.625 -0.324 1 98.5 79 PHE B O 1
ATOM 3039 N N . LYS B 1 80 ? 7.625 40.375 0.828 1 98.38 80 LYS B N 1
ATOM 3040 C CA . LYS B 1 80 ? 8.195 41.625 1.284 1 98.38 80 LYS B CA 1
ATOM 3041 C C . LYS B 1 80 ? 7.703 41.969 2.686 1 98.38 80 LYS B C 1
ATOM 3043 O O . LYS B 1 80 ? 6.695 41.438 3.148 1 98.38 80 LYS B O 1
ATOM 3048 N N . LYS B 1 81 ? 8.477 42.875 3.262 1 98.56 81 LYS B N 1
ATOM 3049 C CA . LYS B 1 81 ? 8.078 43.344 4.586 1 98.56 81 LYS B CA 1
ATOM 3050 C C . LYS B 1 81 ? 6.629 43.812 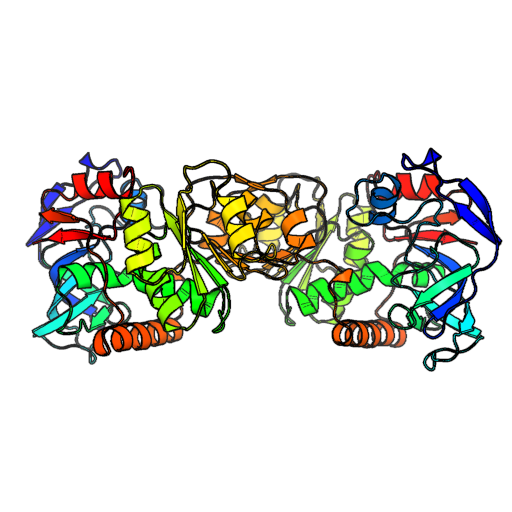4.586 1 98.56 81 LYS B C 1
ATOM 3052 O O . LYS B 1 81 ? 6.215 44.562 3.684 1 98.56 81 LYS B O 1
ATOM 3057 N N . GLY B 1 82 ? 5.863 43.375 5.555 1 98.69 82 GLY B N 1
ATOM 3058 C CA . GLY B 1 82 ? 4.48 43.812 5.68 1 98.69 82 GLY B CA 1
ATOM 3059 C C . GLY B 1 82 ? 3.484 42.781 5.195 1 98.69 82 GLY B C 1
ATOM 3060 O O . GLY B 1 82 ? 2.299 42.844 5.527 1 98.69 82 GLY B O 1
ATOM 3061 N N . ASP B 1 83 ? 3.924 41.812 4.402 1 98.69 83 ASP B N 1
ATOM 3062 C CA . ASP B 1 83 ? 3.045 40.75 3.918 1 98.69 83 ASP B CA 1
ATOM 3063 C C . ASP B 1 83 ? 2.533 39.906 5.07 1 98.69 83 ASP B C 1
ATOM 3065 O O . ASP B 1 83 ? 3.273 39.625 6.012 1 98.69 83 ASP B O 1
ATOM 3069 N N . ARG B 1 84 ? 1.272 39.469 5.012 1 98.75 84 ARG B N 1
ATOM 3070 C CA . ARG B 1 84 ? 0.787 38.406 5.883 1 98.75 84 ARG B CA 1
ATOM 3071 C C . ARG B 1 84 ? 1.26 37.062 5.395 1 98.75 84 ARG B C 1
ATOM 3073 O O . ARG B 1 84 ? 1.14 36.719 4.211 1 98.75 84 ARG B O 1
ATOM 3080 N N . ALA B 1 85 ? 1.812 36.25 6.285 1 98.88 85 ALA B N 1
ATOM 3081 C CA . ALA B 1 85 ? 2.396 35 5.863 1 98.88 85 ALA B CA 1
ATOM 3082 C C . ALA B 1 85 ? 2.18 33.906 6.922 1 98.88 85 ALA B C 1
ATOM 3084 O O . ALA B 1 85 ? 1.868 34.219 8.078 1 98.88 85 ALA B O 1
ATOM 3085 N N . TYR B 1 86 ? 2.205 32.719 6.57 1 98.88 86 TYR B N 1
ATOM 3086 C CA . TYR B 1 86 ? 2.27 31.562 7.449 1 98.88 86 TYR B CA 1
ATOM 3087 C C . TYR B 1 86 ? 3.385 30.609 7.02 1 98.88 86 TYR B C 1
ATOM 3089 O O . TYR B 1 86 ? 3.828 30.641 5.871 1 98.88 86 TYR B O 1
ATOM 3097 N N . SER B 1 87 ? 3.891 29.797 7.93 1 98.81 87 SER B N 1
ATOM 3098 C CA . SER B 1 87 ? 4.906 28.797 7.625 1 98.81 87 SER B CA 1
ATOM 3099 C C . SER B 1 87 ? 4.355 27.375 7.793 1 98.81 87 SER B C 1
ATOM 3101 O O . SER B 1 87 ? 3.455 27.156 8.602 1 98.81 87 SER B O 1
ATOM 3103 N N . VAL B 1 88 ? 4.805 26.453 7.066 1 98.62 88 VAL B N 1
ATOM 3104 C CA . VAL B 1 88 ? 4.547 25.016 7.227 1 98.62 88 VAL B CA 1
ATOM 3105 C C . VAL B 1 88 ? 5.68 24.375 8.023 1 98.62 88 VAL B C 1
ATOM 3107 O O . VAL B 1 88 ? 5.473 23.359 8.703 1 98.62 88 VAL B O 1
ATOM 3110 N N . ARG B 1 89 ? 6.855 24.891 7.879 1 97.38 89 ARG B N 1
ATOM 3111 C CA . ARG B 1 89 ? 8.094 24.5 8.555 1 97.38 89 ARG B CA 1
ATOM 3112 C C . ARG B 1 89 ? 8.898 25.734 8.953 1 97.38 89 ARG B C 1
ATOM 3114 O O . ARG B 1 89 ? 8.977 26.719 8.203 1 97.38 89 ARG B O 1
ATOM 3121 N N . SER B 1 90 ? 9.438 25.625 10.117 1 97.38 90 SER B N 1
ATOM 3122 C CA . SER B 1 90 ? 10.281 26.719 10.602 1 97.38 90 SER B CA 1
ATOM 3123 C C . SER B 1 90 ? 11.719 26.25 10.797 1 97.38 90 SER B C 1
ATOM 3125 O O . SER B 1 90 ? 11.961 25.141 11.258 1 97.38 90 SER B O 1
ATOM 3127 N N . VAL B 1 91 ? 12.602 27.109 10.438 1 97.06 91 VAL B N 1
ATOM 3128 C CA . VAL B 1 91 ? 14.023 26.844 10.625 1 97.06 91 VAL B CA 1
ATOM 3129 C C . VAL B 1 91 ? 14.414 27.141 12.07 1 97.06 91 VAL B C 1
ATOM 3131 O O . VAL B 1 91 ? 15.18 26.391 12.68 1 97.06 91 VAL B O 1
ATOM 3134 N N . SER B 1 92 ? 13.891 28.203 12.633 1 97.81 92 SER B N 1
ATOM 3135 C CA . SER B 1 92 ? 14.32 28.688 13.938 1 97.81 92 SER B CA 1
ATOM 3136 C C . SER B 1 92 ? 13.367 28.234 15.039 1 97.81 92 SER B C 1
ATOM 3138 O O . SER B 1 92 ? 13.648 28.406 16.219 1 97.81 92 SER B O 1
ATOM 3140 N N . GLY B 1 93 ? 12.266 27.625 14.68 1 98.19 93 GLY B N 1
ATOM 3141 C CA . GLY B 1 93 ? 11.203 27.344 15.633 1 98.19 93 GLY B CA 1
ATOM 3142 C C . GLY B 1 93 ? 10.117 28.406 15.664 1 98.19 93 GLY B C 1
ATOM 3143 O O . GLY B 1 93 ? 10.406 29.594 15.484 1 98.19 93 GLY B O 1
ATOM 3144 N N . ALA B 1 94 ? 8.898 27.984 15.922 1 98.62 94 ALA B N 1
ATOM 3145 C CA . ALA B 1 94 ? 7.758 28.875 15.766 1 98.62 94 ALA B CA 1
ATOM 3146 C C . ALA B 1 94 ? 7.219 29.328 17.125 1 98.62 94 ALA B C 1
ATOM 3148 O O . ALA B 1 94 ? 6.43 30.266 17.203 1 98.62 94 ALA B O 1
ATOM 3149 N N . TYR B 1 95 ? 7.621 28.609 18.172 1 98.81 95 TYR B N 1
ATOM 3150 C CA . TYR B 1 95 ? 7.199 29.016 19.516 1 98.81 95 TYR B CA 1
ATOM 3151 C C . TYR B 1 95 ? 7.98 30.25 19.969 1 98.81 95 TYR B C 1
ATOM 3153 O O . TYR B 1 95 ? 8.602 30.219 21.031 1 98.81 95 TYR B O 1
ATOM 3161 N N . SER B 1 96 ? 7.938 31.328 19.234 1 98.75 96 SER B N 1
ATOM 3162 C CA . SER B 1 96 ? 8.719 32.531 19.484 1 98.75 96 SER B CA 1
ATOM 3163 C C . SER B 1 96 ? 8.086 33.75 18.812 1 98.75 96 SER B C 1
ATOM 3165 O O . SER B 1 96 ? 7.289 33.594 17.891 1 98.75 96 SER B O 1
ATOM 3167 N N . GLU B 1 97 ? 8.445 34.938 19.281 1 98.81 97 GLU B N 1
ATOM 3168 C CA . GLU B 1 97 ? 7.887 36.188 18.766 1 98.81 97 GLU B CA 1
ATOM 3169 C C . GLU B 1 97 ? 8.305 36.406 17.328 1 98.81 97 GLU B C 1
ATOM 3171 O O . GLU B 1 97 ? 7.625 37.125 16.578 1 98.81 97 GLU B O 1
ATOM 3176 N N . TYR B 1 98 ? 9.469 35.906 16.953 1 98.81 98 TYR B N 1
ATOM 3177 C CA . TYR B 1 98 ? 9.961 35.906 15.578 1 98.81 98 TYR B CA 1
ATOM 3178 C C . TYR B 1 98 ? 10.414 34.531 15.148 1 98.81 98 TYR B C 1
ATOM 3180 O O . TYR B 1 98 ? 11.031 33.781 15.93 1 98.81 98 TYR B O 1
ATOM 3188 N N . ALA B 1 99 ? 10.117 34.156 13.969 1 98.81 99 ALA B N 1
ATOM 3189 C CA . ALA B 1 99 ? 10.508 32.875 13.43 1 98.81 99 ALA B CA 1
ATOM 3190 C C . ALA B 1 99 ? 11.008 33 12 1 98.81 99 ALA B C 1
ATOM 3192 O O . ALA B 1 99 ? 10.469 33.781 11.211 1 98.81 99 ALA B O 1
ATOM 3193 N N . VAL B 1 100 ? 12.016 32.219 11.703 1 98.88 100 VAL B N 1
ATOM 3194 C CA . VAL B 1 100 ? 12.555 32.156 10.344 1 98.88 100 VAL B CA 1
ATOM 3195 C C . VAL B 1 100 ? 12.07 30.906 9.641 1 98.88 100 VAL B C 1
ATOM 3197 O O . VAL B 1 100 ? 12.07 29.812 10.227 1 98.88 100 VAL B O 1
ATOM 3200 N N . SER B 1 101 ? 11.586 31.062 8.453 1 98.75 101 SER B N 1
ATOM 3201 C CA . SER B 1 101 ? 11.211 29.953 7.574 1 98.75 101 SER B CA 1
ATOM 3202 C C . SER B 1 101 ? 11.766 30.156 6.168 1 98.75 101 SER B C 1
ATOM 3204 O O . SER B 1 101 ? 11.875 31.281 5.688 1 98.75 101 SER B O 1
ATOM 3206 N N . ASP B 1 102 ? 12.227 29 5.559 1 98.62 102 ASP B N 1
ATOM 3207 C CA . ASP B 1 102 ? 12.562 29.094 4.145 1 98.62 102 ASP B CA 1
ATOM 3208 C C . ASP B 1 102 ? 11.352 29.516 3.316 1 98.62 102 ASP B C 1
ATOM 3210 O O . ASP B 1 102 ? 10.227 29.094 3.592 1 98.62 102 ASP B O 1
ATOM 3214 N N . ALA B 1 103 ? 11.578 30.359 2.283 1 98.56 103 ALA B N 1
ATOM 3215 C CA . ALA B 1 103 ? 10.5 30.828 1.418 1 98.56 103 ALA B CA 1
ATOM 3216 C C . ALA B 1 103 ? 9.734 29.656 0.813 1 98.56 103 ALA B C 1
ATOM 3218 O O . ALA B 1 103 ? 8.531 29.75 0.571 1 98.56 103 ALA B O 1
ATOM 3219 N N . LEU B 1 104 ? 10.391 28.516 0.613 1 98.12 104 LEU B N 1
ATOM 3220 C CA . LEU B 1 104 ? 9.766 27.312 0.048 1 98.12 104 LEU B CA 1
ATOM 3221 C C . LEU B 1 104 ? 8.672 26.781 0.967 1 98.12 104 LEU B C 1
ATOM 3223 O O . LEU B 1 104 ? 7.68 26.219 0.498 1 98.12 104 LEU B O 1
ATOM 3227 N N . PHE B 1 105 ? 8.82 27.031 2.252 1 98.56 105 PHE B N 1
ATOM 3228 C CA . PHE B 1 105 ? 7.879 26.469 3.217 1 98.56 105 PHE B CA 1
ATOM 3229 C C . PHE B 1 105 ? 7.004 27.562 3.814 1 98.56 105 PHE B C 1
ATOM 3231 O O . PHE B 1 105 ? 6.465 27.406 4.91 1 98.56 105 PHE B O 1
ATOM 3238 N N . THR B 1 106 ? 6.969 28.688 3.209 1 98.75 106 THR B N 1
ATOM 3239 C CA . THR B 1 106 ? 6.172 29.844 3.635 1 98.75 106 THR B CA 1
ATOM 3240 C C . THR B 1 106 ? 5.105 30.172 2.596 1 98.75 106 THR B C 1
ATOM 3242 O O . THR B 1 106 ? 5.367 30.109 1.392 1 98.75 106 THR B O 1
ATOM 3245 N N . GLY B 1 107 ? 3.908 30.469 3.008 1 98.69 107 GLY B N 1
ATOM 3246 C CA . GLY B 1 107 ? 2.832 30.891 2.125 1 98.69 107 GLY B CA 1
ATOM 3247 C C . GLY B 1 107 ? 2.242 32.219 2.504 1 98.69 107 GLY B C 1
ATOM 3248 O O . GLY B 1 107 ? 2.506 32.75 3.592 1 98.69 107 GLY B O 1
ATOM 3249 N N . HIS B 1 108 ? 1.528 32.812 1.527 1 98.5 108 HIS B N 1
ATOM 3250 C CA . HIS B 1 108 ? 0.797 34.031 1.809 1 98.5 108 HIS B CA 1
ATOM 3251 C C . HIS B 1 108 ? -0.478 33.75 2.596 1 98.5 108 HIS B C 1
ATOM 3253 O O . HIS B 1 108 ? -1.201 32.781 2.291 1 98.5 108 HIS B O 1
ATOM 3259 N N . LEU B 1 109 ? -0.656 34.5 3.564 1 98.5 109 LEU B N 1
ATOM 3260 C CA . LEU B 1 109 ? -1.887 34.375 4.34 1 98.5 109 LEU B CA 1
ATOM 3261 C C . LEU B 1 109 ? -2.928 35.375 3.844 1 98.5 109 LEU B C 1
ATOM 3263 O O . LEU B 1 109 ? -2.701 36.594 3.881 1 98.5 109 LEU B O 1
ATOM 3267 N N . GLY B 1 110 ? -4.078 34.875 3.373 1 95.12 110 GLY B N 1
ATOM 3268 C CA . GLY B 1 110 ? -5.145 35.719 2.879 1 95.12 110 GLY B CA 1
ATOM 3269 C C . GLY B 1 110 ? -5.715 36.625 3.943 1 95.12 110 GLY B C 1
ATOM 3270 O O . GLY B 1 110 ? -5.609 36.344 5.137 1 95.12 110 GLY B O 1
ATOM 3271 N N . ASP B 1 111 ? -6.379 37.656 3.57 1 93.69 111 ASP B N 1
ATOM 3272 C CA . ASP B 1 111 ? -6.879 38.719 4.465 1 93.69 111 ASP B CA 1
ATOM 3273 C C . ASP B 1 111 ? -8.133 38.25 5.203 1 93.69 111 ASP B C 1
ATOM 3275 O O . ASP B 1 111 ? -8.531 38.844 6.195 1 93.69 111 ASP B O 1
ATOM 3279 N N . LYS B 1 112 ? -8.664 37.125 4.723 1 95.31 112 LYS B N 1
ATOM 3280 C CA . LYS B 1 112 ? -9.922 36.656 5.301 1 95.31 112 LYS B CA 1
ATOM 3281 C C . LYS B 1 112 ? -9.68 35.812 6.547 1 95.31 112 LYS B C 1
ATOM 3283 O O . LYS B 1 112 ? -10.617 35.531 7.301 1 95.31 112 LYS B O 1
ATOM 3288 N N . LEU B 1 113 ? -8.461 35.406 6.738 1 98.12 113 LEU B N 1
ATOM 3289 C CA . LEU B 1 113 ? -8.148 34.531 7.863 1 98.12 113 LEU B CA 1
ATOM 3290 C C . LEU B 1 113 ? -7.453 35.312 8.977 1 98.12 113 LEU B C 1
ATOM 3292 O O . LEU B 1 113 ? -6.625 36.188 8.711 1 98.12 113 LEU B O 1
ATOM 3296 N N . THR B 1 114 ? -7.871 35 10.242 1 98.5 114 THR B N 1
ATOM 3297 C CA . THR B 1 114 ? -7.121 35.5 11.383 1 98.5 114 THR B CA 1
ATOM 3298 C C . THR B 1 114 ? -5.734 34.875 11.445 1 98.5 114 THR B C 1
ATOM 3300 O O . THR B 1 114 ? -5.469 33.875 10.766 1 98.5 114 THR B O 1
ATOM 3303 N N . PHE B 1 115 ? -4.824 35.469 12.18 1 98.75 115 PHE B N 1
ATOM 3304 C CA . PHE B 1 115 ? -3.496 34.875 12.336 1 98.75 115 PHE B CA 1
ATOM 3305 C C . PHE B 1 115 ? -3.576 33.531 13.039 1 98.75 115 PHE B C 1
ATOM 3307 O O . PHE B 1 115 ? -2.783 32.625 12.766 1 98.75 115 PHE B O 1
ATOM 3314 N N . SER B 1 116 ? -4.551 33.375 14.016 1 98.81 116 SER B N 1
ATOM 3315 C CA . SER B 1 116 ? -4.75 32.094 14.648 1 98.81 116 SER B CA 1
ATOM 3316 C C . SER B 1 116 ? -5.164 31.031 13.617 1 98.81 116 SER B C 1
ATOM 3318 O O . SER B 1 116 ? -4.652 29.922 13.633 1 98.81 116 SER B O 1
ATOM 3320 N N . GLN B 1 117 ? -6.066 31.375 12.766 1 98.69 117 GLN B N 1
ATOM 3321 C CA . GLN B 1 117 ? -6.422 30.469 11.68 1 98.69 117 GLN B CA 1
ATOM 3322 C C . GLN B 1 117 ? -5.223 30.203 10.773 1 98.69 117 GLN B C 1
ATOM 3324 O O . GLN B 1 117 ? -5.027 29.078 10.312 1 98.69 117 GLN B O 1
ATOM 3329 N N . GLY B 1 118 ? -4.438 31.25 10.523 1 98.75 118 GLY B N 1
ATOM 3330 C CA . GLY B 1 118 ? -3.236 31.094 9.719 1 98.75 118 GLY B CA 1
ATOM 3331 C C . GLY B 1 118 ? -2.256 30.078 10.297 1 98.75 118 GLY B C 1
ATOM 3332 O O . GLY B 1 118 ? -1.637 29.312 9.562 1 98.75 118 GLY B O 1
ATOM 3333 N N . ALA B 1 119 ? -2.107 30.109 11.633 1 98.75 119 ALA B N 1
ATOM 3334 C CA . ALA B 1 119 ? -1.204 29.188 12.32 1 98.75 119 ALA B CA 1
ATOM 3335 C C . ALA B 1 119 ? -1.718 27.75 12.25 1 98.75 119 ALA B C 1
ATOM 3337 O O . ALA B 1 119 ? -1 26.812 12.594 1 98.75 119 ALA B O 1
ATOM 3338 N N . ALA B 1 120 ? -2.963 27.625 11.773 1 98.62 120 ALA B N 1
ATOM 3339 C CA . ALA B 1 120 ? -3.588 26.312 11.648 1 98.62 120 ALA B CA 1
ATOM 3340 C C . ALA B 1 120 ? -3.539 25.812 10.211 1 98.62 120 ALA B C 1
ATOM 3342 O O . ALA B 1 120 ? -4.082 24.766 9.891 1 98.62 120 ALA B O 1
ATOM 3343 N N . VAL B 1 121 ? -2.867 26.5 9.289 1 98.75 121 VAL B N 1
ATOM 3344 C CA . VAL B 1 121 ? -2.889 26.172 7.871 1 98.75 121 VAL B CA 1
ATOM 3345 C C . VAL B 1 121 ? -1.732 25.219 7.543 1 98.75 121 VAL B C 1
ATOM 3347 O O . VAL B 1 121 ? -1.938 24.156 6.945 1 98.75 121 VAL B O 1
ATOM 3350 N N . GLY B 1 122 ? -0.472 25.5 7.91 1 98.5 122 GLY B N 1
ATOM 3351 C CA . GLY B 1 122 ? 0.748 24.844 7.473 1 98.5 122 GLY B CA 1
ATOM 3352 C C . GLY B 1 122 ? 0.651 23.328 7.504 1 98.5 122 GLY B C 1
ATOM 3353 O O . GLY B 1 122 ? 0.155 22.719 6.555 1 98.5 122 GLY B O 1
ATOM 3354 N N . VAL B 1 123 ? 0.996 22.734 8.508 1 98.62 123 VAL B N 1
ATOM 3355 C CA . VAL B 1 123 ? 1.119 21.281 8.602 1 98.62 123 VAL B CA 1
ATOM 3356 C C . VAL B 1 123 ? -0.231 20.625 8.312 1 98.62 123 VAL B C 1
ATOM 3358 O O . VAL B 1 123 ? -0.325 19.719 7.484 1 98.62 123 VAL B O 1
ATOM 3361 N N . PRO B 1 124 ? -1.35 21.125 8.852 1 98.69 124 PRO B N 1
ATOM 3362 C CA . PRO B 1 124 ? -2.613 20.406 8.68 1 98.69 124 PRO B CA 1
ATOM 3363 C C . PRO B 1 124 ? -3.07 20.375 7.223 1 98.69 124 PRO B C 1
ATOM 3365 O O . PRO B 1 124 ? -3.299 19.281 6.676 1 98.69 124 PRO B O 1
ATOM 3368 N N . TYR B 1 125 ? -3.104 21.469 6.516 1 98.88 125 TYR B N 1
ATOM 3369 C CA . TYR B 1 125 ? -3.682 21.5 5.18 1 98.88 125 TYR B CA 1
ATOM 3370 C C . TYR B 1 125 ? -2.721 20.906 4.152 1 98.88 125 TYR B C 1
ATOM 3372 O O . TYR B 1 125 ? -3.15 20.312 3.162 1 98.88 125 TYR B O 1
ATOM 3380 N N . TYR B 1 126 ? -1.449 21.078 4.391 1 98.88 126 TYR B N 1
ATOM 3381 C CA . TYR B 1 126 ? -0.466 20.5 3.479 1 98.88 126 TYR B CA 1
ATOM 3382 C C . TYR B 1 126 ? -0.417 18.984 3.613 1 98.88 126 TYR B C 1
ATOM 3384 O O . TYR B 1 126 ? -0.337 18.266 2.613 1 98.88 126 TYR B O 1
ATOM 3392 N N . THR B 1 127 ? -0.492 18.531 4.867 1 98.75 127 THR B N 1
ATOM 3393 C CA . THR B 1 127 ? -0.592 17.094 5.098 1 98.75 127 THR B CA 1
ATOM 3394 C C . THR B 1 127 ? -1.847 16.531 4.441 1 98.75 127 THR B C 1
ATOM 3396 O O . THR B 1 127 ? -1.789 15.492 3.77 1 98.75 127 THR B O 1
ATOM 3399 N N . ALA B 1 128 ? -2.939 17.203 4.629 1 98.88 128 ALA B N 1
ATOM 3400 C CA . ALA B 1 128 ? -4.211 16.75 4.07 1 98.88 128 ALA B CA 1
ATOM 3401 C C . ALA B 1 128 ? -4.148 16.688 2.547 1 98.88 128 ALA B C 1
ATOM 3403 O O . ALA B 1 128 ? -4.516 15.672 1.946 1 98.88 128 ALA B O 1
ATOM 3404 N N . TYR B 1 129 ? -3.66 17.766 1.923 1 98.94 129 TYR B N 1
ATOM 3405 C CA . TYR B 1 129 ? -3.59 17.812 0.467 1 98.94 129 TYR B CA 1
ATOM 3406 C C . TYR B 1 129 ? -2.688 16.719 -0.071 1 98.94 129 TYR B C 1
ATOM 3408 O O . TYR B 1 129 ? -3.068 15.984 -0.988 1 98.94 129 TYR B O 1
ATOM 3416 N N . ARG B 1 130 ? -1.485 16.641 0.462 1 98.81 130 ARG B N 1
ATOM 3417 C CA . ARG B 1 130 ? -0.531 15.641 -0.007 1 98.81 130 ARG B CA 1
ATOM 3418 C C . ARG B 1 130 ? -1.1 14.234 0.134 1 98.81 130 ARG B C 1
ATOM 3420 O O . ARG B 1 130 ? -0.925 13.398 -0.755 1 98.81 130 ARG B O 1
ATOM 3427 N N . SER B 1 131 ? -1.808 13.93 1.252 1 98.88 131 SER B N 1
ATOM 3428 C CA . SER B 1 131 ? -2.408 12.625 1.489 1 98.88 131 SER B CA 1
ATOM 3429 C C . SER B 1 131 ? -3.467 12.305 0.439 1 98.88 131 SER B C 1
ATOM 3431 O O . SER B 1 131 ? -3.477 11.211 -0.125 1 98.88 131 SER B O 1
ATOM 3433 N N . LEU B 1 132 ? -4.328 13.273 0.145 1 98.94 132 LEU B N 1
ATOM 3434 C CA . LEU B 1 132 ? -5.461 13.062 -0.749 1 98.94 132 LEU B CA 1
ATOM 3435 C C . LEU B 1 132 ? -5.008 13.023 -2.203 1 98.94 132 LEU B C 1
ATOM 3437 O O . LEU B 1 132 ? -5.414 12.141 -2.965 1 98.94 132 LEU B O 1
ATOM 3441 N N . VAL B 1 133 ? -4.102 13.938 -2.562 1 98.81 133 VAL B N 1
ATOM 3442 C CA . VAL B 1 133 ? -3.84 14.172 -3.979 1 98.81 133 VAL B CA 1
ATOM 3443 C C . VAL B 1 133 ? -2.58 13.422 -4.402 1 98.81 133 VAL B C 1
ATOM 3445 O O . VAL B 1 133 ? -2.615 12.609 -5.328 1 98.81 133 VAL B O 1
ATOM 3448 N N . HIS B 1 134 ? -1.492 13.656 -3.73 1 98.62 134 HIS B N 1
ATOM 3449 C CA . HIS B 1 134 ? -0.227 13.086 -4.18 1 98.62 134 HIS B CA 1
ATOM 3450 C C . HIS B 1 134 ? -0.13 11.609 -3.812 1 98.62 134 HIS B C 1
ATOM 3452 O O . HIS B 1 134 ? 0.456 10.812 -4.555 1 98.62 134 HIS B O 1
ATOM 3458 N N . THR B 1 135 ? -0.712 11.203 -2.656 1 98.69 135 THR B N 1
ATOM 3459 C CA . THR B 1 135 ? -0.534 9.844 -2.166 1 98.69 135 THR B CA 1
ATOM 3460 C C . THR B 1 135 ? -1.707 8.961 -2.584 1 98.69 135 THR B C 1
ATOM 3462 O O . THR B 1 135 ? -1.528 7.988 -3.32 1 98.69 135 THR B O 1
ATOM 3465 N N . ALA B 1 136 ? -2.928 9.328 -2.205 1 98.81 136 ALA B N 1
ATOM 3466 C CA . ALA B 1 136 ? -4.102 8.508 -2.49 1 98.81 136 ALA B CA 1
ATOM 3467 C C . ALA B 1 136 ? -4.582 8.711 -3.922 1 98.81 136 ALA B C 1
ATOM 3469 O O . ALA B 1 136 ? -5.316 7.883 -4.465 1 98.81 136 ALA B O 1
ATOM 3470 N N . LYS B 1 137 ? -4.246 9.891 -4.574 1 98.69 137 LYS B N 1
ATOM 3471 C CA . LYS B 1 137 ? -4.648 10.234 -5.934 1 98.69 137 LYS B CA 1
ATOM 3472 C C . LYS B 1 137 ? -6.164 10.133 -6.102 1 98.69 137 LYS B C 1
ATOM 3474 O O . LYS B 1 137 ? -6.652 9.484 -7.031 1 98.69 137 LYS B O 1
ATOM 3479 N N . VAL B 1 138 ? -6.879 10.781 -5.258 1 98.81 138 VAL B N 1
ATOM 3480 C CA . VAL B 1 138 ? -8.336 10.695 -5.203 1 98.81 138 VAL B CA 1
ATOM 3481 C C . VAL B 1 138 ? -8.938 11.305 -6.469 1 98.81 138 VAL B C 1
ATOM 3483 O O . VAL B 1 138 ? -8.305 12.125 -7.133 1 98.81 138 VAL B O 1
ATOM 3486 N N . LYS B 1 139 ? -10.148 10.859 -6.781 1 98.56 139 LYS B N 1
ATOM 3487 C CA . LYS B 1 139 ? -10.984 11.391 -7.852 1 98.56 139 LYS B CA 1
ATOM 3488 C C . LYS B 1 139 ? -12.352 11.82 -7.32 1 98.56 139 LYS B C 1
ATOM 3490 O O . LYS B 1 139 ? -12.883 11.211 -6.387 1 98.56 139 LYS B O 1
ATOM 3495 N N . PRO B 1 140 ? -12.844 12.945 -7.926 1 98.44 140 PRO B N 1
ATOM 3496 C CA . PRO B 1 140 ? -14.203 13.32 -7.52 1 98.44 140 PRO B CA 1
ATOM 3497 C C . PRO B 1 140 ? -15.164 12.133 -7.516 1 98.44 140 PRO B C 1
ATOM 3499 O O . PRO B 1 140 ? -15.008 11.203 -8.312 1 98.44 140 PRO B O 1
ATOM 3502 N N . ALA B 1 141 ? -16.156 12.125 -6.625 1 98.44 141 ALA B N 1
ATOM 3503 C CA . ALA B 1 141 ? -17.234 11.148 -6.5 1 98.44 141 ALA B CA 1
ATOM 3504 C C . ALA B 1 141 ? -16.797 9.945 -5.676 1 98.44 141 ALA B C 1
ATOM 3506 O O . ALA B 1 141 ? -17.625 9.148 -5.234 1 98.44 141 ALA B O 1
ATOM 3507 N N . GLU B 1 142 ? -15.469 9.758 -5.406 1 98.81 142 GLU B N 1
ATOM 3508 C CA . GLU B 1 142 ? -15.039 8.719 -4.484 1 98.81 142 GLU B CA 1
ATOM 3509 C C . GLU B 1 142 ? -15.484 9.016 -3.059 1 98.81 142 GLU B C 1
ATOM 3511 O O . GLU B 1 142 ? -15.719 10.18 -2.707 1 98.81 142 GLU B O 1
ATOM 3516 N N . THR B 1 143 ? -15.625 7.984 -2.27 1 98.94 143 THR B N 1
ATOM 3517 C CA . THR B 1 143 ? -15.914 8.117 -0.848 1 98.94 143 THR B CA 1
ATOM 3518 C C . THR B 1 143 ? -14.641 8.023 -0.019 1 98.94 143 THR B C 1
ATOM 3520 O O . THR B 1 143 ? -13.867 7.066 -0.167 1 98.94 143 THR B O 1
ATOM 3523 N N . VAL B 1 144 ? -14.422 9.008 0.833 1 98.94 144 VAL B N 1
ATOM 3524 C CA . VAL B 1 144 ? -13.25 9 1.7 1 98.94 144 VAL B CA 1
ATOM 3525 C C . VAL B 1 144 ? -13.688 8.961 3.162 1 98.94 144 VAL B C 1
ATOM 3527 O O . VAL B 1 144 ? -14.641 9.633 3.549 1 98.94 144 VAL B O 1
ATOM 3530 N N . LEU B 1 145 ? -13.094 8.062 3.928 1 99 145 LEU B N 1
ATOM 3531 C CA . LEU B 1 145 ? -13.219 8.055 5.383 1 99 145 LEU B CA 1
ATOM 3532 C C . LEU B 1 145 ? -12.008 8.711 6.035 1 99 145 LEU B C 1
ATOM 3534 O O . LEU B 1 145 ? -10.875 8.305 5.793 1 99 145 LEU B O 1
ATOM 3538 N N . ILE B 1 146 ? -12.258 9.68 6.836 1 98.94 146 ILE B N 1
ATOM 3539 C CA . ILE B 1 146 ? -11.203 10.383 7.559 1 98.94 146 ILE B CA 1
ATOM 3540 C C . ILE B 1 146 ? -11.297 10.07 9.047 1 98.94 146 ILE B C 1
ATOM 3542 O O . ILE B 1 146 ? -12.234 10.492 9.719 1 98.94 146 ILE B O 1
ATOM 3546 N N . HIS B 1 147 ? -10.328 9.32 9.539 1 98.44 147 HIS B N 1
ATOM 3547 C CA . HIS B 1 147 ? -10.281 9.078 10.977 1 98.44 147 HIS B CA 1
ATOM 3548 C C . HIS B 1 147 ? -9.812 10.32 11.727 1 98.44 147 HIS B C 1
ATOM 3550 O O . HIS B 1 147 ? -8.992 11.086 11.227 1 98.44 147 HIS B O 1
ATOM 3556 N N . GLY B 1 148 ? -10.297 10.445 13.016 1 97.12 148 GLY B N 1
ATOM 3557 C CA . GLY B 1 148 ? -9.914 11.633 13.766 1 97.12 148 GLY B CA 1
ATOM 3558 C C . GLY B 1 148 ? -10.242 12.93 13.047 1 97.12 148 GLY B C 1
ATOM 3559 O O . GLY B 1 148 ? -9.43 13.859 13.023 1 97.12 148 GLY B O 1
ATOM 3560 N N . ALA B 1 149 ? -11.406 12.977 12.492 1 98.5 149 ALA B N 1
ATOM 3561 C CA . ALA B 1 149 ? -11.758 14.031 11.547 1 98.5 149 ALA B CA 1
ATOM 3562 C C . ALA B 1 149 ? -11.914 15.375 12.258 1 98.5 149 ALA B C 1
ATOM 3564 O O . ALA B 1 149 ? -11.875 16.438 11.617 1 98.5 149 ALA B O 1
ATOM 3565 N N . SER B 1 150 ? -12.086 15.32 13.523 1 98.25 150 SER B N 1
ATOM 3566 C CA . SER B 1 150 ? -12.305 16.562 14.258 1 98.25 150 SER B CA 1
ATOM 3567 C C . SER B 1 150 ? -10.984 17.234 14.609 1 98.25 150 SER B C 1
ATOM 3569 O O . SER B 1 150 ? -10.969 18.359 15.125 1 98.25 150 SER B O 1
ATOM 3571 N N . GLY B 1 151 ? -9.875 16.562 14.336 1 97.38 151 GLY B N 1
ATOM 3572 C CA . GLY B 1 151 ? -8.57 17.156 14.578 1 97.38 151 GLY B CA 1
ATOM 3573 C C . GLY B 1 151 ? -8.141 18.125 13.492 1 97.38 151 GLY B C 1
ATOM 3574 O O . GLY B 1 151 ? -8.883 18.359 12.539 1 97.38 151 GLY B O 1
ATOM 3575 N N . ALA B 1 152 ? -6.949 18.672 13.656 1 97.75 152 ALA B N 1
ATOM 3576 C CA . ALA B 1 152 ? -6.473 19.703 12.734 1 97.75 152 ALA B CA 1
ATOM 3577 C C . ALA B 1 152 ? -6.309 19.156 11.32 1 97.75 152 ALA B C 1
ATOM 3579 O O . ALA B 1 152 ? -6.906 19.672 10.375 1 97.75 152 ALA B O 1
ATOM 3580 N N . VAL B 1 153 ? -5.523 18.078 11.18 1 98.38 153 VAL B N 1
ATOM 3581 C CA . VAL B 1 153 ? -5.352 17.469 9.867 1 98.38 153 VAL B CA 1
ATOM 3582 C C . VAL B 1 153 ? -6.68 16.875 9.398 1 98.38 153 VAL B C 1
ATOM 3584 O O . VAL B 1 153 ? -7 16.922 8.203 1 98.38 153 VAL B O 1
ATOM 3587 N N . GLY B 1 154 ? -7.43 16.312 10.328 1 98.56 154 GLY B N 1
ATOM 3588 C CA . GLY B 1 154 ? -8.742 15.758 10.008 1 98.56 154 GLY B CA 1
ATOM 3589 C C . GLY B 1 154 ? -9.672 16.781 9.375 1 98.56 154 GLY B C 1
ATOM 3590 O O . GLY B 1 154 ? -10.203 16.547 8.281 1 98.56 154 GLY B O 1
ATOM 3591 N N . LEU B 1 155 ? -9.867 17.906 10.008 1 98.81 155 LEU B N 1
ATOM 3592 C CA . LEU B 1 155 ? -10.773 18.938 9.5 1 98.81 155 LEU B CA 1
ATOM 3593 C C . LEU B 1 155 ? -10.258 19.516 8.188 1 98.81 155 LEU B C 1
ATOM 3595 O O . LEU B 1 155 ? -11.039 19.812 7.285 1 98.81 155 LEU B O 1
ATOM 3599 N N . ALA B 1 156 ? -8.922 19.688 8.102 1 98.81 156 ALA B N 1
ATOM 3600 C CA . ALA B 1 156 ? -8.336 20.094 6.832 1 98.81 156 ALA B CA 1
ATOM 3601 C C . ALA B 1 156 ? -8.672 19.109 5.719 1 98.81 156 ALA B C 1
ATOM 3603 O O . ALA B 1 156 ? -9.047 19.516 4.613 1 98.81 156 ALA B O 1
ATOM 3604 N N . SER B 1 157 ? -8.57 17.828 6.027 1 98.94 157 SER B N 1
ATOM 3605 C CA . SER B 1 157 ? -8.883 16.781 5.07 1 98.94 157 SER B CA 1
ATOM 3606 C C . SER B 1 157 ? -10.352 16.828 4.664 1 98.94 157 SER B C 1
ATOM 3608 O O . SER B 1 157 ? -10.68 16.641 3.488 1 98.94 157 SER B O 1
ATOM 3610 N N . VAL B 1 158 ? -11.25 17.062 5.633 1 98.94 158 VAL B N 1
ATOM 3611 C CA . VAL B 1 158 ? -12.68 17.156 5.352 1 98.94 158 VAL B CA 1
ATOM 3612 C C . VAL B 1 158 ? -12.945 18.281 4.367 1 98.94 158 VAL B C 1
ATOM 3614 O O . VAL B 1 158 ? -13.617 18.094 3.352 1 98.94 158 VAL B O 1
ATOM 3617 N N . GLN B 1 159 ? -12.391 19.406 4.621 1 98.88 159 GLN B N 1
ATOM 3618 C CA . GLN B 1 159 ? -12.633 20.578 3.787 1 98.88 159 GLN B CA 1
ATOM 3619 C C . GLN B 1 159 ? -12.078 20.375 2.381 1 98.88 159 GLN B C 1
ATOM 3621 O O . GLN B 1 159 ? -12.758 20.672 1.392 1 98.88 159 GLN B O 1
ATOM 3626 N N . ILE B 1 160 ? -10.852 19.906 2.268 1 98.88 160 ILE B N 1
ATOM 3627 C CA . ILE B 1 160 ? -10.227 19.703 0.967 1 98.88 160 ILE B CA 1
ATOM 3628 C C . ILE B 1 160 ? -10.992 18.641 0.183 1 98.88 160 ILE B C 1
ATOM 3630 O O . ILE B 1 160 ? -11.281 18.828 -1.001 1 98.88 160 ILE B O 1
ATOM 3634 N N . ALA B 1 161 ? -11.32 17.516 0.855 1 98.94 161 ALA B N 1
ATOM 3635 C CA . ALA B 1 161 ? -12.047 16.438 0.187 1 98.94 161 ALA B CA 1
ATOM 3636 C C . ALA B 1 161 ? -13.391 16.938 -0.337 1 98.94 161 ALA B C 1
ATOM 3638 O O . ALA B 1 161 ? -13.781 16.625 -1.468 1 98.94 161 ALA B O 1
ATOM 3639 N N . LYS B 1 162 ? -14.086 17.688 0.504 1 98.75 162 LYS B N 1
ATOM 3640 C CA . LYS B 1 162 ? -15.359 18.266 0.071 1 98.75 162 LYS B CA 1
ATOM 3641 C C . LYS B 1 162 ? -15.164 19.172 -1.146 1 98.75 162 LYS B C 1
ATOM 3643 O O . LYS B 1 162 ? -15.914 19.062 -2.121 1 98.75 162 LYS B O 1
ATOM 3648 N N . ALA B 1 163 ? -14.195 20.031 -1.083 1 98.44 163 ALA B N 1
ATOM 3649 C CA . ALA B 1 163 ? -13.922 20.969 -2.166 1 98.44 163 ALA B CA 1
ATOM 3650 C C . ALA B 1 163 ? -13.578 20.234 -3.457 1 98.44 163 ALA B C 1
ATOM 3652 O O . ALA B 1 163 ? -13.812 20.75 -4.555 1 98.44 163 ALA B O 1
ATOM 3653 N N . MET B 1 164 ? -13.062 19 -3.361 1 98.38 164 MET B N 1
ATOM 3654 C CA . MET B 1 164 ? -12.641 18.234 -4.52 1 98.38 164 MET B CA 1
ATOM 3655 C C . MET B 1 164 ? -13.789 17.375 -5.059 1 98.38 164 MET B C 1
ATOM 3657 O O . MET B 1 164 ? -13.633 16.656 -6.047 1 98.38 164 MET B O 1
ATOM 3661 N N . GLY B 1 165 ? -14.953 17.391 -4.398 1 98.62 165 GLY B N 1
ATOM 3662 C CA . GLY B 1 165 ? -16.125 16.672 -4.883 1 98.62 165 GLY B CA 1
ATOM 3663 C C . GLY B 1 165 ? -16.203 15.242 -4.375 1 98.62 165 GLY B C 1
ATOM 3664 O O . GLY B 1 165 ? -16.875 14.406 -4.969 1 98.62 165 GLY B O 1
ATOM 3665 N N . LEU B 1 166 ? -15.5 14.938 -3.311 1 98.81 166 LEU B N 1
ATOM 3666 C CA . LEU B 1 166 ? -15.586 13.609 -2.715 1 98.81 166 LEU B CA 1
ATOM 3667 C C . LEU B 1 166 ? -16.781 13.508 -1.778 1 98.81 166 LEU B C 1
ATOM 3669 O O . LEU B 1 166 ? -17.266 14.523 -1.274 1 98.81 166 LEU B O 1
ATOM 3673 N N . ARG B 1 167 ? -17.344 12.312 -1.611 1 98.81 167 ARG B N 1
ATOM 3674 C CA . ARG B 1 167 ? -18.234 12.016 -0.497 1 98.81 167 ARG B CA 1
ATOM 3675 C C . ARG B 1 167 ? -17.438 11.758 0.784 1 98.81 167 ARG B C 1
ATOM 3677 O O . ARG B 1 167 ? -16.688 10.789 0.873 1 98.81 167 ARG B O 1
ATOM 3684 N N . VAL B 1 168 ? -17.641 12.602 1.832 1 98.94 168 VAL B N 1
ATOM 3685 C CA . VAL B 1 168 ? -16.734 12.602 2.977 1 98.94 168 VAL B CA 1
ATOM 3686 C C . VAL B 1 168 ? -17.422 11.969 4.184 1 98.94 168 VAL B C 1
ATOM 3688 O O . VAL B 1 168 ? -18.531 12.375 4.559 1 98.94 168 VAL B O 1
ATOM 3691 N N . LEU B 1 169 ? -16.828 10.961 4.746 1 98.94 169 LEU B N 1
ATOM 3692 C CA . LEU B 1 169 ? -17.156 10.375 6.039 1 98.94 169 LEU B CA 1
ATOM 3693 C C . LEU B 1 169 ? -16.062 10.664 7.062 1 98.94 169 LEU B C 1
ATOM 3695 O O . LEU B 1 169 ? -14.883 10.727 6.711 1 98.94 169 LEU B O 1
ATOM 3699 N N . GLY B 1 170 ? -16.453 10.906 8.305 1 98.81 170 GLY B N 1
ATOM 3700 C CA . GLY B 1 170 ? -15.461 11.172 9.336 1 98.81 170 GLY B CA 1
ATOM 3701 C C . GLY B 1 170 ? -15.727 10.43 10.625 1 98.81 170 GLY B C 1
ATOM 3702 O O . GLY B 1 170 ? -16.844 9.945 10.852 1 98.81 170 GLY B O 1
ATOM 3703 N N . THR B 1 171 ? -14.688 10.234 11.391 1 98.56 171 THR B N 1
ATOM 3704 C CA . THR B 1 171 ? -14.875 9.742 12.758 1 98.56 171 THR B CA 1
ATOM 3705 C C . THR B 1 171 ? -14.383 10.766 13.773 1 98.56 171 THR B C 1
ATOM 3707 O O . THR B 1 171 ? -13.469 11.547 13.492 1 98.56 171 THR B O 1
ATOM 3710 N N . ALA B 1 172 ? -15 10.805 14.891 1 97.88 172 ALA B N 1
ATOM 3711 C CA . ALA B 1 172 ? -14.609 11.57 16.062 1 97.88 172 ALA B CA 1
ATOM 3712 C C . ALA B 1 172 ? -15.039 10.867 17.344 1 97.88 172 ALA B C 1
ATOM 3714 O O . ALA B 1 172 ? -15.703 9.828 17.297 1 97.88 172 ALA B O 1
ATOM 3715 N N . GLY B 1 173 ? -14.633 11.43 18.5 1 96.31 173 GLY B N 1
ATOM 3716 C CA . GLY B 1 173 ? -14.852 10.703 19.734 1 96.31 173 GLY B CA 1
ATOM 3717 C C . GLY B 1 173 ? -15.914 11.336 20.609 1 96.31 173 GLY B C 1
ATOM 3718 O O . GLY B 1 173 ? -16.266 10.789 21.656 1 96.31 173 GLY B O 1
ATOM 3719 N N . THR B 1 174 ? -16.406 12.57 20.266 1 96.69 174 THR B N 1
ATOM 3720 C CA . THR B 1 174 ? -17.391 13.289 21.047 1 96.69 174 THR B CA 1
ATOM 3721 C C . THR B 1 174 ? -18.516 13.836 20.172 1 96.69 174 THR B C 1
ATOM 3723 O O . THR B 1 174 ? -18.312 14.031 18.969 1 96.69 174 THR B O 1
ATOM 3726 N N . PRO B 1 175 ? -19.672 14.055 20.781 1 96.94 175 PRO B N 1
ATOM 3727 C CA . PRO B 1 175 ? -20.75 14.664 20 1 96.94 175 PRO B CA 1
ATOM 3728 C C . PRO B 1 175 ? -20.359 16 19.391 1 96.94 175 PRO B C 1
ATOM 3730 O O . PRO B 1 175 ? -20.719 16.297 18.25 1 96.94 175 PRO B O 1
ATOM 3733 N N . GLU B 1 176 ? -19.609 16.766 20.125 1 97.19 176 GLU B N 1
ATOM 3734 C CA . GLU B 1 176 ? -19.141 18.047 19.625 1 97.19 176 GLU B CA 1
ATOM 3735 C C . GLU B 1 176 ? -18.234 17.875 18.406 1 97.19 176 GLU B C 1
ATOM 3737 O O . GLU B 1 176 ? -18.328 18.609 17.438 1 97.19 176 GLU B O 1
ATOM 3742 N N . GLY B 1 177 ? -17.391 16.875 18.562 1 97.94 177 GLY B N 1
ATOM 3743 C CA . GLY B 1 177 ? -16.516 16.578 17.438 1 97.94 177 GLY B CA 1
ATOM 3744 C C . GLY B 1 177 ? -17.266 16.125 16.203 1 97.94 177 GLY B C 1
ATOM 3745 O O . GLY B 1 177 ? -16.922 16.516 15.086 1 97.94 177 GLY B O 1
ATOM 3746 N N . LEU B 1 178 ? -18.266 15.297 16.422 1 98.38 178 LEU B N 1
ATOM 3747 C CA . LEU B 1 178 ? -19.078 14.805 15.305 1 98.38 178 LEU B CA 1
ATOM 3748 C C . LEU B 1 178 ? -19.766 15.961 14.594 1 98.38 178 LEU B C 1
ATOM 3750 O O . LEU B 1 178 ? -19.797 16.016 13.359 1 98.38 178 LEU B O 1
ATOM 3754 N N . GLN B 1 179 ? -20.297 16.844 15.328 1 98.5 179 GLN B N 1
ATOM 3755 C CA . GLN B 1 179 ? -20.984 18 14.75 1 98.5 179 GLN B CA 1
ATOM 3756 C C . GLN B 1 179 ? -20 18.891 13.984 1 98.5 179 GLN B C 1
ATOM 3758 O O . GLN B 1 179 ? -20.312 19.375 12.898 1 98.5 179 GLN B O 1
ATOM 3763 N N . LEU B 1 180 ? -18.828 19.062 14.594 1 98.5 180 LEU B N 1
ATOM 3764 C CA . LEU B 1 180 ? -17.797 19.875 13.945 1 98.5 180 LEU B CA 1
ATOM 3765 C C . LEU B 1 180 ? -17.406 19.281 12.602 1 98.5 180 LEU B C 1
ATOM 3767 O O . LEU B 1 180 ? -17.234 20.016 11.617 1 98.5 180 LEU B O 1
ATOM 3771 N N . VAL B 1 181 ? -17.234 17.984 12.547 1 98.75 181 VAL B N 1
ATOM 3772 C CA . VAL B 1 181 ? -16.875 17.281 11.328 1 98.75 181 VAL B CA 1
ATOM 3773 C C . VAL B 1 181 ? -17.953 17.5 10.266 1 98.75 181 VAL B C 1
ATOM 3775 O O . VAL B 1 181 ? -17.641 17.812 9.109 1 98.75 181 VAL B O 1
ATOM 3778 N N . LYS B 1 182 ? -19.188 17.422 10.609 1 98.75 182 LYS B N 1
ATOM 3779 C CA . LYS B 1 182 ? -20.297 17.641 9.688 1 98.75 182 LYS B CA 1
ATOM 3780 C C . LYS B 1 182 ? -20.375 19.094 9.242 1 98.75 182 LYS B C 1
ATOM 3782 O O . LYS B 1 182 ? -20.594 19.375 8.062 1 98.75 182 LYS B O 1
ATOM 3787 N N . ASP B 1 183 ? -20.156 19.984 10.188 1 98.44 183 ASP B N 1
ATOM 3788 C CA . ASP B 1 183 ? -20.188 21.406 9.891 1 98.44 183 ASP B CA 1
ATOM 3789 C C . ASP B 1 183 ? -19.109 21.781 8.875 1 98.44 183 ASP B C 1
ATOM 3791 O O . ASP B 1 183 ? -19.219 22.797 8.195 1 98.44 183 ASP B O 1
ATOM 3795 N N . ASN B 1 184 ? -18.109 20.938 8.797 1 98.31 184 ASN B N 1
ATOM 3796 C CA . ASN B 1 184 ? -17 21.25 7.906 1 98.31 184 ASN B CA 1
ATOM 3797 C C . ASN B 1 184 ? -17.125 20.531 6.57 1 98.31 184 ASN B C 1
ATOM 3799 O O . ASN B 1 184 ? -16.266 20.688 5.695 1 98.31 184 ASN B O 1
ATOM 3803 N N . GLY B 1 185 ? -18.125 19.656 6.402 1 98.31 185 GLY B N 1
ATOM 3804 C CA . GLY B 1 185 ? -18.359 19.188 5.043 1 98.31 185 GLY B CA 1
ATOM 3805 C C . GLY B 1 185 ? -18.609 17.703 4.957 1 98.31 185 GLY B C 1
ATOM 3806 O O . GLY B 1 185 ? -18.969 17.188 3.898 1 98.31 185 GLY B O 1
ATOM 3807 N N . ALA B 1 186 ? -18.453 16.969 6.039 1 98.81 186 ALA B N 1
ATOM 3808 C CA . ALA B 1 186 ? -18.719 15.523 5.996 1 98.81 186 ALA B CA 1
ATOM 3809 C C . ALA B 1 186 ? -20.219 15.242 5.879 1 98.81 186 ALA B C 1
ATOM 3811 O O . ALA B 1 186 ? -21.031 15.914 6.52 1 98.81 186 ALA B O 1
ATOM 3812 N N . VAL B 1 187 ? -20.578 14.312 5.09 1 98.69 187 VAL B N 1
ATOM 3813 C CA . VAL B 1 187 ? -21.984 13.953 4.93 1 98.69 187 VAL B CA 1
ATOM 3814 C C . VAL B 1 187 ? -22.453 13.109 6.117 1 98.69 187 VAL B C 1
ATOM 3816 O O . VAL B 1 187 ? -23.641 13.094 6.449 1 98.69 187 VAL B O 1
ATOM 3819 N N . GLU B 1 188 ? -21.5 12.406 6.715 1 98.5 188 GLU B N 1
ATOM 3820 C CA . GLU B 1 188 ? -21.766 11.609 7.906 1 98.5 188 GLU B CA 1
ATOM 3821 C C . GLU B 1 188 ? -20.531 11.492 8.789 1 98.5 188 GLU B C 1
ATOM 3823 O O . GLU B 1 188 ? -19.406 11.562 8.297 1 98.5 188 GLU B O 1
ATOM 3828 N N . ALA B 1 189 ? -20.75 11.398 10.078 1 98.69 189 ALA B N 1
ATOM 3829 C CA . ALA B 1 189 ? -19.672 11.227 11.062 1 98.69 189 ALA B CA 1
ATOM 3830 C C . ALA B 1 189 ? -20.047 10.156 12.086 1 98.69 189 ALA B C 1
ATOM 3832 O O . ALA B 1 189 ? -21.203 10.055 12.5 1 98.69 189 ALA B O 1
ATOM 3833 N N . PHE B 1 190 ? -19.094 9.352 12.492 1 98.75 190 PHE B N 1
ATOM 3834 C CA . PHE B 1 190 ? -19.297 8.203 13.367 1 98.75 190 PHE B CA 1
ATOM 3835 C C . PHE B 1 190 ? -18.453 8.312 14.625 1 98.75 190 PHE B C 1
ATOM 3837 O O . PHE B 1 190 ? -17.281 8.711 14.562 1 98.75 190 PHE B O 1
ATOM 3844 N N . ASN B 1 191 ? -19.031 8.008 15.773 1 98.06 191 ASN B N 1
ATOM 3845 C CA . ASN B 1 191 ? -18.297 7.984 17.031 1 98.06 191 ASN B CA 1
ATOM 3846 C C . ASN B 1 191 ? -17.438 6.723 17.156 1 98.06 191 ASN B C 1
ATOM 3848 O O . ASN B 1 191 ? -17.969 5.633 17.375 1 98.06 191 ASN B O 1
ATOM 3852 N N . HIS B 1 192 ? -16.125 6.863 17.062 1 96.19 192 HIS B N 1
ATOM 3853 C CA . HIS B 1 192 ? -15.266 5.691 17.031 1 96.19 192 HIS B CA 1
ATOM 3854 C C . HIS B 1 192 ? -15.125 5.066 18.406 1 96.19 192 HIS B C 1
ATOM 3856 O O . HIS B 1 192 ? -14.43 4.059 18.578 1 96.19 192 HIS B O 1
ATOM 3862 N N . ARG B 1 193 ? -15.711 5.676 19.391 1 95.44 193 ARG B N 1
ATOM 3863 C CA . ARG B 1 193 ? -15.75 5.102 20.734 1 95.44 193 ARG B CA 1
ATOM 3864 C C . ARG B 1 193 ? -16.953 4.176 20.906 1 95.44 193 ARG B C 1
ATOM 3866 O O . ARG B 1 193 ? -17.016 3.412 21.875 1 95.44 193 ARG B O 1
ATOM 3873 N N . GLU B 1 194 ? -17.844 4.285 20.016 1 95.31 194 GLU B N 1
ATOM 3874 C CA . GLU B 1 194 ? -19.031 3.432 20.062 1 95.31 194 GLU B CA 1
ATOM 3875 C C . GLU B 1 194 ? -18.75 2.074 19.422 1 95.31 194 GLU B C 1
ATOM 3877 O O . GLU B 1 194 ? -18.125 1.999 18.359 1 95.31 194 GLU B O 1
ATOM 3882 N N . GLU B 1 195 ? -19.234 1.075 20.047 1 94.81 195 GLU B N 1
ATOM 3883 C CA . GLU B 1 195 ? -19.141 -0.261 19.469 1 94.81 195 GLU B CA 1
ATOM 3884 C C . GLU B 1 195 ? -19.875 -0.348 18.141 1 94.81 195 GLU B C 1
ATOM 3886 O O . GLU B 1 195 ? -20.969 0.19 18 1 94.81 195 GLU B O 1
ATOM 3891 N N . GLY B 1 196 ? -19.297 -0.98 17.219 1 96.12 196 GLY B N 1
ATOM 3892 C CA . GLY B 1 196 ? -19.938 -1.246 15.953 1 96.12 196 GLY B CA 1
ATOM 3893 C C . GLY B 1 196 ? -19.891 -0.072 14.992 1 96.12 196 GLY B C 1
ATOM 3894 O O . GLY B 1 196 ? -20.594 -0.05 13.984 1 96.12 196 GLY B O 1
ATOM 3895 N N . TYR B 1 197 ? -19.109 0.954 15.297 1 96.94 197 TYR B N 1
ATOM 3896 C CA . TYR B 1 197 ? -19.109 2.139 14.453 1 96.94 197 TYR B CA 1
ATOM 3897 C C . TYR B 1 197 ? -18.625 1.797 13.039 1 96.94 197 TYR B C 1
ATOM 3899 O O . TYR B 1 197 ? -19.016 2.447 12.07 1 96.94 197 TYR B O 1
ATOM 3907 N N . THR B 1 198 ? -17.781 0.728 12.875 1 97.88 198 THR B N 1
ATOM 3908 C CA . THR B 1 198 ? -17.297 0.36 11.539 1 97.88 198 THR B CA 1
ATOM 3909 C C . THR B 1 198 ? -18.422 -0.274 10.727 1 97.88 198 THR B C 1
ATOM 3911 O O . THR B 1 198 ? -18.469 -0.116 9.5 1 97.88 198 THR B O 1
ATOM 3914 N N . GLU B 1 199 ? -19.297 -1.035 11.367 1 98.06 199 GLU B N 1
ATOM 3915 C CA . GLU B 1 199 ? -20.469 -1.569 10.688 1 98.06 199 GLU B CA 1
ATOM 3916 C C . GLU B 1 199 ? -21.359 -0.448 10.148 1 98.06 199 GLU B C 1
ATOM 3918 O O . GLU B 1 199 ? -21.938 -0.57 9.07 1 98.06 199 GLU B O 1
ATOM 3923 N N . LYS B 1 200 ? -21.5 0.613 10.945 1 98.25 200 LYS B N 1
ATOM 3924 C CA . LYS B 1 200 ? -22.266 1.771 10.508 1 98.25 200 LYS B CA 1
ATOM 3925 C C . LYS B 1 200 ? -21.641 2.42 9.281 1 98.25 200 LYS B C 1
ATOM 3927 O O . LYS B 1 200 ? -22.344 2.912 8.398 1 98.25 200 LYS B O 1
ATOM 3932 N N . ILE B 1 201 ? -20.312 2.441 9.203 1 98.69 201 ILE B N 1
ATOM 3933 C CA . ILE B 1 201 ? -19.609 2.971 8.047 1 98.69 201 ILE B CA 1
ATOM 3934 C C . ILE B 1 201 ? -19.906 2.109 6.82 1 98.69 201 ILE B C 1
ATOM 3936 O O . ILE B 1 201 ? -20.172 2.633 5.738 1 98.69 201 ILE B O 1
ATOM 3940 N N . LEU B 1 202 ? -19.828 0.777 6.984 1 98.62 202 LEU B N 1
ATOM 3941 C CA . LEU B 1 202 ? -20.141 -0.137 5.887 1 98.62 202 LEU B CA 1
ATOM 3942 C C . LEU B 1 202 ? -21.578 0.054 5.402 1 98.62 202 LEU B C 1
ATOM 3944 O O . LEU B 1 202 ? -21.828 0.074 4.195 1 98.62 202 LEU B O 1
ATOM 3948 N N . GLU B 1 203 ? -22.469 0.226 6.371 1 98.25 203 GLU B N 1
ATOM 3949 C CA . GLU B 1 203 ? -23.859 0.477 6.008 1 98.25 203 GLU B CA 1
ATOM 3950 C C . GLU B 1 203 ? -24 1.77 5.207 1 98.25 203 GLU B C 1
ATOM 3952 O O . GLU B 1 203 ? -24.703 1.809 4.199 1 98.25 203 GLU B O 1
ATOM 3957 N N . ALA B 1 204 ? -23.297 2.777 5.645 1 98.31 204 ALA B N 1
ATOM 3958 C CA . ALA B 1 204 ? -23.359 4.082 4.996 1 98.31 204 ALA B CA 1
ATOM 3959 C C . ALA B 1 204 ? -22.781 4.023 3.584 1 98.31 204 ALA B C 1
ATOM 3961 O O . ALA B 1 204 ? -22.984 4.938 2.783 1 98.31 204 ALA B O 1
ATOM 3962 N N . THR B 1 205 ? -22 3.008 3.283 1 98.31 205 THR B N 1
ATOM 3963 C CA . THR B 1 205 ? -21.375 2.846 1.974 1 98.31 205 THR B CA 1
ATOM 3964 C C . THR B 1 205 ? -21.984 1.657 1.232 1 98.31 205 THR B C 1
ATOM 3966 O O . THR B 1 205 ? -21.328 1.056 0.377 1 98.31 205 THR B O 1
ATOM 3969 N N . GLU B 1 206 ? -23.156 1.224 1.651 1 97.81 206 GLU B N 1
ATOM 3970 C CA . GLU B 1 206 ? -23.922 0.161 1.013 1 97.81 206 GLU B CA 1
ATOM 3971 C C . GLU B 1 206 ? -23.156 -1.154 1.005 1 97.81 206 GLU B C 1
ATOM 3973 O O . GLU B 1 206 ? -23.203 -1.899 0.023 1 97.81 206 GLU B O 1
ATOM 3978 N N . GLY B 1 207 ? -22.375 -1.274 1.978 1 97.88 207 GLY B N 1
ATOM 3979 C CA . GLY B 1 207 ? -21.672 -2.531 2.176 1 97.88 207 GLY B CA 1
ATOM 3980 C C . GLY B 1 207 ? -20.344 -2.605 1.424 1 97.88 207 GLY B C 1
ATOM 3981 O O . GLY B 1 207 ? -19.578 -3.541 1.613 1 97.88 207 GLY B O 1
ATOM 3982 N N . GLN B 1 208 ? -19.969 -1.654 0.598 1 97.81 208 GLN B N 1
ATOM 3983 C CA . GLN B 1 208 ? -18.797 -1.709 -0.253 1 97.81 208 GLN B CA 1
ATOM 3984 C C . GLN B 1 208 ? -17.562 -1.167 0.475 1 97.81 208 GLN B C 1
ATOM 3986 O O . GLN B 1 208 ? -16.438 -1.574 0.19 1 97.81 208 GLN B O 1
ATOM 3991 N N . GLY B 1 209 ? -17.781 -0.161 1.394 1 98.69 209 GLY B N 1
ATOM 3992 C CA . GLY B 1 209 ? -16.703 0.5 2.1 1 98.69 209 GLY B CA 1
ATOM 3993 C C . GLY B 1 209 ? -16.188 1.733 1.384 1 98.69 209 GLY B C 1
ATOM 3994 O O . GLY B 1 209 ? -16.609 2.027 0.262 1 98.69 209 GLY B O 1
ATOM 3995 N N . PRO B 1 210 ? -15.375 2.455 2.07 1 98.94 210 PRO B N 1
ATOM 3996 C CA . PRO B 1 210 ? -14.805 3.658 1.458 1 98.94 210 PRO B CA 1
ATOM 3997 C C . PRO B 1 210 ? -13.719 3.346 0.436 1 98.94 210 PRO B C 1
ATOM 3999 O O . PRO B 1 210 ? -12.992 2.361 0.587 1 98.94 210 PRO B O 1
ATOM 4002 N N . ASP B 1 211 ? -13.555 4.223 -0.613 1 98.94 211 ASP B N 1
ATOM 4003 C CA . ASP B 1 211 ? -12.492 4.105 -1.604 1 98.94 211 ASP B CA 1
ATOM 4004 C C . ASP B 1 211 ? -11.133 4.434 -0.992 1 98.94 211 ASP B C 1
ATOM 4006 O O . ASP B 1 211 ? -10.109 3.893 -1.412 1 98.94 211 ASP B O 1
ATOM 4010 N N . VAL B 1 212 ? -11.172 5.367 -0.064 1 98.94 212 VAL B N 1
ATOM 4011 C CA . VAL B 1 212 ? -9.953 5.867 0.554 1 98.94 212 VAL B CA 1
ATOM 4012 C C . VAL B 1 212 ? -10.164 6.031 2.057 1 98.94 212 VAL B C 1
ATOM 4014 O O . VAL B 1 212 ? -11.234 6.457 2.498 1 98.94 212 VAL B O 1
ATOM 4017 N N . ILE B 1 213 ? -9.211 5.672 2.828 1 98.94 213 ILE B N 1
ATOM 4018 C CA . ILE B 1 213 ? -9.18 5.941 4.262 1 98.94 213 ILE B CA 1
ATOM 4019 C C . ILE B 1 213 ? -7.938 6.754 4.613 1 98.94 213 ILE B C 1
ATOM 4021 O O . ILE B 1 213 ? -6.816 6.355 4.289 1 98.94 213 ILE B O 1
ATOM 4025 N N . LEU B 1 214 ? -8.094 7.918 5.156 1 98.94 214 LEU B N 1
ATOM 4026 C CA . LEU B 1 214 ? -7.004 8.648 5.793 1 98.94 214 LEU B CA 1
ATOM 4027 C C . LEU B 1 214 ? -6.883 8.266 7.266 1 98.94 214 LEU B C 1
ATOM 4029 O O . LEU B 1 214 ? -7.785 8.539 8.062 1 98.94 214 LEU B O 1
ATOM 4033 N N . GLU B 1 215 ? -5.785 7.68 7.598 1 98.75 215 GLU B N 1
ATOM 4034 C CA . GLU B 1 215 ? -5.621 7.02 8.891 1 98.75 215 GLU B CA 1
ATOM 4035 C C . GLU B 1 215 ? -4.684 7.805 9.797 1 98.75 215 GLU B C 1
ATOM 4037 O O . GLU B 1 215 ? -3.484 7.898 9.531 1 98.75 215 GLU B O 1
ATOM 4042 N N . MET B 1 216 ? -5.258 8.344 10.93 1 97.19 216 MET B N 1
ATOM 4043 C CA . MET B 1 216 ? -4.52 9.211 11.836 1 97.19 216 MET B CA 1
ATOM 4044 C C . MET B 1 216 ? -3.967 8.422 13.016 1 97.19 216 MET B C 1
ATOM 4046 O O . MET B 1 216 ? -3.176 8.945 13.805 1 97.19 216 MET B O 1
ATOM 4050 N N . LEU B 1 217 ? -4.387 7.27 13.203 1 97 217 LEU B N 1
ATOM 4051 C CA . LEU B 1 217 ? -3.994 6.43 14.328 1 97 217 LEU B CA 1
ATOM 4052 C C . LEU B 1 217 ? -3.941 4.961 13.922 1 97 217 LEU B C 1
ATOM 4054 O O . LEU B 1 217 ? -4.691 4.141 14.453 1 97 217 LEU B O 1
ATOM 4058 N N . SER B 1 218 ? -3.016 4.641 13.094 1 98.5 218 SER B N 1
ATOM 4059 C CA . SER B 1 218 ? -2.971 3.359 12.398 1 98.5 218 SER B CA 1
ATOM 4060 C C . SER B 1 218 ? -2.645 2.219 13.352 1 98.5 218 SER B C 1
ATOM 4062 O O . SER B 1 218 ? -3.021 1.07 13.109 1 98.5 218 SER B O 1
ATOM 4064 N N . ASN B 1 219 ? -1.981 2.477 14.461 1 98.25 219 ASN B N 1
ATOM 4065 C CA . ASN B 1 219 ? -1.647 1.427 15.422 1 98.25 219 ASN B CA 1
ATOM 4066 C C . ASN B 1 219 ? -2.883 0.945 16.172 1 98.25 219 ASN B C 1
ATOM 4068 O O . ASN B 1 219 ? -2.814 -0.032 16.922 1 98.25 219 ASN B O 1
ATOM 4072 N N . VAL B 1 220 ? -3.969 1.622 15.93 1 97.69 220 VAL B N 1
ATOM 4073 C CA . VAL B 1 220 ? -5.227 1.227 16.547 1 97.69 220 VAL B CA 1
ATOM 4074 C C . VAL B 1 220 ? -6.195 0.714 15.484 1 97.69 220 VAL B C 1
ATOM 4076 O O . VAL B 1 220 ? -6.859 -0.305 15.688 1 97.69 220 VAL B O 1
ATOM 4079 N N . ASN B 1 221 ? -6.23 1.371 14.352 1 98.38 221 ASN B N 1
ATOM 4080 C CA . ASN B 1 221 ? -7.379 1.224 13.461 1 98.38 221 ASN B CA 1
ATOM 4081 C C . ASN B 1 221 ? -7.039 0.36 12.25 1 98.38 221 ASN B C 1
ATOM 4083 O O . ASN B 1 221 ? -7.934 -0.088 11.531 1 98.38 221 ASN B O 1
ATOM 4087 N N . LEU B 1 222 ? -5.816 0.072 11.922 1 98.81 222 LEU B N 1
ATOM 4088 C CA . LEU B 1 222 ? -5.414 -0.385 10.602 1 98.81 222 LEU B CA 1
ATOM 4089 C C . LEU B 1 222 ? -6.07 -1.721 10.266 1 98.81 222 LEU B C 1
ATOM 4091 O O . LEU B 1 222 ? -6.492 -1.94 9.125 1 98.81 222 LEU B O 1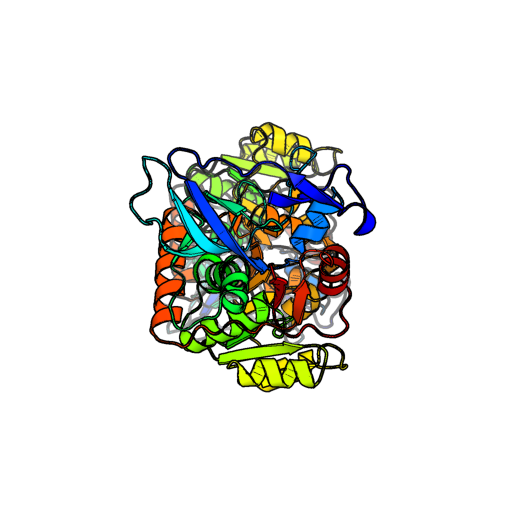
ATOM 4095 N N . GLN B 1 223 ? -6.137 -2.67 11.25 1 98.69 223 GLN B N 1
ATOM 4096 C CA . GLN B 1 223 ? -6.801 -3.945 11 1 98.69 223 GLN B CA 1
ATOM 4097 C C . GLN B 1 223 ? -8.258 -3.734 10.594 1 98.69 223 GLN B C 1
ATOM 4099 O O . GLN B 1 223 ? -8.727 -4.328 9.625 1 98.69 223 GLN B O 1
ATOM 4104 N N . ARG B 1 224 ? -8.984 -2.893 11.32 1 98.31 224 ARG B N 1
ATOM 4105 C CA . ARG B 1 224 ? -10.383 -2.598 11.008 1 98.31 224 ARG B CA 1
ATOM 4106 C C . ARG B 1 224 ? -10.508 -1.902 9.656 1 98.31 224 ARG B C 1
ATOM 4108 O O . ARG B 1 224 ? -11.469 -2.129 8.922 1 98.31 224 ARG B O 1
ATOM 4115 N N . ASP B 1 225 ? -9.547 -0.998 9.359 1 98.81 225 ASP B N 1
ATOM 4116 C CA . ASP B 1 225 ? -9.539 -0.337 8.055 1 98.81 225 ASP B CA 1
ATOM 4117 C C . ASP B 1 225 ? -9.516 -1.358 6.922 1 98.81 225 ASP B C 1
ATOM 4119 O O . ASP B 1 225 ? -10.266 -1.234 5.953 1 98.81 225 ASP B O 1
ATOM 4123 N N . LEU B 1 226 ? -8.641 -2.357 7.043 1 98.75 226 LEU B N 1
ATOM 4124 C CA . LEU B 1 226 ? -8.477 -3.369 6.004 1 98.75 226 LEU B CA 1
ATOM 4125 C C . LEU B 1 226 ? -9.75 -4.203 5.855 1 98.75 226 LEU B C 1
ATOM 4127 O O . LEU B 1 226 ? -10.039 -4.711 4.773 1 98.75 226 LEU B O 1
ATOM 4131 N N . GLU B 1 227 ? -10.508 -4.312 6.887 1 98.5 227 GLU B N 1
ATOM 4132 C CA . GLU B 1 227 ? -11.766 -5.055 6.863 1 98.5 227 GLU B CA 1
ATOM 4133 C C . GLU B 1 227 ? -12.852 -4.281 6.125 1 98.5 227 GLU B C 1
ATOM 4135 O O . GLU B 1 227 ? -13.711 -4.879 5.477 1 98.5 227 GLU B O 1
ATOM 4140 N N . ILE B 1 228 ? -12.812 -2.949 6.184 1 98.69 228 ILE B N 1
ATOM 4141 C CA . ILE B 1 228 ? -13.977 -2.209 5.707 1 98.69 228 ILE B CA 1
ATOM 4142 C C . ILE B 1 228 ? -13.625 -1.472 4.418 1 98.69 228 ILE B C 1
ATOM 4144 O O . ILE B 1 228 ? -14.508 -0.958 3.729 1 98.69 228 ILE B O 1
ATOM 4148 N N . ILE B 1 229 ? -12.32 -1.377 4.055 1 98.81 229 ILE B N 1
ATOM 4149 C CA . ILE B 1 229 ? -11.906 -0.662 2.852 1 98.81 229 ILE B CA 1
ATOM 4150 C C . ILE B 1 229 ? -12.516 -1.325 1.619 1 98.81 229 ILE B C 1
ATOM 4152 O O . ILE B 1 229 ? -12.703 -2.543 1.591 1 98.81 229 ILE B O 1
ATOM 4156 N N . LYS B 1 230 ? -12.836 -0.553 0.619 1 98.69 230 LYS B N 1
ATOM 4157 C CA . LYS B 1 230 ? -13.422 -1.031 -0.632 1 98.69 230 LYS B CA 1
ATOM 4158 C C . LYS B 1 230 ? -12.391 -1.802 -1.456 1 98.69 230 LYS B C 1
ATOM 4160 O O . LYS B 1 230 ? -11.188 -1.629 -1.271 1 98.69 230 LYS B O 1
ATOM 4165 N N . GLN B 1 231 ? -12.859 -2.734 -2.33 1 98.06 231 GLN B N 1
ATOM 4166 C CA . GLN B 1 231 ? -11.992 -3.371 -3.311 1 98.06 231 GLN B CA 1
ATOM 4167 C C . GLN B 1 231 ? -11.125 -2.342 -4.027 1 98.06 231 GLN B C 1
ATOM 4169 O O . GLN B 1 231 ? -11.625 -1.317 -4.496 1 98.06 231 GLN B O 1
ATOM 4174 N N . LYS B 1 232 ? -9.805 -2.619 -4.07 1 98.12 232 LYS B N 1
ATOM 4175 C CA . LYS B 1 232 ? -8.812 -1.764 -4.715 1 98.12 232 LYS B CA 1
ATOM 4176 C C . LYS B 1 232 ? -8.703 -0.418 -4 1 98.12 232 LYS B C 1
ATOM 4178 O O . LYS B 1 232 ? -8.195 0.55 -4.57 1 98.12 232 LYS B O 1
ATOM 4183 N N . GLY B 1 233 ? -9.305 -0.339 -2.729 1 98.75 233 GLY B N 1
ATOM 4184 C CA . GLY B 1 233 ? -9.211 0.884 -1.947 1 98.75 233 GLY B CA 1
ATOM 4185 C C . GLY B 1 233 ? -7.809 1.165 -1.441 1 98.75 233 GLY B C 1
ATOM 4186 O O . GLY B 1 233 ? -6.926 0.311 -1.538 1 98.75 233 GLY B O 1
ATOM 4187 N N . ARG B 1 234 ? -7.602 2.363 -0.876 1 98.81 234 ARG B N 1
ATOM 4188 C CA . ARG B 1 234 ? -6.301 2.824 -0.399 1 98.81 234 ARG B CA 1
ATOM 4189 C C . ARG B 1 234 ? -6.395 3.348 1.029 1 98.81 234 ARG B C 1
ATOM 4191 O O . ARG B 1 234 ? -7.242 4.191 1.333 1 98.81 234 ARG B O 1
ATOM 4198 N N . VAL B 1 235 ? -5.578 2.877 1.887 1 98.94 235 VAL B N 1
ATOM 4199 C CA . VAL B 1 235 ? -5.426 3.404 3.238 1 98.94 235 VAL B CA 1
ATOM 4200 C C . VAL B 1 235 ? -4.137 4.219 3.334 1 98.94 235 VAL B C 1
ATOM 4202 O O . VAL B 1 235 ? -3.041 3.686 3.15 1 98.94 235 VAL B O 1
ATOM 4205 N N . VAL B 1 236 ? -4.23 5.469 3.59 1 98.94 236 VAL B N 1
ATOM 4206 C CA . VAL B 1 236 ? -3.062 6.332 3.748 1 98.94 236 VAL B CA 1
ATOM 4207 C C . VAL B 1 236 ? -2.715 6.465 5.23 1 98.94 236 VAL B C 1
ATOM 4209 O O . VAL B 1 236 ? -3.504 6.996 6.012 1 98.94 236 VAL B O 1
ATOM 4212 N N . VAL B 1 237 ? -1.556 6.051 5.605 1 98.94 237 VAL B N 1
ATOM 4213 C CA . VAL B 1 237 ? -1.094 6.133 6.984 1 98.94 237 VAL B CA 1
ATOM 4214 C C . VAL B 1 237 ? -0.438 7.488 7.23 1 98.94 237 VAL B C 1
ATOM 4216 O O . VAL B 1 237 ? 0.668 7.746 6.75 1 98.94 237 VAL B O 1
ATOM 4219 N N . ILE B 1 238 ? -1.08 8.273 8.031 1 98.38 238 ILE B N 1
ATOM 4220 C CA . ILE B 1 238 ? -0.623 9.625 8.336 1 98.38 238 ILE B CA 1
ATOM 4221 C C . ILE B 1 238 ? -0.089 9.68 9.766 1 98.38 238 ILE B C 1
ATOM 4223 O O . ILE B 1 238 ? 0.868 10.398 10.055 1 98.38 238 ILE B O 1
ATOM 4227 N N . GLY B 1 239 ? -0.781 8.969 10.648 1 96.69 239 GLY B N 1
ATOM 4228 C CA . GLY B 1 239 ? -0.362 8.93 12.047 1 96.69 239 GLY B CA 1
ATOM 4229 C C . GLY B 1 239 ? -0.232 7.523 12.594 1 96.69 239 GLY B C 1
ATOM 4230 O O . GLY B 1 239 ? -0.995 6.633 12.219 1 96.69 239 GLY B O 1
ATOM 4231 N N . CYS B 1 240 ? 0.669 7.402 13.484 1 96.69 240 CYS B N 1
ATOM 4232 C CA . CYS B 1 240 ? 0.941 6.117 14.117 1 96.69 240 CYS B CA 1
ATOM 4233 C C . CYS B 1 240 ? 1.725 6.301 15.414 1 96.69 240 CYS B C 1
ATOM 4235 O O . CYS B 1 240 ? 2.703 7.051 15.453 1 96.69 240 CYS B O 1
ATOM 4237 N N . ARG B 1 241 ? 1.323 5.605 16.453 1 93.44 241 ARG B N 1
ATOM 4238 C CA . ARG B 1 241 ? 1.991 5.77 17.734 1 93.44 241 ARG B CA 1
ATOM 4239 C C . ARG B 1 241 ? 2.393 4.422 18.328 1 93.44 241 ARG B C 1
ATOM 4241 O O . ARG B 1 241 ? 2.508 4.281 19.547 1 93.44 241 ARG B O 1
ATOM 4248 N N . GLY B 1 242 ? 2.492 3.373 17.484 1 96 242 GLY B N 1
ATOM 4249 C CA . GLY B 1 242 ? 2.885 2.059 17.969 1 96 242 GLY B CA 1
ATOM 4250 C C . GLY B 1 242 ? 2.725 0.97 16.922 1 96 242 GLY B C 1
ATOM 4251 O O . GLY B 1 242 ? 2.777 1.243 15.719 1 96 242 GLY B O 1
ATOM 4252 N N . THR B 1 243 ? 2.668 -0.303 17.438 1 98.5 243 THR B N 1
ATOM 4253 C CA . THR B 1 243 ? 2.529 -1.464 16.562 1 98.5 243 THR B CA 1
ATOM 4254 C C . THR B 1 243 ? 1.077 -1.932 16.516 1 98.5 243 THR B C 1
ATOM 4256 O O . THR B 1 243 ? 0.252 -1.505 17.328 1 98.5 243 THR B O 1
ATOM 4259 N N . ILE B 1 244 ? 0.809 -2.775 15.617 1 98.81 244 ILE B N 1
ATOM 4260 C CA . ILE B 1 244 ? -0.524 -3.355 15.5 1 98.81 244 ILE B CA 1
ATOM 4261 C C . ILE B 1 244 ? -0.43 -4.73 14.844 1 98.81 244 ILE B C 1
ATOM 4263 O O . ILE B 1 244 ? 0.426 -4.961 13.984 1 98.81 244 ILE B O 1
ATOM 4267 N N . GLU B 1 245 ? -1.267 -5.613 15.258 1 98.81 245 GLU B N 1
ATOM 4268 C CA . GLU B 1 245 ? -1.433 -6.891 14.57 1 98.81 245 GLU B CA 1
ATOM 4269 C C . GLU B 1 245 ? -2.439 -6.777 13.43 1 98.81 245 GLU B C 1
ATOM 4271 O O . GLU B 1 245 ? -3.553 -6.285 13.625 1 98.81 245 GLU B O 1
ATOM 4276 N N . ILE B 1 246 ? -2.053 -7.184 12.234 1 98.81 246 ILE B N 1
ATOM 4277 C CA . ILE B 1 246 ? -2.969 -7.195 11.102 1 98.81 246 ILE B CA 1
ATOM 4278 C C . ILE B 1 246 ? -2.908 -8.555 10.398 1 98.81 246 ILE B C 1
ATOM 4280 O O . ILE B 1 246 ? -1.984 -9.336 10.633 1 98.81 246 ILE B O 1
ATOM 4284 N N . ASN B 1 247 ? -3.912 -8.883 9.625 1 98.62 247 ASN B N 1
ATOM 4285 C CA . ASN B 1 247 ? -3.914 -10 8.688 1 98.62 247 ASN B CA 1
ATOM 4286 C C . ASN B 1 247 ? -3.678 -9.531 7.254 1 98.62 247 ASN B C 1
ATOM 4288 O O . ASN B 1 247 ? -4.605 -9.062 6.594 1 98.62 247 ASN B O 1
ATOM 4292 N N . PRO B 1 248 ? -2.477 -9.695 6.727 1 98.44 248 PRO B N 1
ATOM 4293 C CA . PRO B 1 248 ? -2.166 -9.172 5.395 1 98.44 248 PRO B CA 1
ATOM 4294 C C . PRO B 1 248 ? -3.037 -9.789 4.301 1 98.44 248 PRO B C 1
ATOM 4296 O O . PRO B 1 248 ? -3.117 -9.25 3.193 1 98.44 248 PRO B O 1
ATOM 4299 N N . ARG B 1 249 ? -3.686 -10.875 4.555 1 97 249 ARG B N 1
ATOM 4300 C CA . ARG B 1 249 ? -4.566 -11.523 3.584 1 97 249 ARG B CA 1
ATOM 4301 C C . ARG B 1 249 ? -5.711 -10.594 3.184 1 97 249 ARG B C 1
ATOM 4303 O O . ARG B 1 249 ? -6.215 -10.672 2.061 1 97 249 ARG B O 1
ATOM 4310 N N . LEU B 1 250 ? -6.098 -9.711 4.129 1 97.62 250 LEU B N 1
ATOM 4311 C CA . LEU B 1 250 ? -7.176 -8.766 3.852 1 97.62 250 LEU B CA 1
ATOM 4312 C C . LEU B 1 250 ? -6.781 -7.805 2.732 1 97.62 250 LEU B C 1
ATOM 4314 O O . LEU B 1 250 ? -7.625 -7.391 1.937 1 97.62 250 LEU B O 1
ATOM 4318 N N . THR B 1 251 ? -5.488 -7.441 2.623 1 98.25 251 THR B N 1
ATOM 4319 C CA . THR B 1 251 ? -5 -6.59 1.545 1 98.25 251 THR B CA 1
ATOM 4320 C C . THR B 1 251 ? -5.016 -7.336 0.215 1 98.25 251 THR B C 1
ATOM 4322 O O . THR B 1 251 ? -5.309 -6.754 -0.829 1 98.25 251 THR B O 1
ATOM 4325 N N . MET B 1 252 ? -4.719 -8.609 0.233 1 97.56 252 MET B N 1
ATOM 4326 C CA . MET B 1 252 ? -4.715 -9.438 -0.971 1 97.56 252 MET B CA 1
ATOM 4327 C C . MET B 1 252 ? -6.117 -9.562 -1.551 1 97.56 252 MET B C 1
ATOM 4329 O O . MET B 1 252 ? -6.344 -9.234 -2.717 1 97.56 252 MET B O 1
ATOM 4333 N N . ALA B 1 253 ? -7.07 -9.992 -0.67 1 95 253 ALA B N 1
ATOM 4334 C CA . ALA B 1 253 ? -8.43 -10.328 -1.09 1 95 253 ALA B CA 1
ATOM 4335 C C . ALA B 1 253 ? -9.086 -9.164 -1.817 1 95 253 ALA B C 1
ATOM 4337 O O . ALA B 1 253 ? -9.82 -9.359 -2.789 1 95 253 ALA B O 1
ATOM 4338 N N . LYS B 1 254 ? -8.766 -7.941 -1.366 1 96.75 254 LYS B N 1
ATOM 4339 C CA . LYS B 1 254 ? -9.398 -6.758 -1.937 1 96.75 254 LYS B CA 1
ATOM 4340 C C . LYS B 1 254 ? -8.445 -6.016 -2.867 1 96.75 254 LYS B C 1
ATOM 4342 O O . LYS B 1 254 ? -8.812 -5 -3.463 1 96.75 254 LYS B O 1
ATOM 4347 N N . GLU B 1 255 ? -7.238 -6.551 -2.92 1 98.44 255 GLU B N 1
ATOM 4348 C CA . GLU B 1 255 ? -6.168 -5.848 -3.623 1 98.44 255 GLU B CA 1
ATOM 4349 C C . GLU B 1 255 ? -6.113 -4.379 -3.213 1 98.44 255 GLU B C 1
ATOM 4351 O O . GLU B 1 255 ? -6.02 -3.494 -4.066 1 98.44 255 GLU B O 1
ATOM 4356 N N . SER B 1 256 ? -6.324 -4.16 -1.94 1 98.69 256 SER B N 1
ATOM 4357 C CA . SER B 1 256 ? -6.207 -2.822 -1.376 1 98.69 256 SER B CA 1
ATOM 4358 C C . SER B 1 256 ? -4.746 -2.443 -1.152 1 98.69 256 SER B C 1
ATOM 4360 O O . SER B 1 256 ? -3.848 -3.264 -1.359 1 98.69 256 SER B O 1
ATOM 4362 N N . GLN B 1 257 ? -4.508 -1.179 -0.832 1 98.88 257 GLN B N 1
ATOM 4363 C CA . GLN B 1 257 ? -3.164 -0.642 -0.645 1 98.88 257 GLN B CA 1
ATOM 4364 C C . GLN B 1 257 ? -3.035 0.062 0.703 1 98.88 257 GLN B C 1
ATOM 4366 O O . GLN B 1 257 ? -3.965 0.743 1.145 1 98.88 257 GLN B O 1
ATOM 4371 N N . ILE B 1 258 ? -1.959 -0.16 1.368 1 98.94 258 ILE B N 1
ATOM 4372 C CA . ILE B 1 258 ? -1.533 0.647 2.508 1 98.94 258 ILE B CA 1
ATOM 4373 C C . ILE B 1 258 ? -0.384 1.562 2.09 1 98.94 258 ILE B C 1
ATOM 4375 O O . ILE B 1 258 ? 0.676 1.088 1.676 1 98.94 258 ILE B O 1
ATOM 4379 N N . LEU B 1 259 ? -0.583 2.855 2.189 1 98.88 259 LEU B N 1
ATOM 4380 C CA . LEU B 1 259 ? 0.353 3.855 1.688 1 98.88 259 LEU B CA 1
ATOM 4381 C C . LEU B 1 259 ? 0.889 4.719 2.824 1 98.88 259 LEU B C 1
ATOM 4383 O O . LEU B 1 259 ? 0.113 5.309 3.58 1 98.88 259 LEU B O 1
ATOM 4387 N N . GLY B 1 260 ? 2.205 4.785 2.904 1 98.81 260 GLY B N 1
ATOM 4388 C CA . GLY B 1 260 ? 2.799 5.695 3.869 1 98.81 260 GLY B CA 1
ATOM 4389 C C . GLY B 1 260 ? 2.889 7.121 3.365 1 98.81 260 GLY B C 1
ATOM 4390 O O . GLY B 1 260 ? 3.172 7.355 2.188 1 98.81 260 GLY B O 1
ATOM 4391 N N . MET B 1 261 ? 2.732 8.039 4.312 1 98.38 261 MET B N 1
ATOM 4392 C CA . MET B 1 261 ? 2.812 9.438 3.912 1 98.38 261 MET B CA 1
ATOM 4393 C C . MET B 1 261 ? 3.529 10.266 4.973 1 98.38 261 MET B C 1
ATOM 4395 O O . MET B 1 261 ? 3.268 10.117 6.168 1 98.38 261 MET B O 1
ATOM 4399 N N . MET B 1 262 ? 4.43 11.055 4.516 1 96.88 262 MET B N 1
ATOM 4400 C CA . MET B 1 262 ? 5.102 12.055 5.34 1 96.88 262 MET B CA 1
ATOM 4401 C C . MET B 1 262 ? 5.242 13.375 4.59 1 96.88 262 MET B C 1
ATOM 4403 O O . MET B 1 262 ? 5.738 13.398 3.461 1 96.88 262 MET B O 1
ATOM 4407 N N . LEU B 1 263 ? 4.852 14.398 5.25 1 97.25 263 LEU B N 1
ATOM 4408 C CA . LEU B 1 263 ? 4.828 15.703 4.609 1 97.25 263 LEU B CA 1
ATOM 4409 C C . LEU B 1 263 ? 6.219 16.094 4.121 1 97.25 263 LEU B C 1
ATOM 4411 O O . LEU B 1 263 ? 6.375 16.578 3 1 97.25 263 LEU B O 1
ATOM 4415 N N . PRO B 1 264 ? 7.309 15.867 4.918 1 94.75 264 PRO B N 1
ATOM 4416 C CA . PRO B 1 264 ? 8.633 16.297 4.469 1 94.75 264 PRO B CA 1
ATOM 4417 C C . PRO B 1 264 ? 9.102 15.555 3.219 1 94.75 264 PRO B C 1
ATOM 4419 O O . PRO B 1 264 ? 10.109 15.938 2.611 1 94.75 264 PRO B O 1
ATOM 4422 N N . GLY B 1 265 ? 8.414 14.516 2.832 1 95.94 265 GLY B N 1
ATOM 4423 C CA . GLY B 1 265 ? 8.766 13.781 1.631 1 95.94 265 GLY B CA 1
ATOM 4424 C C . GLY B 1 265 ? 8.367 14.492 0.352 1 95.94 265 GLY B C 1
ATOM 4425 O O . GLY B 1 265 ? 8.711 14.047 -0.746 1 95.94 265 GLY B O 1
ATOM 4426 N N . ALA B 1 266 ? 7.738 15.633 0.414 1 97.62 266 ALA B N 1
ATOM 4427 C CA . ALA B 1 266 ? 7.254 16.375 -0.751 1 97.62 266 ALA B CA 1
ATOM 4428 C C . ALA B 1 266 ? 8.414 16.953 -1.557 1 97.62 266 ALA B C 1
ATOM 4430 O O . ALA B 1 266 ? 9.391 17.438 -0.986 1 97.62 266 ALA B O 1
ATOM 4431 N N . THR B 1 267 ? 8.32 16.906 -2.854 1 97.38 267 THR B N 1
ATOM 4432 C CA . THR B 1 267 ? 9.281 17.516 -3.762 1 97.38 267 THR B CA 1
ATOM 4433 C C . THR B 1 267 ? 8.992 19 -3.943 1 97.38 267 THR B C 1
ATOM 4435 O O . THR B 1 267 ? 7.922 19.484 -3.568 1 97.38 267 THR B O 1
ATOM 4438 N N . GLU B 1 268 ? 9.898 19.703 -4.465 1 97.38 268 GLU B N 1
ATOM 4439 C CA . GLU B 1 268 ? 9.719 21.125 -4.664 1 97.38 268 GLU B CA 1
ATOM 4440 C C . GLU B 1 268 ? 8.5 21.422 -5.535 1 97.38 268 GLU B C 1
ATOM 4442 O O . GLU B 1 268 ? 7.684 22.281 -5.207 1 97.38 268 GLU B O 1
ATOM 4447 N N . PRO B 1 269 ? 8.32 20.656 -6.672 1 98 269 PRO B N 1
ATOM 4448 C CA . PRO B 1 269 ? 7.098 20.891 -7.449 1 98 269 PRO B CA 1
ATOM 4449 C C . PRO B 1 269 ? 5.828 20.609 -6.648 1 98 269 PRO B C 1
ATOM 4451 O O . PRO B 1 269 ? 4.82 21.297 -6.816 1 98 269 PRO B O 1
ATOM 4454 N N . GLU B 1 270 ? 5.895 19.625 -5.836 1 98.12 270 GLU B N 1
ATOM 4455 C CA . GLU B 1 270 ? 4.742 19.328 -4.992 1 98.12 270 GLU B CA 1
ATOM 4456 C C . GLU B 1 270 ? 4.465 20.469 -4.016 1 98.12 270 GLU B C 1
ATOM 4458 O O . GLU B 1 270 ? 3.305 20.812 -3.77 1 98.12 270 GLU B O 1
ATOM 4463 N N . TRP B 1 271 ? 5.504 21.047 -3.418 1 98.31 271 TRP B N 1
ATOM 4464 C CA . TRP B 1 271 ? 5.336 22.188 -2.525 1 98.31 271 TRP B CA 1
ATOM 4465 C C . TRP B 1 271 ? 4.664 23.359 -3.25 1 98.31 271 TRP B C 1
ATOM 4467 O O . TRP B 1 271 ? 3.756 23.984 -2.711 1 98.31 271 TRP B O 1
ATOM 4477 N N . GLN B 1 272 ? 5.102 23.594 -4.441 1 98 272 GLN B N 1
ATOM 4478 C CA . GLN B 1 272 ? 4.512 24.672 -5.234 1 98 272 GLN B CA 1
ATOM 4479 C C . GLN B 1 272 ? 3.033 24.406 -5.5 1 98 272 GLN B C 1
ATOM 4481 O O . GLN B 1 272 ? 2.209 25.328 -5.398 1 98 272 GLN B O 1
ATOM 4486 N N . GLU B 1 273 ? 2.775 23.172 -5.848 1 98.38 273 GLU B N 1
ATOM 4487 C CA . GLU B 1 273 ? 1.394 22.766 -6.082 1 98.38 273 GLU B CA 1
ATOM 4488 C C . GLU B 1 273 ? 0.54 22.969 -4.836 1 98.38 273 GLU B C 1
ATOM 4490 O O . GLU B 1 273 ? -0.561 23.516 -4.914 1 98.38 273 GLU B O 1
ATOM 4495 N N . MET B 1 274 ? 1.085 22.562 -3.744 1 98.69 274 MET B N 1
ATOM 4496 C CA . MET B 1 274 ? 0.346 22.688 -2.49 1 98.69 274 MET B CA 1
ATOM 4497 C C . MET B 1 274 ? 0.119 24.141 -2.125 1 98.69 274 MET B C 1
ATOM 4499 O O . MET B 1 274 ? -0.98 24.516 -1.715 1 98.69 274 MET B O 1
ATOM 4503 N N . HIS B 1 275 ? 1.121 24.984 -2.305 1 98.44 275 HIS B N 1
ATOM 4504 C CA . HIS B 1 275 ? 0.953 26.406 -2.047 1 98.44 275 HIS B CA 1
ATOM 4505 C C . HIS B 1 275 ? -0.169 27 -2.898 1 98.44 275 HIS B C 1
ATOM 4507 O O . HIS B 1 275 ? -1.035 27.703 -2.387 1 98.44 275 HIS B O 1
ATOM 4513 N N . ALA B 1 276 ? -0.131 26.688 -4.199 1 98.5 276 ALA B N 1
ATOM 4514 C CA . ALA B 1 276 ? -1.123 27.234 -5.121 1 98.5 276 ALA B CA 1
ATOM 4515 C C . ALA B 1 276 ? -2.535 26.844 -4.711 1 98.5 276 ALA B C 1
ATOM 4517 O O . ALA B 1 276 ? -3.445 27.672 -4.695 1 98.5 276 ALA B O 1
ATOM 4518 N N . TYR B 1 277 ? -2.678 25.656 -4.344 1 98.62 277 TYR B N 1
ATOM 4519 C CA . TYR B 1 277 ? -3.998 25.141 -4 1 98.62 277 TYR B CA 1
ATOM 4520 C C . TYR B 1 277 ? -4.504 25.766 -2.701 1 98.62 277 TYR B C 1
ATOM 4522 O O . TYR B 1 277 ? -5.648 26.203 -2.623 1 98.62 277 TYR B O 1
ATOM 4530 N N . VAL B 1 278 ? -3.67 25.719 -1.7 1 98.38 278 VAL B N 1
ATOM 4531 C CA . VAL B 1 278 ? -4.043 26.203 -0.375 1 98.38 278 VAL B CA 1
ATOM 4532 C C . VAL B 1 278 ? -4.352 27.688 -0.435 1 98.38 278 VAL B C 1
ATOM 4534 O O . VAL B 1 278 ? -5.363 28.141 0.108 1 98.38 278 VAL B O 1
ATOM 4537 N N . GLU B 1 279 ? -3.533 28.438 -1.099 1 97.38 279 GLU B N 1
ATOM 4538 C CA . GLU B 1 279 ? -3.748 29.875 -1.221 1 97.38 279 GLU B CA 1
ATOM 4539 C C . GLU B 1 279 ? -5.027 30.188 -1.997 1 97.38 279 GLU B C 1
ATOM 4541 O O . GLU B 1 279 ? -5.77 31.109 -1.646 1 97.38 279 GLU B O 1
ATOM 4546 N N . ALA B 1 280 ? -5.297 29.406 -3.055 1 97.56 280 ALA B N 1
ATOM 4547 C CA . ALA B 1 280 ? -6.543 29.578 -3.799 1 97.56 280 ALA B CA 1
ATOM 4548 C C . ALA B 1 280 ? -7.754 29.297 -2.91 1 97.56 280 ALA B C 1
ATOM 4550 O O . ALA B 1 280 ? -8.766 30 -2.998 1 97.56 280 ALA B O 1
ATOM 4551 N N . GLY B 1 281 ? -7.609 28.281 -2.137 1 97.56 281 GLY B N 1
ATOM 4552 C CA . GLY B 1 281 ? -8.688 27.953 -1.222 1 97.56 281 GLY B CA 1
ATOM 4553 C C . GLY B 1 281 ? -8.984 29.062 -0.223 1 97.56 281 GLY B C 1
ATOM 4554 O O . GLY B 1 281 ? -10.141 29.312 0.097 1 97.56 281 GLY B O 1
ATOM 4555 N N . MET B 1 282 ? -7.941 29.672 0.242 1 96.81 282 MET B N 1
ATOM 4556 C CA . MET B 1 282 ? -8.094 30.812 1.149 1 96.81 282 MET B CA 1
ATOM 4557 C C . MET B 1 282 ? -8.789 31.969 0.451 1 96.81 282 MET B C 1
ATOM 4559 O O . MET B 1 282 ? -9.688 32.594 1.017 1 96.81 282 MET B O 1
ATOM 4563 N N . GLU B 1 283 ? -8.383 32.219 -0.702 1 95.06 283 GLU B N 1
ATOM 4564 C CA . GLU B 1 283 ? -8.906 33.344 -1.466 1 95.06 283 GLU B CA 1
ATOM 4565 C C . GLU B 1 283 ? -10.391 33.156 -1.781 1 95.06 283 GLU B C 1
ATOM 4567 O O . GLU B 1 283 ? -11.188 34.094 -1.623 1 95.06 283 GLU B O 1
ATOM 4572 N N . ILE B 1 284 ? -10.742 31.969 -2.215 1 94.81 284 ILE B N 1
ATOM 4573 C CA . ILE B 1 284 ? -12.125 31.688 -2.602 1 94.81 284 ILE B CA 1
ATOM 4574 C C . ILE B 1 284 ? -12.992 31.562 -1.354 1 94.81 284 ILE B C 1
ATOM 4576 O O . ILE B 1 284 ? -14.195 31.844 -1.401 1 94.81 284 ILE B O 1
ATOM 4580 N N . GLY B 1 285 ? -12.398 31.062 -0.271 1 95.25 285 GLY B N 1
ATOM 4581 C CA . GLY B 1 285 ? -13.102 31.156 0.997 1 95.25 285 GLY B CA 1
ATOM 4582 C C . GLY B 1 285 ? -13.516 29.797 1.554 1 95.25 285 GLY B C 1
ATOM 4583 O O . GLY B 1 285 ? -14.047 29.719 2.664 1 95.25 285 GLY B O 1
ATOM 4584 N N . TRP B 1 286 ? -13.234 28.719 0.889 1 94.81 286 TRP B N 1
ATOM 4585 C CA . TRP B 1 286 ? -13.664 27.438 1.411 1 94.81 286 TRP B CA 1
ATOM 4586 C C . TRP B 1 286 ? -12.688 26.906 2.459 1 94.81 286 TRP B C 1
ATOM 4588 O O . TRP B 1 286 ? -13.031 26.047 3.26 1 94.81 286 TRP B O 1
ATOM 4598 N N . LEU B 1 287 ? -11.414 27.312 2.385 1 97.88 287 LEU B N 1
ATOM 4599 C CA . LEU B 1 287 ? -10.414 26.922 3.371 1 97.88 287 LEU B CA 1
ATOM 4600 C C . LEU B 1 287 ? -10.562 27.734 4.652 1 97.88 287 LEU B C 1
ATOM 4602 O O . LEU B 1 287 ? -10.273 28.938 4.668 1 97.88 287 LEU B O 1
ATOM 4606 N N . GLN B 1 288 ? -11.055 27.109 5.699 1 97.12 288 GLN B N 1
ATOM 4607 C CA . GLN B 1 288 ? -11.359 27.766 6.973 1 97.12 288 GLN B CA 1
ATOM 4608 C C . GLN B 1 288 ? -10.891 26.906 8.148 1 97.12 288 GLN B C 1
ATOM 4610 O O . GLN B 1 288 ? -11.68 26.141 8.719 1 97.12 288 GLN B O 1
ATOM 4615 N N . PRO B 1 289 ? -9.641 27.078 8.531 1 98.31 289 PRO B N 1
ATOM 4616 C CA . PRO B 1 289 ? -9.156 26.297 9.672 1 98.31 289 PRO B CA 1
ATOM 4617 C C . PRO B 1 289 ? -9.953 26.562 10.945 1 98.31 289 PRO B C 1
ATOM 4619 O O . PRO B 1 289 ? -10.336 27.688 11.219 1 98.31 289 PRO B O 1
ATOM 4622 N N . HIS B 1 290 ? -10.25 25.547 11.633 1 98.19 290 HIS B N 1
ATOM 4623 C CA . HIS B 1 290 ? -10.914 25.672 12.922 1 98.19 290 HIS B CA 1
ATOM 4624 C C . HIS B 1 290 ? -9.898 25.734 14.062 1 98.19 290 HIS B C 1
ATOM 4626 O O . HIS B 1 290 ? -9.117 24.797 14.25 1 98.19 290 HIS B O 1
ATOM 4632 N N . VAL B 1 291 ? -9.961 26.797 14.781 1 98.56 291 VAL B N 1
ATOM 4633 C CA . VAL B 1 291 ? -9.102 26.953 15.953 1 98.56 291 VAL B CA 1
ATOM 4634 C C . VAL B 1 291 ? -9.828 26.438 17.188 1 98.56 291 VAL B C 1
ATOM 4636 O O . VAL B 1 291 ? -10.852 27.016 17.594 1 98.56 291 VAL B O 1
ATOM 4639 N N . GLY B 1 292 ? -9.336 25.406 17.734 1 97.38 292 GLY B N 1
ATOM 4640 C CA . GLY B 1 292 ? -9.984 24.797 18.891 1 97.38 292 GLY B CA 1
ATOM 4641 C C . GLY B 1 292 ? -9.758 25.562 20.172 1 97.38 292 GLY B C 1
ATOM 4642 O O . GLY B 1 292 ? -10.688 25.734 20.969 1 97.38 292 GLY B O 1
ATOM 4643 N N . LYS B 1 293 ? -8.523 25.922 20.406 1 97.38 293 LYS B N 1
ATOM 4644 C CA . LYS B 1 293 ? -8.141 26.625 21.625 1 97.38 293 LYS B CA 1
ATOM 4645 C C . LYS B 1 293 ? -6.883 27.469 21.422 1 97.38 293 LYS B C 1
ATOM 4647 O O . LYS B 1 293 ? -5.992 27.078 20.656 1 97.38 293 LYS B O 1
ATOM 4652 N N . GLU B 1 294 ? -6.898 28.656 22.016 1 98.44 294 GLU B N 1
ATOM 4653 C CA . GLU B 1 294 ? -5.734 29.531 22.016 1 98.44 294 GLU B CA 1
ATOM 4654 C C . GLU B 1 294 ? -5.078 29.594 23.391 1 98.44 294 GLU B C 1
ATOM 4656 O O . GLU B 1 294 ? -5.766 29.594 24.406 1 98.44 294 GLU B O 1
ATOM 4661 N N . TYR B 1 295 ? -3.789 29.531 23.406 1 98.56 295 TYR B N 1
ATOM 4662 C CA . TYR B 1 295 ? -2.961 29.672 24.609 1 98.56 295 TYR B CA 1
ATOM 4663 C C . TYR B 1 295 ? -1.975 30.828 24.453 1 98.56 295 TYR B C 1
ATOM 4665 O O . TYR B 1 295 ? -1.414 31.031 23.375 1 98.56 295 TYR B O 1
ATOM 4673 N N . PRO B 1 296 ? -1.743 31.562 25.578 1 98.44 296 PRO B N 1
ATOM 4674 C CA . PRO B 1 296 ? -0.559 32.406 25.5 1 98.44 296 PRO B CA 1
ATOM 4675 C C . PRO B 1 296 ? 0.74 31.625 25.391 1 98.44 296 PRO B C 1
ATOM 4677 O O . PRO B 1 296 ? 0.798 30.469 25.812 1 98.44 296 PRO B O 1
ATOM 4680 N N . LEU B 1 297 ? 1.772 32.188 24.828 1 98.56 297 LEU B N 1
ATOM 4681 C CA . LEU B 1 297 ? 3.059 31.547 24.594 1 98.56 297 LEU B CA 1
ATOM 4682 C C . LEU B 1 297 ? 3.568 30.891 25.875 1 98.56 297 LEU B C 1
ATOM 4684 O O . LEU B 1 297 ? 4.137 29.797 25.828 1 98.56 297 LEU B O 1
ATOM 4688 N N . GLU B 1 298 ? 3.324 31.516 27 1 98 298 GLU B N 1
ATOM 4689 C CA . GLU B 1 298 ? 3.809 31.062 28.297 1 98 298 GLU B CA 1
ATOM 4690 C C . GLU B 1 298 ? 3.191 29.703 28.672 1 98 298 GLU B C 1
ATOM 4692 O O . GLU B 1 298 ? 3.707 29 29.547 1 98 298 GLU B O 1
ATOM 4697 N N . GLN B 1 299 ? 2.129 29.391 27.984 1 98.5 299 GLN B N 1
ATOM 4698 C CA . GLN B 1 299 ? 1.43 28.141 28.297 1 98.5 299 GLN B CA 1
ATOM 4699 C C . GLN B 1 299 ? 1.708 27.078 27.234 1 98.5 299 GLN B C 1
ATOM 4701 O O . GLN B 1 299 ? 0.88 26.188 27 1 98.5 299 GLN B O 1
ATOM 4706 N N . ALA B 1 300 ? 2.826 27.188 26.609 1 98.69 300 ALA B N 1
ATOM 4707 C CA . ALA B 1 300 ? 3.209 26.234 25.578 1 98.69 300 ALA B CA 1
ATOM 4708 C C . ALA B 1 300 ? 3.225 24.812 26.141 1 98.69 300 ALA B C 1
ATOM 4710 O O . ALA B 1 300 ? 2.842 23.859 25.453 1 98.69 300 ALA B O 1
ATOM 4711 N N . ALA B 1 301 ? 3.641 24.656 27.344 1 98.38 301 ALA B N 1
ATOM 4712 C CA . ALA B 1 301 ? 3.678 23.328 27.969 1 98.38 301 ALA B CA 1
ATOM 4713 C C . ALA B 1 301 ? 2.277 22.734 28.047 1 98.38 301 ALA B C 1
ATOM 4715 O O . ALA B 1 301 ? 2.074 21.562 27.703 1 98.38 301 ALA B O 1
ATOM 4716 N N . GLN B 1 302 ? 1.392 23.516 28.516 1 97.88 302 GLN B N 1
ATOM 4717 C CA . GLN B 1 302 ? 0.016 23.047 28.625 1 97.88 302 GLN B CA 1
ATOM 4718 C C . GLN B 1 302 ? -0.567 22.719 27.25 1 97.88 302 GLN B C 1
ATOM 4720 O O . GLN B 1 302 ? -1.288 21.734 27.109 1 97.88 302 GLN B O 1
ATOM 4725 N N . ALA B 1 303 ? -0.282 23.516 26.266 1 98.12 303 ALA B N 1
ATOM 4726 C CA . ALA B 1 303 ? -0.766 23.266 24.906 1 98.12 303 ALA B CA 1
ATOM 4727 C C . ALA B 1 303 ? -0.262 21.922 24.391 1 98.12 303 ALA B C 1
ATOM 4729 O O . ALA B 1 303 ? -1.011 21.172 23.766 1 98.12 303 ALA B O 1
ATOM 4730 N N . GLN B 1 304 ? 0.991 21.562 24.656 1 97.81 304 GLN B N 1
ATOM 4731 C CA . GLN B 1 304 ? 1.549 20.297 24.203 1 97.81 304 GLN B CA 1
ATOM 4732 C C . GLN B 1 304 ? 0.933 19.125 24.953 1 97.81 304 GLN B C 1
ATOM 4734 O O . GLN B 1 304 ? 0.767 18.031 24.406 1 97.81 304 GLN B O 1
ATOM 4739 N N . ILE B 1 305 ? 0.597 19.312 26.25 1 97.38 305 ILE B N 1
ATOM 4740 C CA . ILE B 1 305 ? -0.112 18.281 27 1 97.38 305 ILE B CA 1
ATOM 4741 C C . ILE B 1 305 ? -1.472 18.031 26.344 1 97.38 305 ILE B C 1
ATOM 4743 O O . ILE B 1 305 ? -1.841 16.875 26.109 1 97.38 305 ILE B O 1
ATOM 4747 N N . ASP B 1 306 ? -2.107 19.109 25.984 1 96.69 306 ASP B N 1
ATOM 4748 C CA . ASP B 1 306 ? -3.48 19.016 25.5 1 96.69 306 ASP B CA 1
ATOM 4749 C C . ASP B 1 306 ? -3.527 18.406 24.094 1 96.69 306 ASP B C 1
ATOM 4751 O O . ASP B 1 306 ? -4.48 17.703 23.75 1 96.69 306 ASP B O 1
ATOM 4755 N N . VAL B 1 307 ? -2.52 18.641 23.281 1 95.69 307 VAL B N 1
ATOM 4756 C CA . VAL B 1 307 ? -2.58 18.203 21.891 1 95.69 307 VAL B CA 1
ATOM 4757 C C . VAL B 1 307 ? -2.482 16.688 21.828 1 95.69 307 VAL B C 1
ATOM 4759 O O . VAL B 1 307 ? -2.975 16.062 20.875 1 95.69 307 VAL B O 1
ATOM 4762 N N . ILE B 1 308 ? -1.961 16.031 22.859 1 91.69 308 ILE B N 1
ATOM 4763 C CA . ILE B 1 308 ? -1.763 14.594 22.891 1 91.69 308 ILE B CA 1
ATOM 4764 C C . ILE B 1 308 ? -2.861 13.938 23.719 1 91.69 308 ILE B C 1
ATOM 4766 O O . ILE B 1 308 ? -3.346 12.859 23.391 1 91.69 308 ILE B O 1
ATOM 4770 N N . ASN B 1 309 ? -3.275 14.523 24.812 1 87.25 309 ASN B N 1
ATOM 4771 C CA . ASN B 1 309 ? -4.113 13.883 25.828 1 87.25 309 ASN B CA 1
ATOM 4772 C C . ASN B 1 309 ? -5.535 14.438 25.812 1 87.25 309 ASN B C 1
ATOM 4774 O O . ASN B 1 309 ? -6.23 14.406 26.828 1 87.25 309 ASN B O 1
ATOM 4778 N N . ASN B 1 310 ? -6.004 14.711 24.766 1 80.56 310 ASN B N 1
ATOM 4779 C CA . ASN B 1 310 ? -7.348 15.281 24.766 1 80.56 310 ASN B CA 1
ATOM 4780 C C . ASN B 1 310 ? -8.414 14.203 24.625 1 80.56 310 ASN B C 1
ATOM 4782 O O . ASN B 1 310 ? -8.117 13.086 24.188 1 80.56 310 ASN B O 1
ATOM 4786 N N . SER B 1 311 ? -9.594 14.422 25.234 1 78 311 SER B N 1
ATOM 4787 C CA . SER B 1 311 ? -10.703 13.477 25.156 1 78 311 SER B CA 1
ATOM 4788 C C . SER B 1 311 ? -11.562 13.734 23.922 1 78 311 SER B C 1
ATOM 4790 O O . SER B 1 311 ? -12.586 13.078 23.719 1 78 311 SER B O 1
ATOM 4792 N N . GLY B 1 312 ? -11.141 14.672 23.125 1 82.88 312 GLY B N 1
ATOM 4793 C CA . GLY B 1 312 ? -11.859 15.07 21.938 1 82.88 312 GLY B CA 1
ATOM 4794 C C . GLY B 1 312 ? -11.305 16.328 21.297 1 82.88 312 GLY B C 1
ATOM 4795 O O . GLY B 1 312 ? -11.508 17.438 21.812 1 82.88 312 GLY B O 1
ATOM 4796 N N . THR B 1 313 ? -10.641 16.094 20.234 1 88.75 313 THR B N 1
ATOM 4797 C CA . THR B 1 313 ? -9.977 17.203 19.562 1 88.75 313 THR B CA 1
ATOM 4798 C C . THR B 1 313 ? -10.977 18.047 18.781 1 88.75 313 THR B C 1
ATOM 4800 O O . THR B 1 313 ? -11.891 17.5 18.141 1 88.75 313 THR B O 1
ATOM 4803 N N . LEU B 1 314 ? -10.93 19.359 18.906 1 95.88 314 LEU B N 1
ATOM 4804 C CA . LEU B 1 314 ? -11.781 20.297 18.172 1 95.88 314 LEU B CA 1
ATOM 4805 C C . LEU B 1 314 ? -10.938 21.281 17.375 1 95.88 314 LEU B C 1
ATOM 4807 O O . LEU B 1 314 ? -11.008 22.484 17.594 1 95.88 314 LEU B O 1
ATOM 4811 N N . GLY B 1 315 ? -10.211 20.766 16.406 1 97.25 315 GLY B N 1
ATOM 4812 C CA . GLY B 1 315 ? -9.414 21.625 15.531 1 97.25 315 GLY B CA 1
ATOM 4813 C C . GLY B 1 315 ? -8.016 21.875 16.062 1 97.25 315 GLY B C 1
ATOM 4814 O O . GLY B 1 315 ? -7.445 21.016 16.75 1 97.25 315 GLY B O 1
ATOM 4815 N N . LYS B 1 316 ? -7.418 22.891 15.711 1 98.31 316 LYS B N 1
ATOM 4816 C CA . LYS B 1 316 ? -6.012 23.203 15.961 1 98.31 316 LYS B CA 1
ATOM 4817 C C . LYS B 1 316 ? -5.836 23.922 17.297 1 98.31 316 LYS B C 1
ATOM 4819 O O . LYS B 1 316 ? -6.621 24.812 17.625 1 98.31 316 LYS B O 1
ATOM 4824 N N . LEU B 1 317 ? -4.836 23.578 18.031 1 98.44 317 LEU B N 1
ATOM 4825 C CA . LEU B 1 317 ? -4.375 24.359 19.172 1 98.44 317 LEU B CA 1
ATOM 4826 C C . LEU B 1 317 ? -3.322 25.375 18.734 1 98.44 317 LEU B C 1
ATOM 4828 O O . LEU B 1 317 ? -2.432 25.047 17.953 1 98.44 317 LEU B O 1
ATOM 4832 N N . VAL B 1 318 ? -3.477 26.578 19.281 1 98.69 318 VAL B N 1
ATOM 4833 C CA . VAL B 1 318 ? -2.631 27.672 18.797 1 98.69 318 VAL B CA 1
ATOM 4834 C C . VAL B 1 318 ? -2.061 28.453 19.984 1 98.69 318 VAL B C 1
ATOM 4836 O O . VAL B 1 318 ? -2.736 28.625 21 1 98.69 318 VAL B O 1
ATOM 4839 N N . LEU B 1 319 ? -0.786 28.812 19.828 1 98.81 319 LEU B N 1
ATOM 4840 C CA . LEU B 1 319 ? -0.16 29.75 20.75 1 98.81 319 LEU B CA 1
ATOM 4841 C C . LEU B 1 319 ? -0.281 31.172 20.234 1 98.81 319 LEU B C 1
ATOM 4843 O O . LEU B 1 319 ? -0.121 31.422 19.031 1 98.81 319 LEU B O 1
ATOM 4847 N N . THR B 1 320 ? -0.566 32.094 21.109 1 98.25 320 THR B N 1
ATOM 4848 C CA . THR B 1 320 ? -0.661 33.5 20.719 1 98.25 320 THR B CA 1
ATOM 4849 C C . THR B 1 320 ? 0.381 34.344 21.453 1 98.25 320 THR B C 1
ATOM 4851 O O . THR B 1 320 ? 0.979 33.875 22.438 1 98.25 320 THR B O 1
ATOM 4854 N N . PHE B 1 321 ? 0.608 35.531 20.812 1 94.88 321 PHE B N 1
ATOM 4855 C CA . PHE B 1 321 ? 1.701 36.375 21.281 1 94.88 321 PHE B CA 1
ATOM 4856 C C . PHE B 1 321 ? 1.187 37.75 21.656 1 94.88 321 PHE B C 1
ATOM 4858 O O . PHE B 1 321 ? 0.178 38.219 21.125 1 94.88 321 PHE B O 1
#

Organism: Pomacea canaliculata (NCBI:txid400727)

Foldseek 3Di:
DWAFKAADADALVSTDIDDDDADDEAAQKWKFQFFKAFDALVQRCQSNVNDPDHDDPTAGAGAWTWHFTCDGHNNYDPDDGGFTKIFLGFPRYHLGSMTMDGPLGMAGDDPVADRLQRNLCRNQLLQLCCQQPVWQNDAAAFEEEEELLQESNNLSNQLVCQVRRYAYEYEWADPVSQVLSVVLHHPGYFHPVDPCSLVVQCVVVVNQAGQEYEAAECQPCVQVCLVRHGQQHEYEDDHYDDHHDHDCVSCVVRVYYYTYDDSVVDDSVSSVVSNVVSVVCVVVPSSGFWEDEEAESNCVSVQNVCNPDPSTHRTIYMYGD/DWAFKAADADALVSTDIDDDDADDEAQQKWKFQFFKAFDALVQGCQSNVNDPDHDDPTAGAGAWTWHFTCDGHNNYDPDDGGFTKIFLGFPRYHLGSMTMDGPLGMAGADPVDDRLQRNLCRNQLLQLCCQQPVWQNDAAAFEEEEELLQESNNLSNQLVCQVRRYAYEYEWADPVSQVLSVVLHHPGYFHPVDPCSLVVQCVVVVNQAGQEYEAAECQPCVQVCLVRHGQQHEYEDDHYDDHHDHDCVSCVVRVYYYTYDDSVVDDSVSSVVSNVVSVVCVVVPSSGFWEDEEAESNCVSVQNVCNPDPSTHRTIYMYGD

Nearest PDB structures (foldseek):
  1yb5-assembly1_A  TM=9.863E-01  e=6.066E-51  Homo sapiens
  3jyl-assembly1_A  TM=8.938E-01  e=6.213E-33  Pseudomonas syringae pv. tomato
  1qor-assembly1_B  TM=9.106E-01  e=1.756E-30  Escherichia coli
  2oby-assembly1_A  TM=9.065E-01  e=6.367E-30  Homo sapiens
  1zsy-assembly1_A  TM=8.568E-01  e=1.362E-26  Homo sapiens

pLDDT: mean 97.54, std 2.84, range [78.0, 99.0]

Solvent-accessible surface area (backbone atoms only — not comparable to full-atom values): 30924 Å² total; per-residue (Å²): 72,55,28,36,36,33,74,54,69,39,63,55,82,38,58,34,83,40,79,44,82,74,83,79,50,52,50,53,15,30,25,26,40,33,46,11,16,22,63,54,62,64,48,51,36,40,42,46,62,74,37,91,66,76,79,68,72,62,39,33,54,39,30,14,22,3,28,33,28,65,43,62,12,84,69,42,79,90,61,52,66,69,39,44,29,24,18,40,38,36,75,56,10,18,45,26,46,54,27,30,21,44,51,84,36,41,43,71,43,52,89,86,51,54,43,59,31,32,8,40,38,24,54,23,39,52,43,25,46,44,49,43,50,75,66,63,55,68,54,63,70,39,34,36,34,28,40,52,12,17,23,39,40,23,41,34,32,35,34,52,39,38,75,54,45,30,44,34,34,29,24,20,64,34,73,68,20,31,50,50,33,38,76,48,48,23,80,44,58,39,47,71,78,44,85,63,37,66,58,53,50,23,56,75,40,76,67,49,25,34,45,29,32,44,30,53,46,35,35,75,42,45,49,62,46,51,71,42,44,12,74,61,10,39,36,36,36,66,26,53,87,46,54,34,66,34,50,65,50,45,28,16,79,32,33,17,31,42,34,23,43,47,67,88,72,58,49,70,70,51,44,53,52,48,48,55,51,54,45,49,30,39,68,76,54,73,55,68,57,53,67,50,46,80,34,54,57,88,40,48,37,58,50,54,50,46,64,69,68,56,84,53,50,53,27,23,40,29,31,34,110,72,55,28,37,36,34,72,53,69,39,63,55,83,38,58,36,82,39,80,44,82,74,82,78,50,51,51,54,16,31,23,26,41,32,45,11,17,22,63,54,61,64,50,50,37,39,42,45,61,75,37,91,64,75,80,69,73,62,40,34,53,40,29,13,22,4,28,32,27,64,43,62,12,86,69,42,78,91,63,51,65,70,38,44,28,22,18,42,39,36,75,56,9,18,45,25,46,54,26,30,19,45,50,84,36,40,45,70,46,50,90,86,52,53,42,58,32,33,10,41,38,23,53,23,39,50,41,24,47,44,48,44,49,76,67,63,54,67,56,64,69,39,34,35,34,28,40,52,12,18,23,40,41,22,41,34,33,36,32,52,40,38,74,54,46,30,45,35,35,28,23,20,65,33,73,68,22,31,51,50,31,37,75,49,48,23,81,44,58,38,46,70,76,44,85,62,37,66,57,53,48,23,58,76,40,76,66,48,25,34,46,29,33,43,31,53,46,35,33,74,42,44,49,62,46,50,72,43,44,13,74,61,10,38,36,37,36,67,26,52,87,47,54,34,66,33,49,65,48,46,29,18,80,33,32,18,35,43,34,24,42,47,68,87,72,58,48,72,71,52,44,53,51,49,48,53,50,53,45,48,30,39,68,76,54,73,56,70,58,52,66,50,46,80,34,54,57,89,40,49,37,58,52,55,50,47,64,70,67,53,85,55,50,53,25,23,40,29,32,34,109

InterPro domains:
  IPR011032 GroES-like superfamily [SSF50129] (1-150)
  IPR013149 Alcohol dehydrogenase-like, C-terminal [PF00107] (152-276)
  IPR013154 Alcohol dehydrogenase-like, N-terminal [PF08240] (27-102)
  IPR020843 Enoylreductase domain [SM00829] (10-319)
  IPR036291 NAD(P)-binding domain superfamily [SSF51735] (113-281)
  IPR051603 Zinc-Containing ADH Family: Quinone Oxidoreductase/CCCR [PTHR44154] (1-320)

Secondary structure (DSSP, 8-state):
-EEEEE-SS-SGGGEEEEE-PPPPP-TTEEEEEEEEEEE-HHHHHHHHT-SS--PPSSB---S-EEEEEEEE-TT--S--TT-EEEESS-SS-SSBSEEEEEGGGEEEPPTTS-HHHHTTTHHHHHHHHIIIIIIS---TT-EEEETTTTBHHHHHHHHHHHHTT-EEEEEESSHHHHHHHHHTT-SEEEETTSTTHHHHHHHHTTTS--SEEEES-HHHHHHHHHHHSPTT-EEEE----S-EEE-THHHHHHT-EEEE--GGG--HHHHHHHHHHHHHHHHHT-----EEEEEEGGGHHHHHHHHHS-SS--BEEEEE-/-EEEEE-SS-SGGGEEEEE-PPPPP-TTEEEEEEEEEEE-HHHHHHHHT-SS--PPSSB---S-EEEEEEEE-TT--S--TT-EEEESS-SS-SSBSEEEEEGGGEEEPPTTS-HHHHTTTHHHHHHHHIIIIIIS---TT-EEEETTTTBHHHHHHHHHHHHTT-EEEEEESSHHHHHHHHHTT-SEEEETTSTTHHHHHHHHTTTS--SEEEES-HHHHHHHHHHHSPTT-EEEE----S-EEE-THHHHHHT-EEEE--GGG--HHHHHHHHHHHHHHHHHT-----EEEEEEGGGHHHHHHHHHS-SS--BEEEEE-

Radius of gyration: 28.92 Å; Cα contacts (8 Å, |Δi|>4): 1743; chains: 2; bounding box: 48×87×64 Å